Protein AF-T1CE93-F1 (afdb_monomer_lite)

pLDDT: mean 79.58, std 12.32, range [43.25, 97.81]

Organism: NCBI:txid410659

Secondary structure (DSSP, 8-state):
------TTS-TT--PPPP-----SSSBPTTSSSB---------SSTTPPEE-S--EEEEE-EEEETTTTEEEE-S--BS--SS-S--EESEEEEEETTEEEEEES-----B-TT----EEEEEEE--TTEEEEEES-HHHHTTT--EEEEE-SSEEEEEEESS-EEEEEE-TTEE-EEEEE-SSEEE--PEE-GGG-B-S-EEEESHHHHHHHHHHTTTS--SS---SBTTB-EEEE--BS-B-GGG--B-TTS-BSS-SEEEES--S-EEEE----EEE--HHHHHHHHHIIIII-----SEEEPPEEEES-BSEEEE---SB-----GGGTTT----SEEEES-BS-EEES-EEEESSEEEEEE--TTSB---EEES-EEEE-GGGGGS-HHHHHHHTTTSTTTT--EEEEEESBS-EEES-EEESSEEEEE-SS-TTT-SS--S-----EES--SS---EETTEE--S-BTTB---TT--SPEETT--SSS-B-GGGTB-S--BSS-B--TT-EEEEEEEPTT--SEEEEEETTEEEEEETTB-EEEEEEPSEEEEEEEEEE-TT-----EEEEEEEPTT-EEEEEE------------SSPTT--------

Foldseek 3Di:
DDPQDCVPPDPPDDRDDDDQDADQPDADPVRQFHSHDDDDDADPDFQGEAEDQWDWDKDAAWDQDPVVRGTDGDQWDKLDHRPRNGHYAQWFWADDARMITITGWFPDIDIHHNDDFPWAKAKEFEAQAKKKWKDQDPVVVQQLDTTIGHCNDRMDIHTDGQGKMWMWIDFAQFDIDTDIRNDNYYYDDTHGHCVQGAQEAAAAAEDVSLLRCQVVQRFHDCPDNAPLAPVGRAEGELDDPEHDQSQCDARSQRDRPDANYEAHQYEGAYEYAAQFHKYFHGRVRVVVVVCCCVVLVQPDDRMFGGAAEYYLYENYEYENYEAQEGFGFQPQPPPDDDASYEAEQYAHYEYAHYEYEFLAHHYEYAHALPDARAYEYALAEYFADPVLQVDFPVVQVSQLRTGHVRLAGEHYEANAAQYEYKHYEAHGQHDYAYWQDHPVVPPDRDRGHEDYEFQPDPDADQDDPRDGRDAASVVGTDDSRFIGYEDQPDPPDAWACPVCSNVYYTHGRYDADQQFEKEKEAEPAPQQWKKWKDKRNHIDIAGHVGIDMGTRHDFAKIWMWMFTDDPQDDTDIDIDIDGTGGNYYHYDYDDDPDDDDDDDDDDDDPPDDDDDDDD

Sequence (615 aa):
MTFNSTYGQSSSYKAPKPHYFVSGTNLTATGFIPFDAEIMIGGPGGGSTAVINGINATMNLMNYNKTASKYQNVKAAYDIGSETGETAVGVDVHNSGSTAYLSSGPGLVYGLWNNTYNWAKKTITSSAGTFMFLNNNISMINLGIYAWAPLTNSTSTFYLPSSLYLYDALENYHIPTYGAVLSSTTTLSLTPYKAEGIYTPIIVTGNSQLAKLVTGGAVGLKTQSPTGSAKNPYVINASSQGINPLFGALNDYEFPTFPGVLIMNTTTHIVVNDISMPVSYTGSNAVIVNFFDTVYGMQQPLSNNLQLQIYGSSNVSVTNSSNVNVWFSSEFYPYFYDGAFEIWNSTNIQIYNNSFVSFGESVMVYNPSNVDANISIYSNEFVGLSVVNSLTPEQSAFLANSFDFGSQQYGIQLFSSHDKVFRNAFVTQNPVQSYDYNIYCGNIPSTPYGNDSFNTTNTVATTMNGWNLTGPLGTITLSSSELGNLWWNYNGVGTYNDSGTITTGTDMAPLSLSGGANITFVARSGANGVFEVSMGGLVQNGAAGVPVTYNDLHAGIYVYSYLYVNSFSVTSLTVNTVTLNPATSTTVVVTSAFVNLTFTETGLTSGTTWTVYVN

Radius of gyration: 29.13 Å; chains: 1; bounding box: 57×89×84 Å

Structure (mmCIF, N/CA/C/O backbone):
data_AF-T1CE93-F1
#
_entry.id   AF-T1CE93-F1
#
loop_
_atom_site.group_PDB
_atom_site.id
_atom_site.type_symbol
_atom_site.label_atom_id
_atom_site.label_alt_id
_atom_site.label_comp_id
_atom_site.label_asym_id
_atom_site.label_entity_id
_atom_site.label_seq_id
_atom_site.pdbx_PDB_ins_code
_atom_site.Cartn_x
_atom_site.Cartn_y
_atom_site.Cartn_z
_atom_site.occupancy
_atom_site.B_iso_or_equiv
_atom_site.auth_seq_id
_atom_site.auth_comp_id
_atom_site.auth_asym_id
_atom_site.auth_atom_id
_atom_site.pdbx_PDB_model_num
ATOM 1 N N . MET A 1 1 ? -0.110 31.265 21.571 1.00 46.75 1 MET A N 1
ATOM 2 C CA . MET A 1 1 ? 1.096 31.269 22.431 1.00 46.75 1 MET A CA 1
ATOM 3 C C . MET A 1 1 ? 1.815 32.603 22.284 1.00 46.75 1 MET A C 1
ATOM 5 O O . MET A 1 1 ? 1.966 33.058 21.161 1.00 46.75 1 MET A O 1
ATOM 9 N N . THR A 1 2 ? 2.268 33.234 23.367 1.00 43.25 2 THR A N 1
ATOM 10 C CA . THR A 1 2 ? 3.241 34.338 23.264 1.00 43.25 2 THR A CA 1
ATOM 11 C C . THR A 1 2 ? 4.514 33.871 23.948 1.00 43.25 2 THR A C 1
ATOM 13 O O . THR A 1 2 ? 4.620 33.904 25.174 1.00 43.25 2 THR A O 1
ATOM 16 N N . PHE A 1 3 ? 5.452 33.338 23.162 1.00 47.00 3 PHE A N 1
ATOM 17 C CA . PHE A 1 3 ? 6.794 33.045 23.655 1.00 47.00 3 PHE A CA 1
ATOM 18 C C . PHE A 1 3 ? 7.468 34.381 23.960 1.00 47.00 3 PHE A C 1
ATOM 20 O O . PHE A 1 3 ? 7.886 35.105 23.060 1.00 47.00 3 PHE A O 1
ATOM 27 N N . ASN A 1 4 ? 7.560 34.727 25.241 1.00 57.53 4 ASN A N 1
ATOM 28 C CA . ASN A 1 4 ? 8.276 35.920 25.676 1.00 57.53 4 ASN A CA 1
ATOM 29 C C . ASN A 1 4 ? 9.776 35.606 25.716 1.00 57.53 4 ASN A C 1
ATOM 31 O O . ASN A 1 4 ? 10.364 35.464 26.789 1.00 57.53 4 ASN A O 1
ATOM 35 N N . SER A 1 5 ? 10.377 35.432 24.536 1.00 57.03 5 SER A N 1
ATOM 36 C CA . SER A 1 5 ? 11.829 35.336 24.404 1.00 57.03 5 SER A CA 1
ATOM 37 C C . SER A 1 5 ? 12.459 36.636 24.896 1.00 57.03 5 SER A C 1
ATOM 39 O O . SER A 1 5 ? 12.060 37.731 24.501 1.00 57.03 5 SER A O 1
ATOM 41 N N . THR A 1 6 ? 13.448 36.523 25.778 1.00 64.12 6 THR A N 1
ATOM 42 C CA . THR A 1 6 ? 14.214 37.666 26.289 1.00 64.12 6 THR A CA 1
ATOM 43 C C . THR A 1 6 ? 15.411 38.005 25.398 1.00 64.12 6 THR A C 1
ATOM 45 O O . THR A 1 6 ? 16.203 38.878 25.747 1.00 64.12 6 THR A O 1
ATOM 48 N N . TYR A 1 7 ? 15.586 37.311 24.267 1.00 61.56 7 TYR A N 1
ATOM 49 C CA . TYR A 1 7 ? 16.710 37.542 23.365 1.00 61.56 7 TYR A CA 1
ATOM 50 C C . TYR A 1 7 ? 16.617 38.942 22.737 1.00 61.56 7 TYR A C 1
ATOM 52 O O . TYR A 1 7 ? 15.607 39.293 22.132 1.00 61.56 7 TYR A O 1
ATOM 60 N N . GLY A 1 8 ? 17.655 39.763 22.926 1.00 72.06 8 GLY A N 1
ATOM 61 C CA . GLY A 1 8 ? 17.702 41.154 22.454 1.00 72.06 8 GLY A CA 1
ATOM 62 C C . GLY A 1 8 ? 16.948 42.177 23.318 1.00 72.06 8 GLY A C 1
ATOM 63 O O . GLY A 1 8 ? 16.956 43.360 22.989 1.00 72.06 8 GLY A O 1
ATOM 64 N N . GLN A 1 9 ? 16.321 41.761 24.423 1.00 82.69 9 GLN A N 1
ATOM 65 C CA . GLN A 1 9 ? 15.683 42.677 25.375 1.00 82.69 9 GLN A CA 1
ATOM 66 C C . GLN A 1 9 ? 16.701 43.227 26.388 1.00 82.69 9 GLN A C 1
ATOM 68 O O . GLN A 1 9 ? 17.751 42.625 26.624 1.00 82.69 9 GLN A O 1
ATOM 73 N N . SER A 1 10 ? 16.412 44.382 26.998 1.00 83.75 10 SER A N 1
ATOM 74 C CA . SER A 1 10 ? 17.310 44.976 28.000 1.00 83.75 10 SER A CA 1
ATOM 75 C C . SER A 1 10 ? 17.505 44.047 29.204 1.00 83.75 10 SER A C 1
ATOM 77 O O . SER A 1 10 ? 16.626 43.262 29.558 1.00 83.75 10 SER A O 1
ATOM 79 N N . SER A 1 11 ? 18.616 44.204 29.925 1.00 79.38 11 SER A N 1
ATOM 80 C CA . SER A 1 11 ? 18.867 43.474 31.180 1.00 79.38 11 SER A CA 1
ATOM 81 C C . SER A 1 11 ? 17.833 43.754 32.284 1.00 79.38 11 SER A C 1
ATOM 83 O O . SER A 1 11 ? 17.758 43.015 33.264 1.00 79.38 11 SER A O 1
ATOM 85 N N . SER A 1 12 ? 17.025 44.810 32.135 1.00 87.00 12 SER A N 1
ATOM 86 C CA . SER A 1 12 ? 15.915 45.157 33.028 1.00 87.00 12 SER A CA 1
ATOM 87 C C . SER A 1 12 ? 14.567 44.571 32.599 1.00 87.00 12 SER A C 1
ATOM 89 O O . SER A 1 12 ? 13.610 44.628 33.377 1.00 87.00 12 SER A O 1
ATOM 91 N N . TYR A 1 13 ? 14.467 44.003 31.395 1.00 81.69 13 TYR A N 1
ATOM 92 C CA . TYR A 1 13 ? 13.239 43.396 30.910 1.00 81.69 13 TYR A CA 1
ATOM 93 C C . TYR A 1 13 ? 12.927 42.126 31.700 1.00 81.69 13 TYR A C 1
ATOM 95 O O . TYR A 1 13 ? 13.700 41.168 31.740 1.00 81.69 13 TYR A O 1
ATOM 103 N N . LYS A 1 14 ? 11.749 42.110 32.321 1.00 77.12 14 LYS A N 1
ATOM 104 C CA . LYS A 1 14 ? 11.168 40.907 32.908 1.00 77.12 14 LYS A CA 1
ATOM 105 C C . LYS A 1 14 ? 10.030 40.474 32.010 1.00 77.12 14 LYS A C 1
ATOM 107 O O . LYS A 1 14 ? 8.994 41.136 31.982 1.00 77.12 14 LYS A O 1
ATOM 112 N N . ALA A 1 15 ? 10.231 39.365 31.302 1.00 72.44 15 ALA A N 1
ATOM 113 C CA . ALA A 1 15 ? 9.161 38.726 30.557 1.00 72.44 15 ALA A CA 1
ATOM 114 C C . ALA A 1 15 ? 7.942 38.548 31.482 1.00 72.44 15 ALA A C 1
ATOM 116 O O . ALA A 1 15 ? 8.094 38.019 32.593 1.00 72.44 15 ALA A O 1
ATOM 117 N N . PRO A 1 16 ? 6.741 39.001 31.080 1.00 71.44 16 PRO A N 1
ATOM 118 C CA . PRO A 1 16 ? 5.544 38.695 31.838 1.00 71.44 16 PRO A CA 1
ATOM 119 C C . PRO A 1 16 ? 5.392 37.175 31.925 1.00 71.44 16 PRO A C 1
ATOM 121 O O . PRO A 1 16 ? 5.770 36.446 31.001 1.00 71.44 16 PRO A O 1
ATOM 124 N N . LYS A 1 17 ? 4.867 36.698 33.062 1.00 67.69 17 LYS A N 1
ATOM 125 C CA . LYS A 1 17 ? 4.651 35.263 33.276 1.00 67.69 17 LYS A CA 1
ATOM 126 C C . LYS A 1 17 ? 3.829 34.710 32.109 1.00 67.69 17 LYS A C 1
ATOM 128 O O . LYS A 1 17 ? 2.798 35.309 31.797 1.00 67.69 17 LYS A O 1
ATOM 133 N N . PRO A 1 18 ? 4.252 33.594 31.492 1.00 63.34 18 PRO A N 1
ATOM 134 C CA . PRO A 1 18 ? 3.456 32.977 30.448 1.00 63.34 18 PRO A CA 1
ATOM 135 C C . PRO A 1 18 ? 2.095 32.594 31.033 1.00 63.34 18 PRO A C 1
ATOM 137 O O . PRO A 1 18 ? 2.008 32.056 32.140 1.00 63.34 18 PRO A O 1
ATOM 140 N N . HIS A 1 19 ? 1.036 32.912 30.296 1.00 65.50 19 HIS A N 1
ATOM 141 C CA . HIS A 1 19 ? -0.319 32.484 30.601 1.00 65.50 19 HIS A CA 1
ATOM 142 C C . HIS A 1 19 ? -0.779 31.547 29.488 1.00 65.50 19 HIS A C 1
ATOM 144 O O . HIS A 1 19 ? -0.705 31.901 28.311 1.00 65.50 19 HIS A O 1
ATOM 150 N N . TYR A 1 20 ? -1.255 30.366 29.871 1.00 69.94 20 TYR A N 1
ATOM 151 C CA . TYR A 1 20 ? -1.879 29.412 28.962 1.00 69.94 20 TYR A CA 1
ATOM 152 C C . TYR A 1 20 ? -3.385 29.588 29.084 1.00 69.94 20 TYR A C 1
ATOM 154 O O . TYR A 1 20 ? -3.946 29.442 30.171 1.00 69.94 20 TYR A O 1
ATOM 162 N N . PHE A 1 21 ? -4.025 29.972 27.987 1.00 75.19 21 PHE A N 1
ATOM 163 C CA . PHE A 1 21 ? -5.474 30.019 27.915 1.00 75.19 21 PHE A CA 1
ATOM 164 C C . PHE A 1 21 ? -5.948 28.730 27.256 1.00 75.19 21 PHE A C 1
ATOM 166 O O . PHE A 1 21 ? -5.620 28.487 26.103 1.00 75.19 21 PHE A O 1
ATOM 173 N N . VAL A 1 22 ? -6.670 27.917 28.023 1.00 76.06 22 VAL A N 1
ATOM 174 C CA . VAL A 1 22 ? -7.315 26.681 27.577 1.00 76.06 22 VAL A CA 1
ATOM 175 C C . VAL A 1 22 ? -8.798 26.869 27.853 1.00 76.06 22 VAL A C 1
ATOM 177 O O . VAL A 1 22 ? -9.201 27.054 29.004 1.00 76.06 22 VAL A O 1
ATOM 180 N N . SER A 1 23 ? -9.592 26.897 26.794 1.00 76.44 23 SER A N 1
ATOM 181 C CA . SER A 1 23 ? -11.032 27.155 26.837 1.00 76.44 23 SER A CA 1
ATOM 182 C C . SER A 1 23 ? -11.854 26.060 26.165 1.00 76.44 23 SER A C 1
ATOM 184 O O . SER A 1 23 ? -12.997 25.860 26.562 1.00 76.44 23 SER A O 1
ATOM 186 N N . GLY A 1 24 ? -11.299 25.381 25.154 1.00 71.31 24 GLY A N 1
ATOM 187 C CA . GLY A 1 24 ? -12.007 24.432 24.292 1.00 71.31 24 GLY A CA 1
ATOM 188 C C . GLY A 1 24 ? -13.128 25.046 23.441 1.00 71.31 24 GLY A C 1
ATOM 189 O O . GLY A 1 24 ? -13.796 24.324 22.714 1.00 71.31 24 GLY A O 1
ATOM 190 N N . THR A 1 25 ? -13.379 26.357 23.538 1.00 75.12 25 THR A N 1
ATOM 191 C CA . THR A 1 25 ? -14.528 27.023 22.891 1.00 75.12 25 THR A CA 1
ATOM 192 C C . THR A 1 25 ? -14.181 28.342 22.217 1.00 75.12 25 THR A C 1
ATOM 194 O O . THR A 1 25 ? -14.876 28.771 21.302 1.00 75.12 25 THR A O 1
ATOM 197 N N . ASN A 1 26 ? -13.143 29.037 22.681 1.00 82.38 26 ASN A N 1
ATOM 198 C CA . ASN A 1 26 ? -12.657 30.234 22.014 1.00 82.38 26 ASN A CA 1
ATOM 199 C C . ASN A 1 26 ? -11.706 29.810 20.910 1.00 82.38 26 ASN A C 1
ATOM 201 O O . ASN A 1 26 ? -10.742 29.105 21.188 1.00 82.38 26 ASN A O 1
ATOM 205 N N . LEU A 1 27 ? -11.950 30.286 19.698 1.00 79.19 27 LEU A N 1
ATOM 206 C CA . LEU A 1 27 ? -11.058 30.040 18.578 1.00 79.19 27 LEU A CA 1
ATOM 207 C C . LEU A 1 27 ? -9.818 30.943 18.678 1.00 79.19 27 LEU A C 1
ATOM 209 O O . LEU A 1 27 ? -9.885 32.064 19.196 1.00 79.19 27 LEU A O 1
ATOM 213 N N . THR A 1 28 ? -8.683 30.453 18.196 1.00 77.62 28 THR A N 1
ATOM 214 C CA . THR A 1 28 ? -7.451 31.208 17.999 1.00 77.62 28 THR A CA 1
ATOM 215 C C . THR A 1 28 ? -7.672 32.297 16.954 1.00 77.62 28 THR A C 1
ATOM 217 O O . THR A 1 28 ? -8.715 32.381 16.305 1.00 77.62 28 THR A O 1
ATOM 220 N N . ALA A 1 29 ? -6.674 33.163 16.770 1.00 80.62 29 ALA A N 1
ATOM 221 C CA . ALA A 1 29 ? -6.759 34.256 15.804 1.00 80.62 29 ALA A CA 1
ATOM 222 C C . ALA A 1 29 ? -6.948 33.784 14.348 1.00 80.62 29 ALA A C 1
ATOM 224 O O . ALA A 1 29 ? -7.337 34.594 13.513 1.00 80.62 29 ALA A O 1
ATOM 225 N N . THR A 1 30 ? -6.696 32.504 14.043 1.00 75.06 30 THR A N 1
ATOM 226 C CA . THR A 1 30 ? -6.979 31.926 12.721 1.00 75.06 30 THR A CA 1
ATOM 227 C C . THR A 1 30 ? -8.471 31.669 12.511 1.00 75.06 30 THR A C 1
ATOM 229 O O . THR A 1 30 ? -8.915 31.616 11.373 1.00 75.06 30 THR A O 1
ATOM 232 N N . GLY A 1 31 ? -9.262 31.552 13.583 1.00 78.69 31 GLY A N 1
ATOM 233 C CA . GLY A 1 31 ? -10.704 31.318 13.509 1.00 78.69 31 GLY A CA 1
ATOM 234 C C . GLY A 1 31 ? -11.104 29.876 13.188 1.00 78.69 31 GLY A C 1
ATOM 235 O O . GLY A 1 31 ? -12.291 29.622 13.022 1.00 78.69 31 GLY A O 1
ATOM 236 N N . PHE A 1 32 ? -10.155 28.940 13.125 1.00 71.12 32 PHE A N 1
ATOM 237 C CA . PHE A 1 32 ? -10.425 27.525 12.814 1.00 71.12 32 PHE A CA 1
ATOM 238 C C . PHE A 1 32 ? -10.234 26.597 14.010 1.00 71.12 32 PHE A C 1
ATOM 240 O O . PHE A 1 32 ? -10.798 25.514 14.071 1.00 71.12 32 PHE A O 1
ATOM 247 N N . ILE A 1 33 ? -9.450 27.058 14.971 1.00 75.44 33 ILE A N 1
ATOM 248 C CA . ILE A 1 33 ? -8.788 26.222 15.949 1.00 75.44 33 ILE A CA 1
ATOM 249 C C . ILE A 1 33 ? -9.216 26.677 17.353 1.00 75.44 33 ILE A C 1
ATOM 251 O O . ILE A 1 33 ? -9.009 27.850 17.653 1.00 75.44 33 ILE A O 1
ATOM 255 N N . PRO A 1 34 ? -9.806 25.851 18.228 1.00 78.62 34 PRO A N 1
ATOM 256 C CA . PRO A 1 34 ? -10.063 26.213 19.617 1.00 78.62 34 PRO A CA 1
ATOM 257 C C . PRO A 1 34 ? -8.769 26.302 20.438 1.00 78.62 34 PRO A C 1
ATOM 259 O O . PRO A 1 34 ? -7.844 25.533 20.273 1.00 78.62 34 PRO A O 1
ATOM 262 N N . PHE A 1 35 ? -8.714 27.221 21.401 1.00 77.81 35 PHE A N 1
ATOM 263 C CA . PHE A 1 35 ? -7.677 27.205 22.429 1.00 77.81 35 PHE A CA 1
ATOM 264 C C . PHE A 1 35 ? -7.903 26.009 23.359 1.00 77.81 35 PHE A C 1
ATOM 266 O O . PHE A 1 35 ? -8.684 26.132 24.311 1.00 77.81 35 PHE A O 1
ATOM 273 N N . ASP A 1 36 ? -7.245 24.882 23.124 1.00 76.12 36 ASP A N 1
ATOM 274 C CA . ASP A 1 36 ? -7.370 23.665 23.925 1.00 76.12 36 ASP A CA 1
ATOM 275 C C . ASP A 1 36 ? -6.010 23.155 24.456 1.00 76.12 36 ASP A C 1
ATOM 277 O O . ASP A 1 36 ? -5.022 23.893 24.538 1.00 76.12 36 ASP A O 1
ATOM 281 N N . ALA A 1 37 ? -6.021 21.948 25.016 1.00 76.19 37 ALA A N 1
ATOM 282 C CA . ALA A 1 37 ? -4.841 21.214 25.444 1.00 76.19 37 ALA A CA 1
ATOM 283 C C . ALA A 1 37 ? -5.145 19.724 25.301 1.00 76.19 37 ALA A C 1
ATOM 285 O O . ALA A 1 37 ? -6.149 19.248 25.838 1.00 76.19 37 ALA A O 1
ATOM 286 N N . GLU A 1 38 ? -4.262 19.002 24.624 1.00 73.62 38 GLU A N 1
ATOM 287 C CA . GLU A 1 38 ? -4.527 17.638 24.180 1.00 73.62 38 GLU A CA 1
ATOM 288 C C . GLU A 1 38 ? -3.541 16.642 24.807 1.00 73.62 38 GLU A C 1
ATOM 290 O O . GLU A 1 38 ? -2.385 16.958 25.102 1.00 73.62 38 GLU A O 1
ATOM 295 N N . ILE A 1 39 ? -4.021 15.421 25.039 1.00 75.62 39 ILE A N 1
ATOM 296 C CA . ILE A 1 39 ? -3.189 14.238 25.258 1.00 75.62 39 ILE A CA 1
ATOM 297 C C . ILE A 1 39 ? -3.677 13.213 24.253 1.00 75.62 39 ILE A C 1
ATOM 299 O O . ILE A 1 39 ? -4.863 12.891 24.229 1.00 75.62 39 ILE A O 1
ATOM 303 N N . MET A 1 40 ? -2.756 12.682 23.467 1.00 76.12 40 MET A N 1
ATOM 304 C CA . MET A 1 40 ? -3.073 11.792 22.363 1.00 76.12 40 MET A CA 1
ATOM 305 C C . MET A 1 40 ? -2.306 10.476 22.468 1.00 76.12 40 MET A C 1
ATOM 307 O O . MET A 1 40 ? -1.293 10.362 23.165 1.00 76.12 40 MET A O 1
ATOM 311 N N . ILE A 1 41 ? -2.807 9.477 21.751 1.00 76.25 41 ILE A N 1
ATOM 312 C CA . ILE A 1 41 ? -2.095 8.234 21.472 1.00 76.25 41 ILE A CA 1
ATOM 313 C C . ILE A 1 41 ? -1.863 8.228 19.977 1.00 76.25 41 ILE A C 1
ATOM 315 O O . ILE A 1 41 ? -2.822 8.209 19.220 1.00 76.25 41 ILE A O 1
ATOM 319 N N . GLY A 1 42 ? -0.603 8.278 19.574 1.00 73.88 42 GLY A N 1
ATOM 320 C CA . GLY A 1 42 ? -0.221 8.451 18.179 1.00 73.88 42 GLY A CA 1
ATOM 321 C C . GLY A 1 42 ? 0.689 7.357 17.678 1.00 73.88 42 GLY A C 1
ATOM 322 O O . GLY A 1 42 ? 1.175 6.520 18.446 1.00 73.88 42 GLY A O 1
ATOM 323 N N . GLY A 1 43 ? 0.921 7.408 16.372 1.00 66.88 43 GLY A N 1
ATOM 324 C CA . GLY A 1 43 ? 1.987 6.676 15.720 1.00 66.88 43 GLY A CA 1
ATOM 325 C C . GLY A 1 43 ? 3.337 7.367 15.938 1.00 66.88 43 GLY A C 1
ATOM 326 O O . GLY A 1 43 ? 3.459 8.298 16.740 1.00 66.88 43 GLY A O 1
ATOM 327 N N . PRO A 1 44 ? 4.394 6.891 15.267 1.00 59.12 44 PRO A N 1
ATOM 328 C CA . PRO A 1 44 ? 5.680 7.573 15.279 1.00 59.12 44 PRO A CA 1
ATOM 329 C C . PRO A 1 44 ? 5.571 8.971 14.646 1.00 59.12 44 PRO A C 1
ATOM 331 O O . PRO A 1 44 ? 4.907 9.152 13.631 1.00 59.12 44 PRO A O 1
ATOM 334 N N . GLY A 1 45 ? 6.278 9.942 15.233 1.00 57.59 45 GLY A N 1
ATOM 335 C CA . GLY A 1 45 ? 6.298 11.330 14.759 1.00 57.59 45 GLY A CA 1
ATOM 336 C C . GLY A 1 45 ? 5.066 12.138 15.176 1.00 57.59 45 GLY A C 1
ATOM 337 O O . GLY A 1 45 ? 3.995 11.584 15.420 1.00 57.59 45 GLY A O 1
ATOM 338 N N . GLY A 1 46 ? 5.240 13.457 15.290 1.00 56.38 46 GLY A N 1
ATOM 339 C CA . GLY A 1 46 ? 4.095 14.362 15.332 1.00 56.38 46 GLY A CA 1
ATOM 340 C C . GLY A 1 46 ? 3.458 14.419 13.941 1.00 56.38 46 GLY A C 1
ATOM 341 O O . GLY A 1 46 ? 4.186 14.482 12.954 1.00 56.38 46 GLY A O 1
ATOM 342 N N . GLY A 1 47 ? 2.140 14.325 13.872 1.00 58.09 47 GLY A N 1
ATOM 343 C CA . GLY A 1 47 ? 1.313 14.338 12.671 1.00 58.09 47 GLY A CA 1
ATOM 344 C C . GLY A 1 47 ? 0.643 13.012 12.290 1.00 58.09 47 GLY A C 1
ATOM 345 O O . GLY A 1 47 ? -0.138 12.978 11.359 1.00 58.09 47 GLY A O 1
ATOM 346 N N . SER A 1 48 ? 0.947 11.875 12.918 1.00 65.38 48 SER A N 1
ATOM 347 C CA . SER A 1 48 ? 0.532 10.575 12.357 1.00 65.38 48 SER A CA 1
ATOM 348 C C . SER A 1 48 ? -0.869 10.121 12.778 1.00 65.38 48 SER A C 1
ATOM 350 O O . SER A 1 48 ? -1.257 10.235 13.942 1.00 65.38 48 SER A O 1
ATOM 352 N N . THR A 1 49 ? -1.597 9.483 11.851 1.00 72.00 49 THR A N 1
ATOM 353 C CA . THR A 1 49 ? -2.782 8.696 12.214 1.00 72.00 49 THR A CA 1
ATOM 354 C C . THR A 1 49 ? -2.396 7.286 12.658 1.00 72.00 49 THR A C 1
ATOM 356 O O . THR A 1 49 ? -1.813 6.518 11.894 1.00 72.00 49 THR A O 1
ATOM 359 N N . ALA A 1 50 ? -2.751 6.914 13.887 1.00 77.06 50 ALA A N 1
ATOM 360 C CA . ALA A 1 50 ? -2.529 5.587 14.446 1.00 77.06 50 ALA A CA 1
ATOM 361 C C . ALA A 1 50 ? -3.751 4.681 14.259 1.00 77.06 50 ALA A C 1
ATOM 363 O O . ALA A 1 50 ? -4.823 4.949 14.803 1.00 77.06 50 ALA A O 1
ATOM 364 N N . VAL A 1 51 ? -3.575 3.547 13.577 1.00 76.19 51 VAL A N 1
ATOM 365 C CA . VAL A 1 51 ? -4.578 2.472 13.541 1.00 76.19 51 VAL A CA 1
ATOM 366 C C . VAL A 1 51 ? -4.271 1.453 14.637 1.00 76.19 51 VAL A C 1
ATOM 368 O O . VAL A 1 51 ? -3.323 0.671 14.548 1.00 76.19 51 VAL A O 1
ATOM 371 N N . ILE A 1 52 ? -5.071 1.451 15.703 1.00 78.00 52 ILE A N 1
ATOM 372 C CA . ILE A 1 52 ? -4.811 0.646 16.898 1.00 78.00 52 ILE A CA 1
ATOM 373 C C . ILE A 1 52 ? -5.635 -0.641 16.861 1.00 78.00 52 ILE A C 1
ATOM 375 O O . ILE A 1 52 ? -6.819 -0.677 17.181 1.00 78.00 52 ILE A O 1
ATOM 379 N N . ASN A 1 53 ? -4.969 -1.748 16.537 1.00 72.25 53 ASN A N 1
ATOM 380 C CA . ASN A 1 53 ? -5.590 -3.079 16.508 1.00 72.25 53 ASN A CA 1
ATOM 381 C C . ASN A 1 53 ? -5.689 -3.747 17.895 1.00 72.25 53 ASN A C 1
ATOM 383 O O . ASN A 1 53 ? -6.389 -4.748 18.053 1.00 72.25 53 ASN A O 1
ATOM 387 N N . GLY A 1 54 ? -4.978 -3.220 18.897 1.00 77.88 54 GLY A N 1
ATOM 388 C CA . GLY A 1 54 ? -4.862 -3.806 20.234 1.00 77.88 54 GLY A CA 1
ATOM 389 C C . GLY A 1 54 ? -4.385 -2.788 21.267 1.00 77.88 54 GLY A C 1
ATOM 390 O O . GLY A 1 54 ? -3.249 -2.333 21.183 1.00 77.88 54 GLY A O 1
ATOM 391 N N . ILE A 1 55 ? -5.212 -2.463 22.265 1.00 84.19 55 ILE A N 1
ATOM 392 C CA . ILE A 1 55 ? -4.809 -1.628 23.407 1.00 84.19 55 ILE A CA 1
ATOM 393 C C . ILE A 1 55 ? -5.488 -2.078 24.703 1.00 84.19 55 ILE A C 1
ATOM 395 O O . ILE A 1 55 ? -6.628 -2.539 24.709 1.00 84.19 55 ILE A O 1
ATOM 399 N N . ASN A 1 56 ? -4.754 -1.955 25.806 1.00 89.50 56 ASN A N 1
ATOM 400 C CA . ASN A 1 56 ? -5.262 -2.089 27.166 1.00 89.50 56 ASN A CA 1
ATOM 401 C C . ASN A 1 56 ? -4.496 -1.099 28.040 1.00 89.50 56 ASN A C 1
ATOM 403 O O . ASN A 1 56 ? -3.377 -1.377 28.476 1.00 89.50 56 ASN A O 1
ATOM 407 N N . ALA A 1 57 ? -5.067 0.086 28.221 1.00 89.81 57 ALA A N 1
ATOM 408 C CA . ALA A 1 57 ? -4.401 1.177 28.912 1.00 89.81 57 ALA A CA 1
ATOM 409 C C . ALA A 1 57 ? -5.386 2.004 29.738 1.00 89.81 57 ALA A C 1
ATOM 411 O O . ALA A 1 57 ? -6.604 1.922 29.581 1.00 89.81 57 ALA A O 1
ATOM 412 N N . THR A 1 58 ? -4.837 2.837 30.617 1.00 90.06 58 THR A N 1
ATOM 413 C CA . THR A 1 58 ? -5.591 3.866 31.335 1.00 90.06 58 THR A CA 1
ATOM 414 C C . THR A 1 58 ? -4.898 5.208 31.191 1.00 90.06 58 THR A C 1
ATOM 416 O O . THR A 1 58 ? -3.672 5.269 31.287 1.00 90.06 58 THR A O 1
ATOM 419 N N . MET A 1 59 ? -5.668 6.280 31.044 1.00 87.00 59 MET A N 1
ATOM 420 C CA . MET A 1 59 ? -5.169 7.645 30.904 1.00 87.00 59 MET A CA 1
ATOM 421 C C . MET A 1 59 ? -5.827 8.565 31.939 1.00 87.00 59 MET A C 1
ATOM 423 O O . MET A 1 59 ? -7.033 8.506 32.175 1.00 87.00 59 MET A O 1
ATOM 427 N N . ASN A 1 60 ? -5.038 9.431 32.574 1.00 82.88 60 ASN A N 1
ATOM 428 C CA . ASN A 1 60 ? -5.531 10.431 33.522 1.00 82.88 60 ASN A CA 1
ATOM 429 C C . ASN A 1 60 ? -5.119 11.825 33.052 1.00 82.88 60 ASN A C 1
ATOM 431 O O . ASN A 1 60 ? -3.929 12.081 32.886 1.00 82.88 60 ASN A O 1
ATOM 435 N N . LEU A 1 61 ? -6.088 12.730 32.914 1.00 79.81 61 LEU A N 1
ATOM 436 C CA . LEU A 1 61 ? -5.847 14.130 32.583 1.00 79.81 61 LEU A CA 1
ATOM 437 C C . LEU A 1 61 ? -6.113 15.003 33.818 1.00 79.81 61 LEU A C 1
ATOM 439 O O . LEU A 1 61 ? -7.241 15.119 34.307 1.00 79.81 61 LEU A O 1
ATOM 443 N N . MET A 1 62 ? -5.048 15.605 34.350 1.00 80.75 62 MET A N 1
ATOM 444 C CA . MET A 1 62 ? -5.075 16.394 35.583 1.00 80.75 62 MET A CA 1
ATOM 445 C C . MET A 1 62 ? -4.343 17.725 35.407 1.00 80.75 62 MET A C 1
ATOM 447 O O . MET A 1 62 ? -3.302 17.786 34.759 1.00 80.75 62 MET A O 1
ATOM 451 N N . ASN A 1 63 ? -4.833 18.784 36.051 1.00 80.00 63 ASN A N 1
ATOM 452 C CA . ASN A 1 63 ? -4.116 20.047 36.190 1.00 80.00 63 ASN A CA 1
ATOM 453 C C . ASN A 1 63 ? -3.522 20.195 37.599 1.00 80.00 63 ASN A C 1
ATOM 455 O O . ASN A 1 63 ? -4.066 19.715 38.594 1.00 80.00 63 ASN A O 1
ATOM 459 N N . TYR A 1 64 ? -2.377 20.869 37.707 1.00 82.00 64 TYR A N 1
ATOM 460 C CA . TYR A 1 64 ? -1.795 21.173 39.011 1.00 82.00 64 TYR A CA 1
ATOM 461 C C . TYR A 1 64 ? -2.493 22.391 39.629 1.00 82.00 64 TYR A C 1
ATOM 463 O O . TYR A 1 64 ? -2.325 23.524 39.170 1.00 82.00 64 TYR A O 1
ATOM 471 N N . ASN A 1 65 ? -3.267 22.183 40.696 1.00 84.25 65 ASN A N 1
ATOM 472 C CA . ASN A 1 65 ? -3.881 23.275 41.441 1.00 84.25 65 ASN A CA 1
ATOM 473 C C . ASN A 1 65 ? -2.877 23.833 42.450 1.00 84.25 65 ASN A C 1
ATOM 475 O O . ASN A 1 65 ? -2.626 23.236 43.498 1.00 84.25 65 ASN A O 1
ATOM 479 N N . LYS A 1 66 ? -2.339 25.017 42.148 1.00 83.19 66 LYS A N 1
ATOM 480 C CA . LYS A 1 66 ? -1.342 25.684 42.990 1.00 83.19 66 LYS A CA 1
ATOM 481 C C . LYS A 1 66 ? -1.857 26.028 44.390 1.00 83.19 66 LYS A C 1
ATOM 483 O O . LYS A 1 66 ? -1.095 25.930 45.342 1.00 83.19 66 LYS A O 1
ATOM 488 N N . THR A 1 67 ? -3.120 26.430 44.525 1.00 89.56 67 THR A N 1
ATOM 489 C CA . THR A 1 67 ? -3.713 26.798 45.821 1.00 89.56 67 THR A CA 1
ATOM 490 C C . THR A 1 67 ? -3.836 25.587 46.739 1.00 89.56 67 THR A C 1
ATOM 492 O O . THR A 1 67 ? -3.601 25.688 47.937 1.00 89.56 67 THR A O 1
ATOM 495 N N . ALA A 1 68 ? -4.180 24.431 46.173 1.00 89.94 68 ALA A N 1
ATOM 496 C CA . ALA A 1 68 ? -4.305 23.179 46.909 1.00 89.94 68 ALA A CA 1
ATOM 497 C C . ALA A 1 68 ? -3.005 22.353 46.949 1.00 89.94 68 ALA A C 1
ATOM 499 O O . ALA A 1 68 ? -3.005 21.282 47.551 1.00 89.94 68 ALA A O 1
ATOM 500 N N . SER A 1 69 ? -1.941 22.812 46.278 1.00 91.00 69 SER A N 1
ATOM 501 C CA . SER A 1 69 ? -0.659 22.114 46.093 1.00 91.00 69 SER A CA 1
ATOM 502 C C . SER A 1 69 ? -0.802 20.638 45.695 1.00 91.00 69 SER A C 1
ATOM 504 O O . SER A 1 69 ? -0.086 19.775 46.200 1.00 91.00 69 SER A O 1
ATOM 506 N N . LYS A 1 70 ? -1.762 20.327 44.817 1.00 91.44 70 LYS A N 1
ATOM 507 C CA . LYS A 1 70 ? -2.030 18.956 44.357 1.00 91.44 70 LYS A CA 1
ATOM 508 C C . LYS A 1 70 ? -2.570 18.932 42.934 1.00 91.44 70 LYS A C 1
ATOM 510 O O . LYS A 1 70 ? -3.207 19.892 42.495 1.00 91.44 70 LYS A O 1
ATOM 515 N N . TYR A 1 71 ? -2.368 17.812 42.248 1.00 84.50 71 TYR A N 1
ATOM 516 C CA . TYR A 1 71 ? -3.058 17.532 40.992 1.00 84.50 71 TYR A CA 1
ATOM 517 C C . TYR A 1 71 ? -4.556 17.333 41.237 1.00 84.50 71 TYR A C 1
ATOM 519 O O . TYR A 1 71 ? -4.972 16.760 42.247 1.00 84.50 71 TYR A O 1
ATOM 527 N N . GLN A 1 72 ? -5.361 17.876 40.334 1.00 85.69 72 GLN A N 1
ATOM 528 C CA . GLN A 1 72 ? -6.813 17.788 40.338 1.00 85.69 72 GLN A CA 1
ATOM 529 C C . GLN A 1 72 ? -7.285 17.461 38.928 1.00 85.69 72 GLN A C 1
ATOM 531 O O . GLN A 1 72 ? -6.616 17.777 37.950 1.00 85.69 72 GLN A O 1
ATOM 536 N N . ASN A 1 73 ? -8.443 16.828 38.820 1.00 78.31 73 ASN A N 1
ATOM 537 C CA . ASN A 1 73 ? -9.004 16.470 37.524 1.00 78.31 73 ASN A CA 1
ATOM 538 C C . ASN A 1 73 ? -9.376 17.726 36.738 1.00 78.31 73 ASN A C 1
ATOM 540 O O . ASN A 1 73 ? -9.911 18.683 37.308 1.00 78.31 73 ASN A O 1
ATOM 544 N N . VAL A 1 74 ? -9.127 17.713 35.428 1.00 77.94 74 VAL A N 1
ATOM 545 C CA . VAL A 1 74 ? -9.614 18.782 34.548 1.00 77.94 74 VAL A CA 1
ATOM 546 C C . VAL A 1 74 ? -11.139 18.822 34.562 1.00 77.94 74 VAL A C 1
ATOM 548 O O . VAL A 1 74 ? -11.785 17.790 34.695 1.00 77.94 74 VAL A O 1
ATOM 551 N N . LYS A 1 75 ? -11.739 20.012 34.457 1.00 74.81 75 LYS A N 1
ATOM 552 C CA . LYS A 1 75 ? -13.197 20.182 34.604 1.00 74.81 75 LYS A CA 1
ATOM 553 C C . LYS A 1 75 ? -14.017 19.448 33.545 1.00 74.81 75 LYS A C 1
ATOM 555 O O . LYS A 1 75 ? -15.096 18.988 33.881 1.00 74.81 75 LYS A O 1
ATOM 560 N N . ALA A 1 76 ? -13.531 19.409 32.310 1.00 74.50 76 ALA A N 1
ATOM 561 C CA . ALA A 1 76 ? -14.110 18.683 31.190 1.00 74.50 76 ALA A CA 1
ATOM 562 C C . ALA A 1 76 ? -13.030 18.499 30.113 1.00 74.50 76 ALA A C 1
ATOM 564 O O . ALA A 1 76 ? -12.173 19.375 29.980 1.00 74.50 76 ALA A O 1
ATOM 565 N N . ALA A 1 77 ? -13.075 17.399 29.365 1.00 76.12 77 ALA A N 1
ATOM 566 C CA . ALA A 1 77 ? -12.320 17.207 28.124 1.00 76.12 77 ALA A CA 1
ATOM 567 C C . ALA A 1 77 ? -13.055 16.206 27.215 1.00 76.12 77 ALA A C 1
ATOM 569 O O . ALA A 1 77 ? -13.882 15.429 27.705 1.00 76.12 77 ALA A O 1
ATOM 570 N N . TYR A 1 78 ? -12.774 16.259 25.915 1.00 75.44 78 TYR A N 1
ATOM 571 C CA . TYR A 1 78 ? -13.333 15.379 24.883 1.00 75.44 78 TYR A CA 1
ATOM 572 C C . TYR A 1 78 ? -12.284 14.352 24.439 1.00 75.44 78 TYR A C 1
ATOM 574 O O . TYR A 1 78 ? -11.108 14.491 24.768 1.00 75.44 78 TYR A O 1
ATOM 582 N N . ASP A 1 79 ? -12.716 13.312 23.735 1.00 72.50 79 ASP A N 1
ATOM 583 C CA . ASP A 1 79 ? -11.861 12.297 23.100 1.00 72.50 79 ASP A CA 1
ATOM 584 C C . ASP A 1 79 ? -11.424 12.655 21.672 1.00 72.50 79 ASP A C 1
ATOM 586 O O . ASP A 1 79 ? -10.965 11.793 20.927 1.00 72.50 79 ASP A O 1
ATOM 590 N N . ILE A 1 80 ? -11.557 13.926 21.302 1.00 73.31 80 ILE A N 1
ATOM 591 C CA . ILE A 1 80 ? -11.155 14.469 20.011 1.00 73.31 80 ILE A CA 1
ATOM 592 C C . ILE A 1 80 ? -10.292 15.711 20.229 1.00 73.31 80 ILE A C 1
ATOM 594 O O . ILE A 1 80 ? -10.571 16.519 21.123 1.00 73.31 80 ILE A O 1
ATOM 598 N N . GLY A 1 81 ? -9.248 15.825 19.413 1.00 67.56 81 GLY A N 1
ATOM 599 C CA . GLY A 1 81 ? -8.415 17.013 19.272 1.00 67.56 81 GLY A CA 1
ATOM 600 C C . GLY A 1 81 ? -8.815 17.831 18.048 1.00 67.56 81 GLY A C 1
ATOM 601 O O . GLY A 1 81 ? -9.507 17.344 17.153 1.00 67.56 81 GLY A O 1
ATOM 602 N N . SER A 1 82 ? -8.415 19.091 18.028 1.00 65.12 82 SER A N 1
ATOM 603 C CA . SER A 1 82 ? -8.718 20.034 16.956 1.00 65.12 82 SER A CA 1
ATOM 604 C C . SER A 1 82 ? -7.519 20.375 16.068 1.00 65.12 82 SER A C 1
ATOM 606 O O . SER A 1 82 ? -7.713 20.946 14.995 1.00 65.12 82 SER A O 1
ATOM 608 N N . GLU A 1 83 ? -6.298 20.050 16.507 1.00 60.88 83 GLU A N 1
ATOM 609 C CA . GLU A 1 83 ? -5.082 20.704 16.001 1.00 60.88 83 GLU A CA 1
ATOM 610 C C . GLU A 1 83 ? -3.869 19.813 15.779 1.00 60.88 83 GLU A C 1
ATOM 612 O O . GLU A 1 83 ? -2.894 20.252 15.171 1.00 60.88 83 GLU A O 1
ATOM 617 N N . THR A 1 84 ? -3.878 18.595 16.293 1.00 56.84 84 THR A N 1
ATOM 618 C CA . THR A 1 84 ? -2.661 17.792 16.354 1.00 56.84 84 THR A CA 1
ATOM 619 C C . THR A 1 84 ? -2.256 17.220 14.994 1.00 56.84 84 THR A C 1
ATOM 621 O O . THR A 1 84 ? -1.097 16.883 14.778 1.00 56.84 84 THR A O 1
ATOM 624 N N . GLY A 1 85 ? -3.190 17.131 14.039 1.00 58.69 85 GLY A N 1
ATOM 625 C CA . GLY A 1 85 ? -2.987 16.332 12.824 1.00 58.69 85 GLY A CA 1
ATOM 626 C C . GLY A 1 85 ? -2.753 14.852 13.145 1.00 58.69 85 GLY A C 1
ATOM 627 O O . GLY A 1 85 ? -2.425 14.076 12.265 1.00 58.69 85 GLY A O 1
ATOM 628 N N . GLU A 1 86 ? -2.896 14.457 14.413 1.00 72.75 86 GLU A N 1
ATOM 629 C CA . GLU A 1 86 ? -2.534 13.151 14.926 1.00 72.75 86 GLU A CA 1
ATOM 630 C C . GLU A 1 86 ? -3.794 12.431 15.386 1.00 72.75 86 GLU A C 1
ATOM 632 O O . GLU A 1 86 ? -4.246 12.554 16.527 1.00 72.75 86 GLU A O 1
ATOM 637 N N . THR A 1 87 ? -4.386 11.671 14.476 1.00 72.62 87 THR A N 1
ATOM 638 C CA . THR A 1 87 ? -5.636 10.964 14.745 1.00 72.62 87 THR A CA 1
ATOM 639 C C . THR A 1 87 ? -5.376 9.545 15.262 1.00 72.62 87 THR A C 1
ATOM 641 O O . THR A 1 87 ? -4.424 8.878 14.878 1.00 72.62 87 THR A O 1
ATOM 644 N N . ALA A 1 88 ? -6.233 9.022 16.137 1.00 77.81 88 ALA A N 1
ATOM 645 C CA . ALA A 1 88 ? -6.209 7.611 16.521 1.00 77.81 88 ALA A CA 1
ATOM 646 C C . ALA A 1 88 ? -7.533 6.951 16.154 1.00 77.81 88 ALA A C 1
ATOM 648 O O . ALA A 1 88 ? -8.598 7.408 16.564 1.00 77.81 88 ALA A O 1
ATOM 649 N N . VAL A 1 89 ? -7.472 5.841 15.426 1.00 78.62 89 VAL A N 1
ATOM 650 C CA . VAL A 1 89 ? -8.641 5.017 15.104 1.00 78.62 89 VAL A CA 1
ATOM 651 C C . VAL A 1 89 ? -8.484 3.622 15.700 1.00 78.62 89 VAL A C 1
ATOM 653 O O . VAL A 1 89 ? -7.378 3.158 15.980 1.00 78.62 89 VAL A O 1
ATOM 656 N N . GLY A 1 90 ? -9.603 2.933 15.921 1.00 79.81 90 GLY A N 1
ATOM 657 C CA . GLY A 1 90 ? -9.601 1.604 16.540 1.00 79.81 90 GLY A CA 1
ATOM 658 C C . GLY A 1 90 ? -9.489 1.609 18.071 1.00 79.81 90 GLY A C 1
ATOM 659 O O . GLY A 1 90 ? -9.274 0.551 18.668 1.00 79.81 90 GLY A O 1
ATOM 660 N N . VAL A 1 91 ? -9.673 2.761 18.727 1.00 83.62 91 VAL A N 1
ATOM 661 C CA . VAL A 1 91 ? -9.705 2.881 20.194 1.00 83.62 91 VAL A CA 1
ATOM 662 C C . VAL A 1 91 ? -11.111 3.216 20.682 1.00 83.62 91 VAL A C 1
ATOM 664 O O . VAL A 1 91 ? -11.675 4.241 20.322 1.00 83.62 91 VAL A O 1
ATOM 667 N N . ASP A 1 92 ? -11.639 2.374 21.564 1.00 88.00 92 ASP A N 1
ATOM 668 C CA . ASP A 1 92 ? -12.797 2.664 22.404 1.00 88.00 92 ASP A CA 1
ATOM 669 C C . ASP A 1 92 ? -12.321 3.226 23.748 1.00 88.00 92 ASP A C 1
ATOM 671 O O . ASP A 1 92 ? -11.496 2.609 24.437 1.00 88.00 92 ASP A O 1
ATOM 675 N N . VAL A 1 93 ? -12.841 4.396 24.120 1.00 87.69 93 VAL A N 1
ATOM 676 C CA . VAL A 1 93 ? -12.482 5.097 25.352 1.00 87.69 93 VAL A CA 1
ATOM 677 C C . VAL A 1 93 ? -13.722 5.315 26.205 1.00 87.69 93 VAL A C 1
ATOM 679 O O . VAL A 1 93 ? -14.692 5.926 25.770 1.00 87.69 93 VAL A O 1
ATOM 682 N N . HIS A 1 94 ? -13.658 4.887 27.463 1.00 88.81 94 HIS A N 1
ATOM 683 C CA . HIS A 1 94 ? -14.670 5.217 28.466 1.00 88.81 94 HIS A CA 1
ATOM 684 C C . HIS A 1 94 ? -14.026 5.744 29.740 1.00 88.81 94 HIS A C 1
ATOM 686 O O . HIS A 1 94 ? -12.861 5.462 30.006 1.00 88.81 94 HIS A O 1
ATOM 692 N N . ASN A 1 95 ? -14.763 6.484 30.571 1.00 86.62 95 ASN A N 1
ATOM 693 C CA . ASN A 1 95 ? -14.239 6.971 31.847 1.00 86.62 95 ASN A CA 1
ATOM 694 C C . ASN A 1 95 ? -14.985 6.421 33.067 1.00 86.62 95 ASN A C 1
ATOM 696 O O . ASN A 1 95 ? -16.201 6.242 33.070 1.00 86.62 95 ASN A O 1
ATOM 700 N N . SER A 1 96 ? -14.237 6.221 34.151 1.00 84.62 96 SER A N 1
ATOM 701 C CA . SER A 1 96 ? -14.777 6.041 35.499 1.00 84.62 96 SER A CA 1
ATOM 702 C C . SER A 1 96 ? -14.106 7.049 36.424 1.00 84.62 96 SER A C 1
ATOM 704 O O . SER A 1 96 ? -12.885 7.044 36.605 1.00 84.62 96 SER A O 1
ATOM 706 N N . GLY A 1 97 ? -14.899 7.982 36.956 1.00 80.38 97 GLY A N 1
ATOM 707 C CA . GLY A 1 97 ? -14.374 9.169 37.625 1.00 80.38 97 GLY A CA 1
ATOM 708 C C . GLY A 1 97 ? -13.511 9.997 36.669 1.00 80.38 97 GLY A C 1
ATOM 709 O O . GLY A 1 97 ? -14.005 10.562 35.695 1.00 80.38 97 GLY A O 1
ATOM 710 N N . SER A 1 98 ? -12.212 10.064 36.948 1.00 77.00 98 SER A N 1
ATOM 711 C CA . SER A 1 98 ? -11.232 10.836 36.172 1.00 77.00 98 SER A CA 1
ATOM 712 C C . SER A 1 98 ? -10.231 10.007 35.388 1.00 77.00 98 SER A C 1
ATOM 714 O O . SER A 1 98 ? -9.302 10.561 34.800 1.00 77.00 98 SER A O 1
ATOM 716 N N . THR A 1 99 ? -10.399 8.693 35.401 1.00 84.88 99 THR A N 1
ATOM 717 C CA . THR A 1 99 ? -9.554 7.782 34.644 1.00 84.88 99 THR A CA 1
ATOM 718 C C . THR A 1 99 ? -10.307 7.373 33.392 1.00 84.88 99 THR A C 1
ATOM 720 O O . THR A 1 99 ? -11.411 6.836 33.483 1.00 84.88 99 THR A O 1
ATOM 723 N N . ALA A 1 100 ? -9.713 7.649 32.237 1.00 87.56 100 ALA A N 1
ATOM 724 C CA . ALA A 1 100 ? -10.109 7.059 30.973 1.00 87.56 100 ALA A CA 1
ATOM 725 C C . ALA A 1 100 ? -9.494 5.657 30.867 1.00 87.56 100 ALA A C 1
ATOM 727 O O . ALA A 1 100 ? -8.346 5.441 31.256 1.00 87.56 100 ALA A O 1
ATOM 728 N N . TYR A 1 101 ? -10.262 4.713 30.353 1.00 90.38 101 TYR A N 1
ATOM 729 C CA . TYR A 1 101 ? -9.914 3.322 30.117 1.00 90.38 101 TYR A CA 1
ATOM 730 C C . TYR A 1 101 ? -10.008 3.081 28.622 1.00 90.38 101 TYR A C 1
ATOM 732 O O . TYR A 1 101 ? -11.012 3.423 27.999 1.00 90.38 101 TYR A O 1
ATOM 740 N N . LEU A 1 102 ? -8.943 2.519 28.069 1.00 89.50 102 LEU A N 1
ATOM 741 C CA . LEU A 1 102 ? -8.757 2.381 26.642 1.00 89.50 102 LEU A CA 1
ATOM 742 C C . LEU A 1 102 ? -8.714 0.906 26.281 1.00 89.50 102 LEU A C 1
ATOM 744 O O . LEU A 1 102 ? -7.907 0.143 26.822 1.00 89.50 102 LEU A O 1
ATOM 748 N N . SER A 1 103 ? -9.570 0.539 25.340 1.00 88.56 103 SER A N 1
ATOM 749 C CA . SER A 1 103 ? -9.644 -0.782 24.729 1.00 88.56 103 SER A CA 1
ATOM 750 C C . SER A 1 103 ? -9.740 -0.650 23.215 1.00 88.56 103 SER A C 1
ATOM 752 O O . SER A 1 103 ? -10.004 0.427 22.696 1.00 88.56 103 SER A O 1
ATOM 754 N N . SER A 1 104 ? -9.531 -1.738 22.482 1.00 84.62 104 SER A N 1
ATOM 755 C CA . SER A 1 104 ? -9.774 -1.728 21.038 1.00 84.62 104 SER A CA 1
ATOM 756 C C . SER A 1 104 ? -11.266 -1.634 20.730 1.00 84.62 104 SER A C 1
ATOM 758 O O . SER A 1 104 ? -12.063 -2.379 21.303 1.00 84.62 104 SER A O 1
ATOM 760 N N . GLY A 1 105 ? -11.644 -0.758 19.803 1.00 85.31 105 GLY A N 1
ATOM 761 C CA . GLY A 1 105 ? -13.035 -0.572 19.413 1.00 85.31 105 GLY A CA 1
ATOM 762 C C . GLY A 1 105 ? -13.285 0.700 18.603 1.00 85.31 105 GLY A C 1
ATOM 763 O O . GLY A 1 105 ? -12.343 1.289 18.085 1.00 85.31 105 GLY A O 1
ATOM 764 N N . PRO A 1 106 ? -14.553 1.099 18.432 1.00 85.31 106 PRO A N 1
ATOM 765 C CA . PRO A 1 106 ? -14.907 2.234 17.592 1.00 85.31 106 PRO A CA 1
ATOM 766 C C . PRO A 1 106 ? -14.497 3.557 18.254 1.00 85.31 106 PRO A C 1
ATOM 768 O O . PRO A 1 106 ? -14.943 3.857 19.359 1.00 85.31 106 PRO A O 1
ATOM 771 N N . GLY A 1 107 ? -13.706 4.367 17.546 1.00 80.88 107 GLY A N 1
ATOM 772 C CA . GLY A 1 107 ? -13.371 5.742 17.939 1.00 80.88 107 GLY A CA 1
ATOM 773 C C . GLY A 1 107 ? -14.521 6.700 17.644 1.00 80.88 107 GLY A C 1
ATOM 774 O O . GLY A 1 107 ? -14.513 7.404 16.640 1.00 80.88 107 GLY A O 1
ATOM 775 N N . LEU A 1 108 ? -15.566 6.657 18.465 1.00 80.38 108 LEU A N 1
ATOM 776 C CA . LEU A 1 108 ? -16.694 7.586 18.394 1.00 80.38 108 LEU A CA 1
ATOM 777 C C . LEU A 1 108 ? -16.404 8.808 19.265 1.00 80.38 108 LEU A C 1
ATOM 779 O O . LEU A 1 108 ? -15.766 8.666 20.294 1.00 80.38 108 LEU A O 1
ATOM 783 N N . VAL A 1 109 ? -16.929 9.974 18.884 1.00 78.25 109 VAL A N 1
ATOM 784 C CA . VAL A 1 109 ? -16.687 11.228 19.611 1.00 78.25 109 VAL A CA 1
ATOM 785 C C . VAL A 1 109 ? -17.663 11.396 20.782 1.00 78.25 109 VAL A C 1
ATOM 787 O O . VAL A 1 109 ? -18.886 11.454 20.583 1.00 78.25 109 VAL A O 1
ATOM 790 N N . TYR A 1 110 ? -17.137 11.535 21.999 1.00 77.75 110 TYR A N 1
ATOM 791 C CA . TYR A 1 110 ? -17.879 11.874 23.216 1.00 77.75 110 TYR A CA 1
ATOM 792 C C . TYR A 1 110 ? -17.063 12.725 24.208 1.00 77.75 110 TYR A C 1
ATOM 794 O O . TYR A 1 110 ? -15.849 12.895 24.139 1.00 77.75 110 TYR A O 1
ATOM 802 N N . GLY A 1 111 ? -17.749 13.294 25.202 1.00 78.00 111 GLY A N 1
ATOM 803 C CA . GLY A 1 111 ? -17.058 13.844 26.364 1.00 78.00 111 GLY A CA 1
ATOM 804 C C . GLY A 1 111 ? -16.425 12.728 27.211 1.00 78.00 111 GLY A C 1
ATOM 805 O O . GLY A 1 111 ? -17.022 11.675 27.414 1.00 78.00 111 GLY A O 1
ATOM 806 N N . LEU A 1 112 ? -15.248 12.972 27.783 1.00 76.62 112 LEU A N 1
ATOM 807 C CA . LEU A 1 112 ? -14.578 12.030 28.685 1.00 76.62 112 LEU A CA 1
ATOM 808 C C . LEU A 1 112 ? -14.495 12.589 30.107 1.00 76.62 112 LEU A C 1
ATOM 810 O O . LEU A 1 112 ? -15.441 12.486 30.886 1.00 76.62 112 LEU A O 1
ATOM 814 N N . TRP A 1 113 ? -13.359 13.185 30.471 1.00 75.94 113 TRP A N 1
ATOM 815 C CA . TRP A 1 113 ? -13.059 13.592 31.842 1.00 75.94 113 TRP A CA 1
ATOM 816 C C . TRP A 1 113 ? -14.126 14.518 32.400 1.00 75.94 113 TRP A C 1
ATOM 818 O O . TRP A 1 113 ? -14.414 15.542 31.796 1.00 75.94 113 TRP A O 1
ATOM 828 N N . ASN A 1 114 ? -14.692 14.160 33.557 1.00 71.69 114 ASN A N 1
ATOM 829 C CA . ASN A 1 114 ? -15.740 14.918 34.248 1.00 71.69 114 ASN A CA 1
ATOM 830 C C . ASN A 1 114 ? -17.017 15.203 33.423 1.00 71.69 114 ASN A C 1
ATOM 832 O O . ASN A 1 114 ? -17.890 15.931 33.896 1.00 71.69 114 ASN A O 1
ATOM 836 N N . ASN A 1 115 ? -17.178 14.578 32.253 1.00 74.38 115 ASN A N 1
ATOM 837 C CA . ASN A 1 115 ? -18.484 14.395 31.641 1.00 74.38 115 ASN A CA 1
ATOM 838 C C . ASN A 1 115 ? -19.136 13.145 32.243 1.00 74.38 115 ASN A C 1
ATOM 840 O O . ASN A 1 115 ? -18.485 12.118 32.449 1.00 74.38 115 ASN A O 1
ATOM 844 N N . THR A 1 116 ? -20.428 13.238 32.554 1.00 71.69 116 THR A N 1
ATOM 845 C CA . THR A 1 116 ? -21.169 12.130 33.163 1.00 71.69 116 THR A CA 1
ATOM 846 C C . THR A 1 116 ? -21.985 11.424 32.092 1.00 71.69 116 THR A C 1
ATOM 848 O O . THR A 1 116 ? -23.084 11.864 31.754 1.00 71.69 116 THR A O 1
ATOM 851 N N . TYR A 1 117 ? -21.461 10.311 31.585 1.00 81.56 117 TYR A N 1
ATOM 852 C CA . TYR A 1 117 ? -22.211 9.386 30.742 1.00 81.56 117 TYR A CA 1
ATOM 853 C C . TYR A 1 117 ? -22.583 8.132 31.527 1.00 81.56 117 TYR A C 1
ATOM 855 O O . TYR A 1 117 ? -21.811 7.622 32.339 1.00 81.56 117 TYR A O 1
ATOM 863 N N . ASN A 1 118 ? -23.769 7.596 31.244 1.00 86.81 118 ASN A N 1
ATOM 864 C CA . ASN A 1 118 ? -24.114 6.242 31.657 1.00 86.81 118 ASN A CA 1
ATOM 865 C C . ASN A 1 118 ? -23.476 5.268 30.666 1.00 86.81 118 ASN A C 1
ATOM 867 O O . ASN A 1 118 ? -24.087 4.930 29.650 1.00 86.81 118 ASN A O 1
ATOM 871 N N . TRP A 1 119 ? -22.241 4.856 30.938 1.00 88.00 119 TRP A N 1
ATOM 872 C CA . TRP A 1 119 ? -21.533 3.870 30.127 1.00 88.00 119 TRP A CA 1
ATOM 873 C C . TRP A 1 119 ? -22.227 2.511 30.199 1.00 88.00 119 TRP A C 1
ATOM 875 O O . TRP A 1 119 ? -22.497 1.984 31.280 1.00 88.00 119 TRP A O 1
ATOM 885 N N . ALA A 1 120 ? -22.513 1.938 29.037 1.00 88.94 120 ALA A N 1
ATOM 886 C CA . ALA A 1 120 ? -23.101 0.623 28.893 1.00 88.94 120 ALA A CA 1
ATOM 887 C C . ALA A 1 120 ? -22.111 -0.305 28.195 1.00 88.94 120 ALA A C 1
ATOM 889 O O . ALA A 1 120 ? -21.602 -0.016 27.114 1.00 88.94 120 ALA A O 1
ATOM 890 N N . LYS A 1 121 ? -21.898 -1.475 28.797 1.00 90.81 121 LYS A N 1
ATOM 891 C CA . LYS A 1 121 ? -21.179 -2.560 28.139 1.00 90.81 121 LYS A CA 1
ATOM 892 C C . LYS A 1 121 ? -22.029 -3.083 26.977 1.00 90.81 121 LYS A C 1
ATOM 894 O O . LYS A 1 121 ? -23.152 -3.546 27.191 1.00 90.81 121 LYS A O 1
ATOM 899 N N . LYS A 1 122 ? -21.488 -3.014 25.765 1.00 90.00 122 LYS A N 1
ATOM 900 C CA . LYS A 1 122 ? -22.074 -3.536 24.530 1.00 90.00 122 LYS A CA 1
ATOM 901 C C . LYS A 1 122 ? -21.215 -4.693 24.040 1.00 90.00 122 LYS A C 1
ATOM 903 O O . LYS A 1 122 ? -20.074 -4.499 23.636 1.00 90.00 122 LYS A O 1
ATOM 908 N N . THR A 1 123 ? -21.749 -5.906 24.096 1.00 90.50 123 THR A N 1
ATOM 909 C CA . THR A 1 123 ? -21.068 -7.106 23.603 1.00 90.50 123 THR A CA 1
ATOM 910 C C . THR A 1 123 ? -21.636 -7.498 22.247 1.00 90.50 123 THR A C 1
ATOM 912 O O . THR A 1 123 ? -22.826 -7.783 22.126 1.00 90.50 123 THR A O 1
ATOM 915 N N . ILE A 1 124 ? -20.779 -7.528 21.233 1.00 89.12 124 ILE A N 1
ATOM 916 C CA . ILE A 1 124 ? -21.121 -7.908 19.865 1.00 89.12 124 ILE A CA 1
ATOM 917 C C . ILE A 1 124 ? -20.510 -9.275 19.581 1.00 89.12 124 ILE A C 1
ATOM 919 O O . ILE A 1 124 ? -19.337 -9.494 19.865 1.00 89.12 124 ILE A O 1
ATOM 923 N N . THR A 1 125 ? -21.303 -10.206 19.058 1.00 89.88 125 THR A N 1
ATOM 924 C CA . THR A 1 125 ? -20.836 -11.533 18.628 1.00 89.88 125 THR A CA 1
ATOM 925 C C . THR A 1 125 ? -21.037 -11.687 17.127 1.00 89.88 125 THR A C 1
ATOM 927 O O . THR A 1 125 ? -22.141 -11.434 16.657 1.00 89.88 125 THR A O 1
ATOM 930 N N . SER A 1 126 ? -20.001 -12.077 16.386 1.00 88.00 126 SER A N 1
ATOM 931 C CA . SER A 1 126 ? -20.015 -12.238 14.922 1.00 88.00 126 SER A CA 1
ATOM 932 C C . SER A 1 126 ? -19.046 -13.339 14.475 1.00 88.00 126 SER A C 1
ATOM 934 O O . SER A 1 126 ? -18.360 -13.955 15.296 1.00 88.00 126 SER A O 1
ATOM 936 N N . SER A 1 127 ? -18.969 -13.599 13.172 1.00 82.88 127 SER A N 1
ATOM 937 C CA . SER A 1 127 ? -17.870 -14.356 12.567 1.00 82.88 127 SER A CA 1
ATOM 938 C C . SER A 1 127 ? -16.539 -13.619 12.745 1.00 82.88 127 SER A C 1
ATOM 940 O O . SER A 1 127 ? -16.487 -12.396 12.883 1.00 82.88 127 SER A O 1
ATOM 942 N N . ALA A 1 128 ? -15.440 -14.378 12.735 1.00 76.38 128 ALA A N 1
ATOM 943 C CA . ALA A 1 128 ? -14.109 -13.789 12.658 1.00 76.38 128 ALA A CA 1
ATOM 944 C C . ALA A 1 128 ? -13.906 -13.202 11.255 1.00 76.38 128 ALA A C 1
ATOM 946 O O . ALA A 1 128 ? -14.030 -13.935 10.277 1.00 76.38 128 ALA A O 1
ATOM 947 N N . GLY A 1 129 ? -13.564 -11.915 11.173 1.00 79.44 129 GLY A N 1
ATOM 948 C CA . GLY A 1 129 ? -13.379 -11.207 9.898 1.00 79.44 129 GLY A CA 1
ATOM 949 C C . GLY A 1 129 ? -14.505 -10.238 9.541 1.00 79.44 129 GLY A C 1
ATOM 950 O O . GLY A 1 129 ? -14.389 -9.533 8.545 1.00 79.44 129 GLY A O 1
ATOM 951 N N . THR A 1 130 ? -15.558 -10.152 10.358 1.00 87.56 130 THR A N 1
ATOM 952 C CA . THR A 1 130 ? -16.570 -9.103 10.213 1.00 87.56 130 THR A CA 1
ATOM 953 C C . THR A 1 130 ? -15.980 -7.739 10.599 1.00 87.56 130 THR A C 1
ATOM 955 O O . THR A 1 130 ? -15.378 -7.577 11.665 1.00 87.56 130 THR A O 1
ATOM 958 N N . PHE A 1 131 ? -16.196 -6.733 9.758 1.00 89.25 131 PHE A N 1
ATOM 959 C CA . PHE A 1 131 ? -15.998 -5.326 10.097 1.00 89.25 131 PHE A CA 1
ATOM 960 C C . PHE A 1 131 ? -17.314 -4.741 10.572 1.00 89.25 131 PHE A C 1
ATOM 962 O O . PHE A 1 131 ? -18.360 -4.999 9.976 1.00 89.25 131 PHE A O 1
ATOM 969 N N . MET A 1 132 ? -17.266 -3.942 11.634 1.00 89.31 132 MET A N 1
ATOM 970 C CA . MET A 1 132 ? -18.436 -3.211 12.093 1.00 89.31 132 MET A CA 1
ATOM 971 C C . MET A 1 132 ? -18.149 -1.720 12.084 1.00 89.31 132 MET A C 1
ATOM 973 O O . MET A 1 132 ? -17.246 -1.247 12.774 1.00 89.31 132 MET A O 1
ATOM 977 N N . PHE A 1 133 ? -18.966 -0.998 11.331 1.00 89.19 133 PHE A N 1
ATOM 978 C CA . PHE A 1 133 ? -19.040 0.451 11.359 1.00 89.19 133 PHE A CA 1
ATOM 979 C C . PHE A 1 133 ? -20.196 0.854 12.264 1.00 89.19 133 PHE A C 1
ATOM 981 O O . PHE A 1 133 ? -21.248 0.218 12.262 1.00 89.19 133 PHE A O 1
ATOM 988 N N . LEU A 1 134 ? -19.983 1.880 13.077 1.00 88.31 134 LEU A N 1
ATOM 989 C CA . LEU A 1 134 ? -20.918 2.368 14.075 1.00 88.31 134 LEU A CA 1
ATOM 990 C C . LEU A 1 134 ? -21.072 3.875 13.943 1.00 88.31 134 LEU A C 1
ATOM 992 O O . LEU A 1 134 ? -20.101 4.608 13.750 1.00 88.31 134 LEU A O 1
ATOM 996 N N . ASN A 1 135 ? -22.302 4.339 14.126 1.00 86.38 135 ASN A N 1
ATOM 997 C CA . ASN A 1 135 ? -22.600 5.757 14.216 1.00 86.38 135 ASN A CA 1
ATOM 998 C C . ASN A 1 135 ? -23.801 5.992 15.150 1.00 86.38 135 ASN A C 1
ATOM 1000 O O . ASN A 1 135 ? -24.758 5.220 15.165 1.00 86.38 135 ASN A O 1
ATOM 1004 N N . ASN A 1 136 ? -23.760 7.048 15.958 1.00 83.31 136 ASN A N 1
ATOM 1005 C CA . ASN A 1 136 ? -24.853 7.474 16.841 1.00 83.31 136 ASN A CA 1
ATOM 1006 C C . ASN A 1 136 ? -25.670 8.656 16.279 1.00 83.31 136 ASN A C 1
ATOM 1008 O O . ASN A 1 136 ? -26.564 9.166 16.954 1.00 83.31 136 ASN A O 1
ATOM 1012 N N . ASN A 1 137 ? -25.374 9.090 15.054 1.00 79.56 137 ASN A N 1
ATOM 1013 C CA . ASN A 1 137 ? -25.949 10.239 14.378 1.00 79.56 137 ASN A CA 1
ATOM 1014 C C . ASN A 1 137 ? -26.278 9.933 12.901 1.00 79.56 137 ASN A C 1
ATOM 1016 O O . ASN A 1 137 ? -25.412 9.840 12.031 1.00 79.56 137 ASN A O 1
ATOM 1020 N N . ILE A 1 138 ? -27.576 9.876 12.600 1.00 71.38 138 ILE A N 1
ATOM 1021 C CA . ILE A 1 138 ? -28.109 9.597 11.257 1.00 71.38 138 ILE A CA 1
ATOM 1022 C C . ILE A 1 138 ? -27.652 10.629 10.214 1.00 71.38 138 ILE A C 1
ATOM 1024 O O . ILE A 1 138 ? -27.468 10.278 9.051 1.00 71.38 138 ILE A O 1
ATOM 1028 N N . SER A 1 139 ? -27.442 11.896 10.592 1.00 69.06 139 SER A N 1
ATOM 1029 C CA . SER A 1 139 ? -26.997 12.906 9.623 1.00 69.06 139 SER A CA 1
ATOM 1030 C C . SER A 1 139 ? -25.549 12.691 9.178 1.00 69.06 139 SER A C 1
ATOM 1032 O O . SER A 1 139 ? -25.199 13.085 8.072 1.00 69.06 139 SER A O 1
ATOM 1034 N N . MET A 1 140 ? -24.717 12.065 10.017 1.00 68.56 140 MET A N 1
ATOM 1035 C CA . MET A 1 140 ? -23.304 11.790 9.727 1.00 68.56 140 MET A CA 1
ATOM 1036 C C . MET A 1 140 ? -23.107 10.507 8.911 1.00 68.56 140 MET A C 1
ATOM 1038 O O . MET A 1 140 ? -22.188 10.441 8.100 1.00 68.56 140 MET A O 1
ATOM 1042 N N . ILE A 1 141 ? -24.021 9.543 9.041 1.00 68.25 141 ILE A N 1
ATOM 1043 C CA . ILE A 1 141 ? -24.093 8.339 8.195 1.00 68.25 141 ILE A CA 1
ATOM 1044 C C . ILE A 1 141 ? -24.171 8.707 6.711 1.00 68.25 141 ILE A C 1
ATOM 1046 O O . ILE A 1 141 ? -23.405 8.196 5.898 1.00 68.25 141 ILE A O 1
ATOM 1050 N N . ASN A 1 142 ? -25.039 9.662 6.368 1.00 63.69 142 ASN A N 1
ATOM 1051 C CA . ASN A 1 142 ? -25.190 10.141 4.990 1.00 63.69 142 ASN A CA 1
ATOM 1052 C C . ASN A 1 142 ? -23.947 10.877 4.462 1.00 63.69 142 ASN A C 1
ATOM 1054 O O . ASN A 1 142 ? -23.824 11.073 3.256 1.00 63.69 142 ASN A O 1
ATOM 1058 N N . LEU A 1 143 ? -23.040 11.292 5.352 1.00 62.69 143 LEU A N 1
ATOM 1059 C CA . LEU A 1 143 ? -21.767 11.922 5.005 1.00 62.69 143 LEU A CA 1
ATOM 1060 C C . LEU A 1 143 ? -20.610 10.916 4.949 1.00 62.69 143 LEU A C 1
ATOM 1062 O O . LEU A 1 143 ? -19.486 11.328 4.691 1.00 62.69 143 LEU A O 1
ATOM 1066 N N . GLY A 1 144 ? -20.847 9.620 5.177 1.00 64.94 144 GLY A N 1
ATOM 1067 C CA . GLY A 1 144 ? -19.779 8.618 5.165 1.00 64.94 144 GLY A CA 1
ATOM 1068 C C . GLY A 1 144 ? -18.872 8.656 6.399 1.00 64.94 144 GLY A C 1
ATOM 1069 O O . GLY A 1 144 ? -17.820 8.028 6.394 1.00 64.94 144 GLY A O 1
ATOM 1070 N N . ILE A 1 145 ? -19.261 9.371 7.459 1.00 72.56 145 ILE A N 1
ATOM 1071 C CA . ILE A 1 145 ? -18.470 9.470 8.689 1.00 72.56 145 ILE A CA 1
ATOM 1072 C C . ILE A 1 145 ? -18.874 8.311 9.592 1.00 72.56 145 ILE A C 1
ATOM 1074 O O . ILE A 1 145 ? -19.998 8.278 10.087 1.00 72.56 145 ILE A O 1
ATOM 1078 N N . TYR A 1 146 ? -17.971 7.366 9.823 1.00 74.38 146 TYR A N 1
ATOM 1079 C CA . TYR A 1 146 ? -18.217 6.225 10.699 1.00 74.38 146 TYR A CA 1
ATOM 1080 C C . TYR A 1 146 ? -17.017 5.984 11.598 1.00 74.38 146 TYR A C 1
ATOM 1082 O O . TYR A 1 146 ? -15.873 6.040 11.155 1.00 74.38 146 TYR A O 1
ATOM 1090 N N . ALA A 1 147 ? -17.294 5.628 12.849 1.00 84.25 147 ALA A N 1
ATOM 1091 C CA . ALA A 1 147 ? -16.307 4.922 13.642 1.00 84.25 147 ALA A CA 1
ATOM 1092 C C . ALA A 1 147 ? -16.351 3.446 13.253 1.00 84.25 147 ALA A C 1
ATOM 1094 O O . ALA A 1 147 ? -17.411 2.919 12.910 1.00 84.25 147 ALA A O 1
ATOM 1095 N N . TRP A 1 148 ? -15.227 2.751 13.337 1.00 84.06 148 TRP A N 1
ATOM 1096 C CA . TRP A 1 148 ? -15.170 1.340 12.986 1.00 84.06 148 TRP A CA 1
ATOM 1097 C C . TRP A 1 148 ? -14.391 0.547 14.025 1.00 84.06 148 TRP A C 1
ATOM 1099 O O . TRP A 1 148 ? -13.529 1.076 14.722 1.00 84.06 148 TRP A O 1
ATOM 1109 N N . ALA A 1 149 ? -14.712 -0.737 14.128 1.00 77.56 149 ALA A N 1
ATOM 1110 C CA . ALA A 1 149 ? -13.976 -1.689 14.940 1.00 77.56 149 ALA A CA 1
ATOM 1111 C C . ALA A 1 149 ? -13.828 -3.007 14.173 1.00 77.56 149 ALA A C 1
ATOM 1113 O O . ALA A 1 149 ? -14.823 -3.516 13.639 1.00 77.56 149 ALA A O 1
ATOM 1114 N N . PRO A 1 150 ? -12.629 -3.611 14.142 1.00 73.50 150 PRO A N 1
ATOM 1115 C CA . PRO A 1 150 ? -12.489 -4.947 13.598 1.00 73.50 150 PRO A CA 1
ATOM 1116 C C . PRO A 1 150 ? -13.046 -5.957 14.612 1.00 73.50 150 PRO A C 1
ATOM 1118 O O . PRO A 1 150 ? -12.665 -5.962 15.787 1.00 73.50 150 PRO A O 1
ATOM 1121 N N . LEU A 1 151 ? -13.940 -6.851 14.181 1.00 77.19 151 LEU A N 1
ATOM 1122 C CA . LEU A 1 151 ? -14.428 -7.959 15.010 1.00 77.19 151 LEU A CA 1
ATOM 1123 C C . LEU A 1 151 ? -13.515 -9.175 14.799 1.00 77.19 151 LEU A C 1
ATOM 1125 O O . LEU A 1 151 ? -13.886 -10.204 14.236 1.00 77.19 151 LEU A O 1
ATOM 1129 N N . THR A 1 152 ? -12.249 -9.020 15.206 1.00 63.28 152 THR A N 1
ATOM 1130 C CA . THR A 1 152 ? -11.184 -10.025 15.006 1.00 63.28 152 THR A CA 1
ATOM 1131 C C . THR A 1 152 ? -11.440 -11.329 15.764 1.00 63.28 152 THR A C 1
ATOM 1133 O O . THR A 1 152 ? -10.938 -12.389 15.383 1.00 63.28 152 THR A O 1
ATOM 1136 N N . ASN A 1 153 ? -12.255 -11.266 16.817 1.00 66.50 153 ASN A N 1
ATOM 1137 C CA . ASN A 1 153 ? -12.725 -12.408 17.584 1.00 66.50 153 ASN A CA 1
ATOM 1138 C C . ASN A 1 153 ? -14.216 -12.629 17.352 1.00 66.50 153 ASN A C 1
ATOM 1140 O O . ASN A 1 153 ? -14.945 -11.709 17.001 1.00 66.50 153 ASN A O 1
ATOM 1144 N N . SER A 1 154 ? -14.691 -13.836 17.672 1.00 73.88 154 SER A N 1
ATOM 1145 C CA . SER A 1 154 ? -16.126 -14.129 17.634 1.00 73.88 154 SER A CA 1
ATOM 1146 C C . SER A 1 154 ? -16.941 -13.237 18.569 1.00 73.88 154 SER A C 1
ATOM 1148 O O . SER A 1 154 ? -18.154 -13.167 18.440 1.00 73.88 154 SER A O 1
ATOM 1150 N N . THR A 1 155 ? -16.299 -12.589 19.542 1.00 84.25 155 THR A N 1
ATOM 1151 C CA . THR A 1 155 ? -16.951 -11.698 20.494 1.00 84.25 155 THR A CA 1
ATOM 1152 C C . THR A 1 155 ? -16.063 -10.491 20.767 1.00 84.25 155 THR A C 1
ATOM 1154 O O . THR A 1 155 ? -14.938 -10.647 21.243 1.00 84.25 155 THR A O 1
ATOM 1157 N N . SER A 1 156 ? -16.601 -9.298 20.532 1.00 85.69 156 SER A N 1
ATOM 1158 C CA . SER A 1 156 ? -15.999 -8.0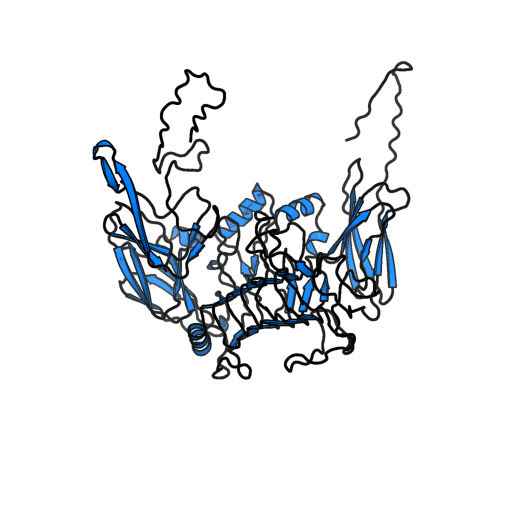11 20.886 1.00 85.69 156 SER A CA 1
ATOM 1159 C C . SER A 1 156 ? -16.857 -7.310 21.932 1.00 85.69 156 SER A C 1
ATOM 1161 O O . SER A 1 156 ? -18.065 -7.531 22.034 1.00 85.69 156 SER A O 1
ATOM 1163 N N . THR A 1 157 ? -16.235 -6.490 22.768 1.00 88.50 157 THR A N 1
ATOM 1164 C CA . THR A 1 157 ? -16.926 -5.745 23.820 1.00 88.50 157 THR A CA 1
ATOM 1165 C C . THR A 1 157 ? -16.463 -4.307 23.793 1.00 88.50 157 THR A C 1
ATOM 1167 O O . THR A 1 157 ? -15.263 -4.064 23.838 1.00 88.50 157 THR A O 1
ATOM 1170 N N . PHE A 1 158 ? -17.431 -3.398 23.798 1.00 89.12 158 PHE A N 1
ATOM 1171 C CA . PHE A 1 158 ? -17.223 -1.958 23.828 1.00 89.12 158 PHE A CA 1
ATOM 1172 C C . PHE A 1 158 ? -17.933 -1.355 25.040 1.00 89.12 158 PHE A C 1
ATOM 1174 O O . PHE A 1 158 ? -18.938 -1.895 25.520 1.00 89.12 158 PHE A O 1
ATOM 1181 N N . TYR A 1 159 ? -17.429 -0.235 25.529 1.00 89.88 159 TYR A N 1
ATOM 1182 C CA . TYR A 1 159 ? -18.034 0.569 26.578 1.00 89.88 159 TYR A CA 1
ATOM 1183 C C . TYR A 1 159 ? -18.496 1.879 25.964 1.00 89.88 159 TYR A C 1
ATOM 1185 O O . TYR A 1 159 ? -17.765 2.854 25.924 1.00 89.88 159 TYR A O 1
ATOM 1193 N N . LEU A 1 160 ? -19.746 1.902 25.510 1.00 88.56 160 LEU A N 1
ATOM 1194 C CA . LEU A 1 160 ? -20.317 3.053 24.816 1.00 88.56 160 LEU A CA 1
ATOM 1195 C C . LEU A 1 160 ? -21.325 3.769 25.723 1.00 88.56 160 LEU A C 1
ATOM 1197 O O . LEU A 1 160 ? -21.965 3.110 26.554 1.00 88.56 160 LEU A O 1
ATOM 1201 N N . PRO A 1 161 ? -21.531 5.089 25.583 1.00 88.25 161 PRO A N 1
ATOM 1202 C CA . PRO A 1 161 ? -22.642 5.766 26.239 1.00 88.25 161 PRO A CA 1
ATOM 1203 C C . PRO A 1 161 ? -23.983 5.059 25.983 1.00 88.25 161 PRO A C 1
ATOM 1205 O O . PRO A 1 161 ? -24.202 4.430 24.949 1.00 88.25 161 PRO A O 1
ATOM 1208 N N . SER A 1 162 ? -24.916 5.146 26.930 1.00 86.19 162 SER A N 1
ATOM 1209 C CA . SER A 1 162 ? -26.258 4.569 26.776 1.00 86.19 162 SER A CA 1
ATOM 1210 C C . SER A 1 162 ? -27.064 5.334 25.720 1.00 86.19 162 SER A C 1
ATOM 1212 O O . SER A 1 162 ? -27.839 6.227 26.049 1.00 86.19 162 SER A O 1
ATOM 1214 N N . SER A 1 163 ? -26.868 4.976 24.454 1.00 85.50 163 SER A N 1
ATOM 1215 C CA . SER A 1 163 ? -27.541 5.549 23.290 1.00 85.50 163 SER A CA 1
ATOM 1216 C C . SER A 1 163 ? -27.946 4.462 22.291 1.00 85.50 163 SER A C 1
ATOM 1218 O O . SER A 1 163 ? -27.597 3.285 22.435 1.00 85.50 163 SER A O 1
ATOM 1220 N N . LEU A 1 164 ? -28.702 4.878 21.278 1.00 86.19 164 LEU A N 1
ATOM 1221 C CA . LEU A 1 164 ? -28.922 4.113 20.063 1.00 86.19 164 LEU A CA 1
ATOM 1222 C C . LEU A 1 164 ? -27.719 4.298 19.130 1.00 86.19 164 LEU A C 1
ATOM 1224 O O . LEU A 1 164 ? -27.358 5.428 18.807 1.00 86.19 164 LEU A O 1
ATOM 1228 N N . TYR A 1 165 ? -27.145 3.187 18.675 1.00 87.94 165 TYR A N 1
ATOM 1229 C CA . TYR A 1 165 ? -26.103 3.173 17.650 1.00 87.94 165 TYR A CA 1
ATOM 1230 C C . TYR A 1 165 ? -26.619 2.424 16.438 1.00 87.94 165 TYR A C 1
ATOM 1232 O O . TYR A 1 165 ? -27.133 1.316 16.577 1.00 87.94 165 TYR A O 1
ATOM 1240 N N . LEU A 1 166 ? -26.486 3.020 15.267 1.00 88.75 166 LEU A N 1
ATOM 1241 C CA . LEU A 1 166 ? -26.692 2.340 14.002 1.00 88.75 166 LEU A CA 1
ATOM 1242 C C . LEU A 1 166 ? -25.392 1.656 13.601 1.00 88.75 166 LEU A C 1
ATOM 1244 O O . LEU A 1 166 ? -24.311 2.155 13.924 1.00 88.75 166 LEU A O 1
ATOM 1248 N N . TYR A 1 167 ? -25.509 0.504 12.952 1.00 88.62 167 TYR A N 1
ATOM 1249 C CA . TYR A 1 167 ? -24.350 -0.253 12.514 1.00 88.62 167 TYR A CA 1
ATOM 1250 C C . TYR A 1 167 ? -24.498 -0.780 11.095 1.00 88.62 167 TYR A C 1
ATOM 1252 O O . TYR A 1 167 ? -25.596 -1.178 10.690 1.00 88.62 167 TYR A O 1
ATOM 1260 N N . ASP A 1 168 ? -23.341 -0.899 10.448 1.00 90.56 168 ASP A N 1
ATOM 1261 C CA . ASP A 1 168 ? -23.132 -1.645 9.215 1.00 90.56 168 ASP A CA 1
ATOM 1262 C C . ASP A 1 168 ? -22.126 -2.754 9.526 1.00 90.56 168 ASP A C 1
ATOM 1264 O O . ASP A 1 168 ? -21.004 -2.495 9.969 1.00 90.56 168 ASP A O 1
ATOM 1268 N N . ALA A 1 169 ? -22.539 -4.002 9.339 1.00 91.75 169 ALA A N 1
ATOM 1269 C CA . ALA A 1 169 ? -21.697 -5.175 9.505 1.00 91.75 169 ALA A CA 1
ATOM 1270 C C . ALA A 1 169 ? -21.372 -5.755 8.129 1.00 91.75 169 ALA A C 1
ATOM 1272 O O . ALA A 1 169 ? -22.276 -6.147 7.384 1.00 91.75 169 ALA A O 1
ATOM 1273 N N . LEU A 1 170 ? -20.083 -5.803 7.805 1.00 92.62 170 LEU A N 1
ATOM 1274 C CA . LEU A 1 170 ? -19.568 -6.173 6.491 1.00 92.62 170 LEU A CA 1
ATOM 1275 C C . LEU A 1 170 ? -18.615 -7.364 6.619 1.00 92.62 170 LEU A C 1
ATOM 1277 O O . LEU A 1 170 ? -17.755 -7.379 7.497 1.00 92.62 170 LEU A O 1
ATOM 1281 N N . GLU A 1 171 ? -18.752 -8.353 5.740 1.00 91.62 171 GLU A N 1
ATOM 1282 C CA . GLU A 1 171 ? -17.865 -9.512 5.674 1.00 91.62 171 GLU A CA 1
ATOM 1283 C C . GLU A 1 171 ? -17.883 -10.091 4.263 1.00 91.62 171 GLU A C 1
ATOM 1285 O O . GLU A 1 171 ? -18.944 -10.399 3.725 1.00 91.62 171 GLU A O 1
ATOM 1290 N N . ASN A 1 172 ? -16.702 -10.302 3.689 1.00 91.56 172 ASN A N 1
ATOM 1291 C CA . ASN A 1 172 ? -16.547 -10.948 2.390 1.00 91.56 172 ASN A CA 1
ATOM 1292 C C . ASN A 1 172 ? -17.392 -12.231 2.255 1.00 91.56 172 ASN A C 1
ATOM 1294 O O . ASN A 1 172 ? -17.514 -13.031 3.189 1.00 91.56 172 ASN A O 1
ATOM 1298 N N . TYR A 1 173 ? -17.961 -12.440 1.064 1.00 90.25 173 TYR A N 1
ATOM 1299 C CA . TYR A 1 173 ? -18.872 -13.542 0.729 1.00 90.25 173 TYR A CA 1
ATOM 1300 C C . TYR A 1 173 ? -20.143 -13.629 1.590 1.00 90.25 173 TYR A C 1
ATOM 1302 O O . TYR A 1 173 ? -20.757 -14.699 1.663 1.00 90.25 173 TYR A O 1
ATOM 1310 N N . HIS A 1 174 ? -20.560 -12.533 2.222 1.00 92.06 174 HIS A N 1
ATOM 1311 C CA . HIS A 1 174 ? -21.828 -12.422 2.934 1.00 92.06 174 HIS A CA 1
ATOM 1312 C C . HIS A 1 174 ? -22.582 -11.164 2.513 1.00 92.06 174 HIS A C 1
ATOM 1314 O O . HIS A 1 174 ? -21.990 -10.195 2.063 1.00 92.06 174 HIS A O 1
ATOM 1320 N N . ILE A 1 175 ? -23.903 -11.168 2.679 1.00 93.12 175 ILE A N 1
ATOM 1321 C CA . ILE A 1 175 ? -24.717 -9.967 2.477 1.00 93.12 175 ILE A CA 1
ATOM 1322 C C . ILE A 1 175 ? -24.446 -8.992 3.640 1.00 93.12 175 ILE A C 1
ATOM 1324 O O . ILE A 1 175 ? -24.573 -9.414 4.801 1.00 93.12 175 ILE A O 1
ATOM 1328 N N . PRO A 1 176 ? -24.134 -7.707 3.369 1.00 92.81 176 PRO A N 1
ATOM 1329 C CA . PRO A 1 176 ? -24.075 -6.667 4.392 1.00 92.81 176 PRO A CA 1
ATOM 1330 C C . PRO A 1 176 ? -25.313 -6.662 5.297 1.00 92.81 176 PRO A C 1
ATOM 1332 O O . PRO A 1 176 ? -26.448 -6.743 4.823 1.00 92.81 176 PRO A O 1
ATOM 1335 N N . THR A 1 177 ? -25.110 -6.558 6.612 1.00 92.06 177 THR A N 1
ATOM 1336 C CA . THR A 1 177 ? -26.208 -6.441 7.583 1.00 92.06 177 THR A CA 1
ATOM 1337 C C . THR A 1 177 ? -26.220 -5.051 8.192 1.00 92.06 177 THR A C 1
ATOM 1339 O O . THR A 1 177 ? -25.204 -4.595 8.708 1.00 92.06 177 THR A O 1
ATOM 1342 N N . TYR A 1 178 ? -27.390 -4.421 8.205 1.00 90.50 178 TYR A N 1
ATOM 1343 C CA . TYR A 1 178 ? -27.602 -3.096 8.781 1.00 90.50 178 TYR A CA 1
ATOM 1344 C C . TYR A 1 178 ? -28.564 -3.187 9.957 1.00 90.50 178 TYR A C 1
ATOM 1346 O O . TYR A 1 178 ? -29.509 -3.984 9.939 1.00 90.50 178 TYR A O 1
ATOM 1354 N N . GLY A 1 179 ? -28.378 -2.351 10.972 1.00 88.62 179 GLY A 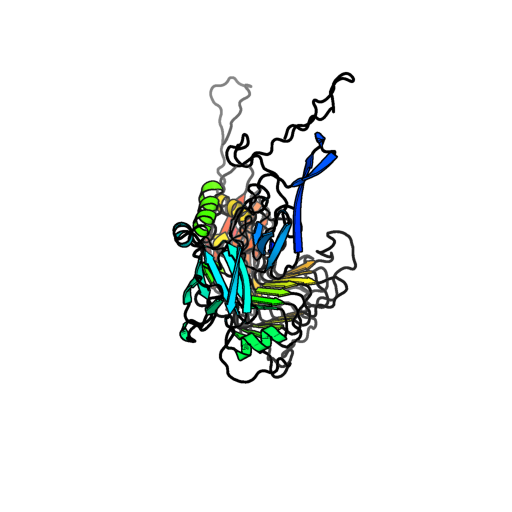N 1
ATOM 1355 C CA . GLY A 1 179 ? -29.327 -2.323 12.073 1.00 88.62 179 GLY A CA 1
ATOM 1356 C C . GLY A 1 179 ? -28.994 -1.334 13.170 1.00 88.62 179 GLY A C 1
ATOM 1357 O O . GLY A 1 179 ? -28.322 -0.330 12.965 1.00 88.62 179 GLY A O 1
ATOM 1358 N N . ALA A 1 180 ? -29.510 -1.639 14.356 1.00 84.81 180 ALA A N 1
ATOM 1359 C CA . ALA A 1 180 ? -29.364 -0.830 15.551 1.00 84.81 180 ALA A CA 1
ATOM 1360 C C . ALA A 1 180 ? -28.843 -1.676 16.721 1.00 84.81 180 ALA A C 1
ATOM 1362 O O . ALA A 1 180 ? -29.431 -2.702 17.069 1.00 84.81 180 ALA A O 1
ATOM 1363 N N . VAL A 1 181 ? -27.769 -1.232 17.374 1.00 76.56 181 VAL A N 1
ATOM 1364 C CA . VAL A 1 181 ? -27.319 -1.770 18.661 1.00 76.56 181 VAL A CA 1
ATOM 1365 C C . VAL A 1 181 ? -28.106 -1.076 19.771 1.00 76.56 181 VAL A C 1
ATOM 1367 O O . VAL A 1 181 ? -27.754 0.004 20.242 1.00 76.56 181 VAL A O 1
ATOM 1370 N N . LEU A 1 182 ? -29.195 -1.715 20.193 1.00 62.62 182 LEU A N 1
ATOM 1371 C CA . LEU A 1 182 ? -30.057 -1.237 21.282 1.00 62.62 182 LEU A CA 1
ATOM 1372 C C . LEU A 1 182 ? -29.746 -1.943 22.611 1.00 62.62 182 LEU A C 1
ATOM 1374 O O . LEU A 1 182 ? -29.692 -1.312 23.666 1.00 62.62 182 LEU A O 1
ATOM 1378 N N . SER A 1 183 ? -29.484 -3.249 22.570 1.00 73.62 183 SER A N 1
ATOM 1379 C CA . SER A 1 183 ? -29.270 -4.109 23.741 1.00 73.62 183 SER A CA 1
ATOM 1380 C C . SER A 1 183 ? -27.831 -4.064 24.272 1.00 73.62 183 SER A C 1
ATOM 1382 O O . SER A 1 183 ? -26.937 -3.485 23.658 1.00 73.62 183 SER A O 1
ATOM 1384 N N . SER A 1 184 ? -27.601 -4.652 25.451 1.00 85.38 184 SER A N 1
ATOM 1385 C CA . SER A 1 184 ? -26.260 -4.907 26.010 1.00 85.38 184 SER A CA 1
ATOM 1386 C C . SER A 1 184 ? -25.513 -6.024 25.275 1.00 85.38 184 SER A C 1
ATOM 1388 O O . SER A 1 184 ? -24.291 -6.124 25.364 1.00 85.38 184 SER A O 1
ATOM 1390 N N . THR A 1 185 ? -26.232 -6.878 24.548 1.00 88.75 185 THR A N 1
ATOM 1391 C CA . THR A 1 185 ? -25.661 -7.959 23.747 1.00 88.75 185 THR A CA 1
ATOM 1392 C C . THR A 1 185 ? -26.368 -8.037 22.404 1.00 88.75 185 THR A C 1
ATOM 1394 O O . THR A 1 185 ? -27.599 -8.086 22.363 1.00 88.75 185 THR A O 1
ATOM 1397 N N . THR A 1 186 ? -25.592 -8.078 21.326 1.00 89.44 186 THR A N 1
ATOM 1398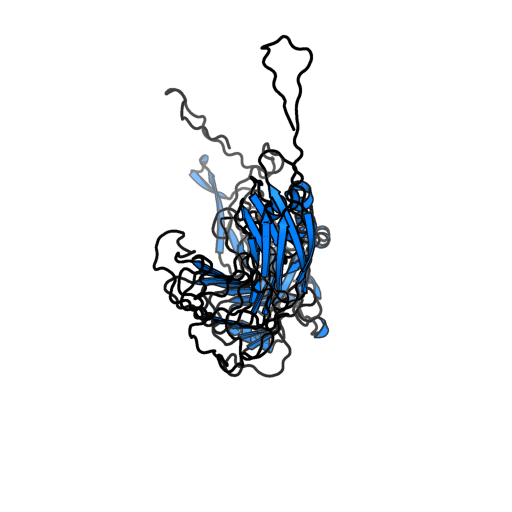 C CA . THR A 1 186 ? -26.075 -8.220 19.950 1.00 89.44 186 THR A CA 1
ATOM 1399 C C . THR A 1 186 ? -25.301 -9.347 19.281 1.00 89.44 186 THR A C 1
ATOM 1401 O O . THR A 1 186 ? -24.075 -9.388 19.343 1.00 89.44 186 THR A O 1
ATOM 1404 N N . THR A 1 187 ? -26.011 -10.277 18.648 1.00 90.31 187 THR A N 1
ATOM 1405 C CA . THR A 1 187 ? -25.397 -11.294 17.785 1.00 90.31 187 THR A CA 1
ATOM 1406 C C . THR A 1 187 ? -25.659 -10.907 16.340 1.00 90.31 187 THR A C 1
ATOM 1408 O O . THR A 1 187 ? -26.813 -10.750 15.946 1.00 90.31 187 THR A O 1
ATOM 1411 N N . LEU A 1 188 ? -24.590 -10.731 15.576 1.00 88.56 188 LEU A N 1
ATOM 1412 C CA . LEU A 1 188 ? -24.614 -10.456 14.151 1.00 88.56 188 LEU A CA 1
ATOM 1413 C C . LEU A 1 188 ? -24.512 -11.792 13.420 1.00 88.56 188 LEU A C 1
ATOM 1415 O O . LEU A 1 188 ? -23.532 -12.517 13.574 1.00 88.56 188 LEU A O 1
ATOM 1419 N N . SER A 1 189 ? -25.539 -12.119 12.641 1.00 87.12 189 SER A N 1
ATOM 1420 C CA . SER A 1 189 ? -25.520 -13.275 11.749 1.00 87.12 189 SER A CA 1
ATOM 1421 C C . SER A 1 189 ? -25.636 -12.773 10.323 1.00 87.12 189 SER A C 1
ATOM 1423 O O . SER A 1 189 ? -26.735 -12.463 9.864 1.00 87.12 189 SER A O 1
ATOM 1425 N N . LEU A 1 190 ? -24.506 -12.689 9.629 1.00 90.25 190 LEU A N 1
ATOM 1426 C CA . LEU A 1 190 ? -24.491 -12.307 8.227 1.00 90.25 190 LEU A CA 1
ATOM 1427 C C . LEU A 1 190 ? -24.880 -13.525 7.381 1.00 90.25 190 LEU A C 1
ATOM 1429 O O . LEU A 1 190 ? -24.543 -14.664 7.711 1.00 90.25 190 LEU A O 1
ATOM 1433 N N . THR A 1 191 ? -25.638 -13.302 6.308 1.00 92.00 191 THR A N 1
ATOM 1434 C CA . THR A 1 191 ? -26.110 -14.391 5.439 1.00 92.00 191 THR A CA 1
ATOM 1435 C C . THR A 1 191 ? -25.050 -14.692 4.379 1.00 92.00 191 THR A C 1
ATOM 1437 O O . THR A 1 191 ? -24.740 -13.788 3.603 1.00 92.00 191 THR A O 1
ATOM 1440 N N . PRO A 1 192 ? -24.506 -15.924 4.292 1.00 90.25 192 PRO A N 1
ATOM 1441 C CA . PRO A 1 192 ? -23.516 -16.265 3.274 1.00 90.25 192 PRO A CA 1
ATOM 1442 C C . PRO A 1 192 ? -24.073 -16.095 1.858 1.00 90.25 192 PRO A C 1
ATOM 1444 O O . PRO A 1 192 ? -25.113 -16.661 1.515 1.00 90.25 192 PRO A O 1
ATOM 1447 N N . TYR A 1 193 ? -23.355 -15.359 1.016 1.00 91.00 193 TYR A N 1
ATOM 1448 C CA . TYR A 1 193 ? -23.707 -15.099 -0.373 1.00 91.00 193 TYR A CA 1
ATOM 1449 C C . TYR A 1 193 ? -22.450 -14.934 -1.230 1.00 91.00 193 TYR A C 1
ATOM 1451 O O . TYR A 1 193 ? -21.815 -13.886 -1.277 1.00 91.00 193 TYR A O 1
ATOM 1459 N N . LYS A 1 194 ? -22.086 -16.004 -1.948 1.00 86.88 194 LYS A N 1
ATOM 1460 C CA . LYS A 1 194 ? -20.837 -16.064 -2.725 1.00 86.88 194 LYS A CA 1
ATOM 1461 C C . LYS A 1 194 ? -20.725 -15.000 -3.816 1.00 86.88 194 LYS A C 1
ATOM 1463 O O . LYS A 1 194 ? -19.609 -14.653 -4.180 1.00 86.88 194 LYS A O 1
ATOM 1468 N N . ALA A 1 195 ? -21.854 -14.543 -4.358 1.00 89.69 195 ALA A N 1
ATOM 1469 C CA . ALA A 1 195 ? -21.859 -13.560 -5.434 1.00 89.69 195 ALA A CA 1
ATOM 1470 C C . ALA A 1 195 ? -21.503 -12.145 -4.954 1.00 89.69 195 ALA A C 1
ATOM 1472 O O . ALA A 1 195 ? -21.154 -11.330 -5.797 1.00 89.69 195 ALA A O 1
ATOM 1473 N N . GLU A 1 196 ? -21.521 -11.879 -3.641 1.00 90.75 196 GLU A N 1
ATOM 1474 C CA . GLU A 1 196 ? -20.988 -10.622 -3.096 1.00 90.75 196 GLU A CA 1
ATOM 1475 C C . GLU A 1 196 ? -19.462 -10.531 -3.268 1.00 90.75 196 GLU A C 1
ATOM 1477 O O . GLU A 1 196 ? -18.904 -9.450 -3.405 1.00 90.75 196 GLU A O 1
ATOM 1482 N N . GLY A 1 197 ? -18.774 -11.679 -3.298 1.00 91.06 197 GLY A N 1
ATOM 1483 C CA . GLY A 1 197 ? -17.327 -11.731 -3.496 1.00 91.06 197 GLY A CA 1
ATOM 1484 C C . GLY A 1 197 ? -16.535 -11.035 -2.384 1.00 91.06 197 GLY A C 1
ATOM 1485 O O . GLY A 1 197 ? -16.907 -11.091 -1.208 1.00 91.06 197 GLY A O 1
ATOM 1486 N N . ILE A 1 198 ? -15.410 -10.425 -2.765 1.00 92.06 198 ILE A N 1
ATOM 1487 C CA . ILE A 1 198 ? -14.565 -9.615 -1.884 1.00 92.06 198 ILE A CA 1
ATOM 1488 C C . ILE A 1 198 ? -14.976 -8.149 -2.013 1.00 92.06 198 ILE A C 1
ATOM 1490 O O . ILE A 1 198 ? -14.882 -7.581 -3.099 1.00 92.06 198 ILE A O 1
ATOM 1494 N N . TYR A 1 199 ? -15.397 -7.537 -0.912 1.00 94.38 199 TYR A N 1
ATOM 1495 C CA . TYR A 1 199 ? -15.809 -6.130 -0.841 1.00 94.38 199 TYR A CA 1
ATOM 1496 C C . TYR A 1 199 ? -15.375 -5.447 0.470 1.00 94.38 199 TYR A C 1
ATOM 1498 O O . TYR A 1 199 ? -15.698 -4.283 0.716 1.00 94.38 199 TYR A O 1
ATOM 1506 N N . THR A 1 200 ? -14.634 -6.157 1.322 1.00 93.50 200 THR A N 1
ATOM 1507 C CA . THR A 1 200 ? -13.968 -5.639 2.518 1.00 93.50 200 THR A CA 1
ATOM 1508 C C . THR A 1 200 ? -12.477 -5.981 2.466 1.00 93.50 200 THR A C 1
ATOM 1510 O O . THR A 1 200 ? -12.116 -7.017 1.891 1.00 93.50 200 THR A O 1
ATOM 1513 N N . PRO A 1 201 ? -11.614 -5.202 3.140 1.00 92.69 201 PRO A N 1
ATOM 1514 C CA . PRO A 1 201 ? -10.237 -5.583 3.405 1.00 92.69 201 PRO A CA 1
ATOM 1515 C C . PRO A 1 201 ? -10.085 -6.994 3.975 1.00 92.69 201 PRO A C 1
ATOM 1517 O O . PRO A 1 201 ? -10.971 -7.514 4.662 1.00 92.69 201 PRO A O 1
ATOM 1520 N N . ILE A 1 202 ? -8.924 -7.599 3.741 1.00 91.06 202 ILE A N 1
ATOM 1521 C CA . ILE A 1 202 ? -8.529 -8.892 4.299 1.00 91.06 202 ILE A CA 1
ATOM 1522 C C . ILE A 1 202 ? -7.382 -8.664 5.279 1.00 91.06 202 ILE A C 1
ATOM 1524 O O . ILE A 1 202 ? -6.244 -8.451 4.875 1.00 91.06 202 ILE A O 1
ATOM 1528 N N . ILE A 1 203 ? -7.674 -8.742 6.579 1.00 90.00 203 ILE A N 1
ATOM 1529 C CA . ILE A 1 203 ? -6.680 -8.545 7.641 1.00 90.00 203 ILE A CA 1
ATOM 1530 C C . ILE A 1 203 ? -6.402 -9.871 8.352 1.00 90.00 203 ILE A C 1
ATOM 1532 O O . ILE A 1 203 ? -7.286 -10.471 8.968 1.00 90.00 203 ILE A O 1
ATOM 1536 N N . VAL A 1 204 ? -5.146 -10.308 8.293 1.00 89.44 204 VAL A N 1
ATOM 1537 C CA . VAL A 1 204 ? -4.632 -11.535 8.902 1.00 89.44 204 VAL A CA 1
ATOM 1538 C C . VAL A 1 204 ? -3.561 -11.178 9.931 1.00 89.44 204 VAL A C 1
ATOM 1540 O O . VAL A 1 204 ? -2.490 -10.708 9.577 1.00 89.44 204 VAL A O 1
ATOM 1543 N N . THR A 1 205 ? -3.808 -11.462 11.208 1.00 89.00 205 THR A N 1
ATOM 1544 C CA . THR A 1 205 ? -2.893 -11.212 12.333 1.00 89.00 205 THR A CA 1
ATOM 1545 C C . THR A 1 205 ? -2.443 -12.532 12.971 1.00 89.00 205 THR A C 1
ATOM 1547 O O . THR A 1 205 ? -2.680 -12.806 14.151 1.00 89.00 205 THR A O 1
ATOM 1550 N N . GLY A 1 206 ? -1.820 -13.390 12.164 1.00 91.06 206 GLY A N 1
ATOM 1551 C CA . GLY A 1 206 ? -1.204 -14.644 12.593 1.00 91.06 206 GLY A CA 1
ATOM 1552 C C . GLY A 1 206 ? -1.901 -15.925 12.125 1.00 91.06 206 GLY A C 1
ATOM 1553 O O . GLY A 1 206 ? -3.048 -15.942 11.673 1.00 91.06 206 GLY A O 1
ATOM 1554 N N . ASN A 1 207 ? -1.184 -17.045 12.270 1.00 91.62 207 ASN A N 1
ATOM 1555 C CA . ASN A 1 207 ? -1.553 -18.348 11.694 1.00 91.62 207 ASN A CA 1
ATOM 1556 C C . ASN A 1 207 ? -2.940 -18.861 12.141 1.00 91.62 207 ASN A C 1
ATOM 1558 O O . ASN A 1 207 ? -3.662 -19.476 11.358 1.00 91.62 207 ASN A O 1
ATOM 1562 N N . SER A 1 208 ? -3.327 -18.617 13.399 1.00 87.88 208 SER A N 1
ATOM 1563 C CA . SER A 1 208 ? -4.616 -19.075 13.946 1.00 87.88 208 SER A CA 1
ATOM 1564 C C . SER A 1 208 ? -5.803 -18.327 13.336 1.00 87.88 208 SER A C 1
ATOM 1566 O O . SER A 1 208 ? -6.813 -18.943 12.991 1.00 87.88 208 SER A O 1
ATOM 1568 N N . GLN A 1 209 ? -5.682 -17.006 13.160 1.00 85.75 209 GLN A N 1
ATOM 1569 C CA . GLN A 1 209 ? -6.731 -16.217 12.517 1.00 85.75 209 GLN A CA 1
ATOM 1570 C C . GLN A 1 209 ? -6.836 -16.572 11.035 1.00 85.75 209 GLN A C 1
ATOM 1572 O O . GLN A 1 209 ? -7.945 -16.775 10.550 1.00 85.75 209 GLN A O 1
ATOM 1577 N N . LEU A 1 210 ? -5.703 -16.740 10.344 1.00 88.31 210 LEU A N 1
ATOM 1578 C CA . LEU A 1 210 ? -5.691 -17.177 8.950 1.00 88.31 210 LEU A CA 1
ATOM 1579 C C . LEU A 1 210 ? -6.461 -18.487 8.755 1.00 88.31 210 LEU A C 1
ATOM 1581 O O . LEU A 1 210 ? -7.343 -18.569 7.902 1.00 88.31 210 LEU A O 1
ATOM 1585 N N . ALA A 1 211 ? -6.179 -19.497 9.583 1.00 86.12 211 ALA A N 1
ATOM 1586 C CA . ALA A 1 211 ? -6.878 -20.775 9.515 1.00 86.12 211 ALA A CA 1
ATOM 1587 C C . ALA A 1 211 ? -8.399 -20.603 9.689 1.00 86.12 211 ALA A C 1
ATOM 1589 O O . ALA A 1 211 ? -9.176 -21.233 8.971 1.00 86.12 211 ALA A O 1
ATOM 1590 N N . LYS A 1 212 ? -8.845 -19.721 10.596 1.00 83.38 212 LYS A N 1
ATOM 1591 C CA . LYS A 1 212 ? -10.272 -19.409 10.793 1.00 83.38 212 LYS A CA 1
ATOM 1592 C C . LYS A 1 212 ? -10.887 -18.687 9.597 1.00 83.38 212 LYS A C 1
ATOM 1594 O O . LYS A 1 212 ? -11.971 -19.072 9.182 1.00 83.38 212 LYS A O 1
ATOM 1599 N N . LEU A 1 213 ? -10.208 -17.696 9.022 1.00 82.06 213 LEU A N 1
ATOM 1600 C CA . LEU A 1 213 ? -10.699 -16.959 7.853 1.00 82.06 213 LEU A CA 1
ATOM 1601 C C . LEU A 1 213 ? -10.867 -17.887 6.643 1.00 82.06 213 LEU A C 1
ATOM 1603 O O . LEU A 1 213 ? -11.904 -17.872 5.979 1.00 82.06 213 LEU A O 1
ATOM 1607 N N . VAL A 1 214 ? -9.890 -18.765 6.403 1.00 80.56 214 VAL A N 1
ATOM 1608 C CA . VAL A 1 214 ? -9.945 -19.733 5.300 1.00 80.56 214 VAL A CA 1
ATOM 1609 C C . VAL A 1 214 ? -11.020 -20.796 5.542 1.00 80.56 214 VAL A C 1
ATOM 1611 O O . VAL A 1 214 ? -11.825 -21.083 4.658 1.00 80.56 214 VAL A O 1
ATOM 1614 N N . THR A 1 215 ? -11.092 -21.371 6.747 1.00 72.75 215 THR A N 1
ATOM 1615 C CA . THR A 1 215 ? -12.112 -22.388 7.077 1.00 72.75 215 THR A CA 1
ATOM 1616 C C . THR A 1 215 ? -13.523 -21.811 7.222 1.00 72.75 215 THR A C 1
ATOM 1618 O O . THR A 1 215 ? -14.499 -22.536 7.009 1.00 72.75 215 THR A O 1
ATOM 1621 N N . GLY A 1 216 ? -13.647 -20.522 7.538 1.00 67.19 216 GLY A N 1
ATOM 1622 C CA . GLY A 1 216 ? -14.895 -19.761 7.551 1.00 67.19 216 GLY A CA 1
ATOM 1623 C C . GLY A 1 216 ? -15.383 -19.377 6.153 1.00 67.19 216 GLY A C 1
ATOM 1624 O O . GLY A 1 216 ? -16.577 -19.185 5.966 1.00 67.19 216 GLY A O 1
ATOM 1625 N N . GLY A 1 217 ? -14.492 -19.370 5.154 1.00 67.50 217 GLY A N 1
ATOM 1626 C CA . GLY A 1 217 ? -14.808 -18.971 3.779 1.00 67.50 217 GLY A CA 1
ATOM 1627 C C . GLY A 1 217 ? -14.735 -17.461 3.531 1.00 67.50 217 GLY A C 1
ATOM 1628 O O . GLY A 1 217 ? -15.162 -17.019 2.474 1.00 67.50 217 GLY A O 1
ATOM 1629 N N . ALA A 1 218 ? -14.169 -16.686 4.462 1.00 65.38 218 ALA A N 1
ATOM 1630 C CA . ALA A 1 218 ? -14.084 -15.223 4.393 1.00 65.38 218 ALA A CA 1
ATOM 1631 C C . ALA A 1 218 ? -13.018 -14.703 3.403 1.00 65.38 218 ALA A C 1
ATOM 1633 O O . ALA A 1 218 ? -12.966 -13.514 3.114 1.00 65.38 218 ALA A O 1
ATOM 1634 N N . VAL A 1 219 ? -12.144 -15.576 2.886 1.00 70.06 219 VAL A N 1
ATOM 1635 C CA . VAL A 1 219 ? -11.019 -15.196 2.000 1.00 70.06 219 VAL A CA 1
ATOM 1636 C C . VAL A 1 219 ? -10.906 -16.062 0.735 1.00 70.06 219 VAL A C 1
ATOM 1638 O O . VAL A 1 219 ? -9.941 -15.951 -0.019 1.00 70.06 219 VAL A O 1
ATOM 1641 N N . GLY A 1 220 ? -11.890 -16.933 0.473 1.00 63.41 220 GLY A N 1
ATOM 1642 C CA . GLY A 1 220 ? -11.914 -17.763 -0.733 1.00 63.41 220 GLY A CA 1
ATOM 1643 C C . GLY A 1 220 ? -12.874 -18.957 -0.683 1.00 63.41 220 GLY A C 1
ATOM 1644 O O . GLY A 1 220 ? -13.364 -19.367 0.371 1.00 63.41 220 GLY A O 1
ATOM 1645 N N . LEU A 1 221 ? -13.127 -19.549 -1.855 1.00 51.16 221 LEU A N 1
ATOM 1646 C CA . LEU A 1 221 ? -13.964 -20.741 -2.007 1.00 51.16 221 LEU A CA 1
ATOM 1647 C C . LEU A 1 221 ? -13.301 -21.966 -1.353 1.00 51.16 221 LEU A C 1
ATOM 1649 O O . LEU A 1 221 ? -12.211 -22.374 -1.751 1.00 51.16 221 LEU A O 1
ATOM 1653 N N . LYS A 1 222 ? -14.002 -22.601 -0.398 1.00 55.53 222 LYS A N 1
ATOM 1654 C CA . LYS A 1 222 ? -13.670 -23.928 0.159 1.00 55.53 222 LYS A CA 1
ATOM 1655 C C . LYS A 1 222 ? -13.539 -24.955 -0.962 1.00 55.53 222 LYS A C 1
ATOM 1657 O O . LYS A 1 222 ? -14.539 -25.534 -1.382 1.00 55.53 222 LYS A O 1
ATOM 1662 N N . THR A 1 223 ? -12.329 -25.196 -1.443 1.00 48.59 223 THR A N 1
ATOM 1663 C CA . THR A 1 223 ? -12.088 -26.275 -2.406 1.00 48.59 223 THR A CA 1
ATOM 1664 C C . THR A 1 223 ? -11.463 -27.493 -1.731 1.00 48.59 223 THR A C 1
ATOM 1666 O O . THR A 1 223 ? -11.795 -28.603 -2.132 1.00 48.59 223 THR A O 1
ATOM 1669 N N . GLN A 1 224 ? -10.680 -27.326 -0.651 1.00 56.62 224 GLN A N 1
ATOM 1670 C CA . GLN A 1 224 ? -10.152 -28.400 0.217 1.00 56.62 224 GLN A CA 1
ATOM 1671 C C . GLN A 1 224 ? -9.929 -27.886 1.657 1.00 56.62 224 GLN A C 1
ATOM 1673 O O . GLN A 1 224 ? -10.193 -26.717 1.923 1.00 56.62 224 GLN A O 1
ATOM 1678 N N . SER A 1 225 ? -9.476 -28.738 2.590 1.00 67.44 225 SER A N 1
ATOM 1679 C CA . SER A 1 225 ? -8.972 -28.322 3.915 1.00 67.44 225 SER A CA 1
ATOM 1680 C C . SER A 1 225 ? -7.470 -28.010 3.810 1.00 67.44 225 SER A C 1
ATOM 1682 O O . SER A 1 225 ? -6.659 -28.925 3.995 1.00 67.44 225 SER A O 1
ATOM 1684 N N . PRO A 1 226 ? -7.063 -26.776 3.456 1.00 75.75 226 PRO A N 1
ATOM 1685 C CA . PRO A 1 226 ? -5.654 -26.418 3.389 1.00 75.75 226 PRO A CA 1
ATOM 1686 C C . PRO A 1 226 ? -5.001 -26.561 4.762 1.00 75.75 226 PRO A C 1
ATOM 1688 O O . PRO A 1 226 ? -5.626 -26.309 5.793 1.00 75.75 226 PRO A O 1
ATOM 1691 N N . THR A 1 227 ? -3.737 -26.979 4.769 1.00 83.88 227 THR A N 1
ATOM 1692 C CA . THR A 1 227 ? -2.956 -27.162 6.002 1.00 83.88 227 THR A CA 1
ATOM 1693 C C . THR A 1 227 ? -1.982 -26.013 6.261 1.00 83.88 227 THR A C 1
ATOM 1695 O O . THR A 1 227 ? -1.349 -25.989 7.314 1.00 83.88 227 THR A O 1
ATOM 1698 N N . GLY A 1 228 ? -1.835 -25.075 5.315 1.00 86.31 228 GLY A N 1
ATOM 1699 C CA . GLY A 1 228 ? -0.853 -23.988 5.391 1.00 86.31 228 GLY A CA 1
ATOM 1700 C C . GLY A 1 228 ? 0.592 -24.459 5.208 1.00 86.31 228 GLY A C 1
ATOM 1701 O O . GLY A 1 228 ? 1.521 -23.796 5.665 1.00 86.31 228 GLY A O 1
ATOM 1702 N N . SER A 1 229 ? 0.792 -25.622 4.582 1.00 89.75 229 SER A N 1
ATOM 1703 C CA . SER A 1 229 ? 2.116 -26.194 4.298 1.00 89.75 229 SER A CA 1
ATOM 1704 C C . SER A 1 229 ? 2.581 -25.839 2.886 1.00 89.75 229 SER A C 1
ATOM 1706 O O . SER A 1 229 ? 1.755 -25.543 2.034 1.00 89.75 229 SER A O 1
ATOM 1708 N N . ALA A 1 230 ? 3.879 -25.950 2.586 1.00 88.38 230 ALA A N 1
ATOM 1709 C CA . ALA A 1 230 ? 4.409 -25.651 1.248 1.00 88.38 230 ALA A CA 1
ATOM 1710 C C . ALA A 1 230 ? 3.702 -26.414 0.110 1.00 88.38 230 ALA A C 1
ATOM 1712 O O . ALA A 1 230 ? 3.530 -25.888 -0.982 1.00 88.38 230 ALA A O 1
ATOM 1713 N N . LYS A 1 231 ? 3.274 -27.659 0.369 1.00 86.62 231 LYS A N 1
ATOM 1714 C CA . LYS A 1 231 ? 2.563 -28.506 -0.608 1.00 86.62 231 LYS A CA 1
ATOM 1715 C C . LYS A 1 231 ? 1.057 -28.241 -0.668 1.00 86.62 231 LYS A C 1
ATOM 1717 O O . LYS A 1 231 ? 0.399 -28.717 -1.585 1.00 86.62 231 LYS A O 1
ATOM 1722 N N . ASN A 1 232 ? 0.510 -27.569 0.340 1.00 86.06 232 ASN A N 1
ATOM 1723 C CA . ASN A 1 232 ? -0.913 -27.281 0.482 1.00 86.06 232 ASN A CA 1
ATOM 1724 C C . ASN A 1 232 ? -1.084 -25.940 1.225 1.00 86.06 232 ASN A C 1
ATOM 1726 O O . ASN A 1 232 ? -1.426 -25.942 2.420 1.00 86.06 232 ASN A O 1
ATOM 1730 N N . PRO A 1 233 ? -0.730 -24.819 0.564 1.00 89.31 233 PRO A N 1
ATOM 1731 C CA . PRO A 1 233 ? -0.761 -23.494 1.170 1.00 89.31 233 PRO A CA 1
ATOM 1732 C C . PRO A 1 233 ? -2.200 -23.036 1.414 1.00 89.31 233 PRO A C 1
ATOM 1734 O O . PRO A 1 233 ? -3.149 -23.537 0.811 1.00 89.31 233 PRO A O 1
ATOM 1737 N N . TYR A 1 234 ? -2.367 -22.049 2.290 1.00 90.31 234 TYR A N 1
ATOM 1738 C CA . TYR A 1 234 ? -3.609 -21.286 2.340 1.00 90.31 234 TYR A CA 1
ATOM 1739 C C . TYR A 1 234 ? -3.711 -20.404 1.097 1.00 90.31 234 TYR A C 1
ATOM 1741 O O . TYR A 1 234 ? -2.724 -19.793 0.707 1.00 90.31 234 TYR A O 1
ATOM 1749 N N . VAL A 1 235 ? -4.890 -20.332 0.481 1.00 88.25 235 VAL A N 1
ATOM 1750 C CA . VAL A 1 235 ? -5.117 -1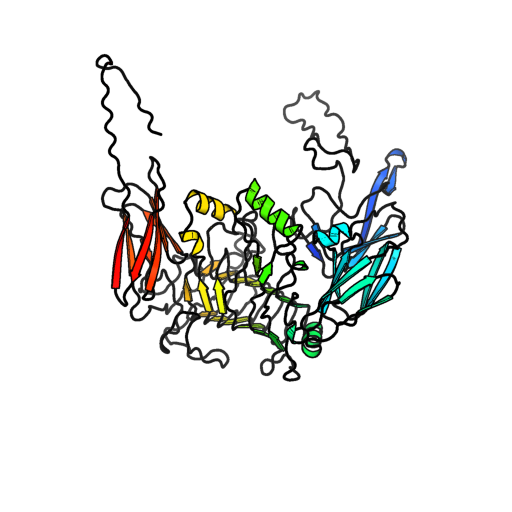9.501 -0.709 1.00 88.25 235 VAL A CA 1
ATOM 1751 C C . VAL A 1 235 ? -6.076 -18.373 -0.357 1.00 88.25 235 VAL A C 1
ATOM 1753 O O . VAL A 1 235 ? -7.178 -18.631 0.130 1.00 88.25 235 VAL A O 1
ATOM 1756 N N . ILE A 1 236 ? -5.651 -17.143 -0.619 1.00 89.62 236 ILE A N 1
ATOM 1757 C CA . ILE A 1 236 ? -6.451 -15.924 -0.532 1.00 89.62 236 ILE A CA 1
ATOM 1758 C C . ILE A 1 236 ? -6.704 -15.473 -1.968 1.00 89.62 236 ILE A C 1
ATOM 1760 O O . ILE A 1 236 ? -5.752 -15.235 -2.702 1.00 89.62 236 ILE A O 1
ATOM 1764 N N . ASN A 1 237 ? -7.967 -15.384 -2.385 1.00 87.31 237 ASN A N 1
ATOM 1765 C CA . ASN A 1 237 ? -8.311 -14.766 -3.669 1.00 87.31 237 ASN A CA 1
ATOM 1766 C C . ASN A 1 237 ? -8.863 -13.379 -3.363 1.00 87.31 237 ASN A C 1
ATOM 1768 O O . ASN A 1 237 ? -9.967 -13.279 -2.826 1.00 87.31 237 ASN A O 1
ATOM 1772 N N . ALA A 1 238 ? -8.065 -12.353 -3.640 1.00 85.38 238 ALA A N 1
ATOM 1773 C CA . ALA A 1 238 ? -8.322 -10.974 -3.242 1.00 85.38 238 ALA A CA 1
ATOM 1774 C C . ALA A 1 238 ? -8.973 -10.129 -4.357 1.00 85.38 238 ALA A C 1
ATOM 1776 O O . ALA A 1 238 ? -9.272 -8.962 -4.127 1.00 85.38 238 ALA A O 1
ATOM 1777 N N . SER A 1 239 ? -9.273 -10.739 -5.511 1.00 83.00 239 SER A N 1
ATOM 1778 C CA . SER A 1 239 ? -9.998 -10.107 -6.618 1.00 83.00 239 SER A CA 1
ATOM 1779 C C . SER A 1 239 ? -11.328 -9.511 -6.153 1.00 83.00 239 SER A C 1
ATOM 1781 O O . SER A 1 239 ? -12.241 -10.239 -5.739 1.00 83.00 239 SER A O 1
ATOM 1783 N N . SER A 1 240 ? -11.440 -8.186 -6.226 1.00 84.56 240 SER A N 1
ATOM 1784 C CA . SER A 1 240 ? -12.645 -7.442 -5.875 1.00 84.56 240 SER A CA 1
ATOM 1785 C C . SER A 1 240 ? -13.214 -6.725 -7.098 1.00 84.56 240 SER A C 1
ATOM 1787 O O . SER A 1 240 ? -12.482 -6.164 -7.907 1.00 84.56 240 SER A O 1
ATOM 1789 N N . GLN A 1 241 ? -14.545 -6.702 -7.220 1.00 84.00 241 GLN A N 1
ATOM 1790 C CA . GLN A 1 241 ? -15.230 -5.833 -8.189 1.00 84.00 241 GLN A CA 1
ATOM 1791 C C . GLN A 1 241 ? -15.432 -4.405 -7.658 1.00 84.00 241 GLN A C 1
ATOM 1793 O O . GLN A 1 241 ? -15.932 -3.544 -8.380 1.00 84.00 241 GLN A O 1
ATOM 1798 N N . GLY A 1 242 ? -15.072 -4.161 -6.400 1.00 90.94 242 GLY A N 1
ATOM 1799 C CA . GLY A 1 242 ? -15.301 -2.914 -5.693 1.00 90.94 242 GLY A CA 1
ATOM 1800 C C . GLY A 1 242 ? -15.332 -3.160 -4.192 1.00 90.94 242 GLY A C 1
ATOM 1801 O O . GLY A 1 242 ? -16.172 -3.902 -3.682 1.00 90.94 242 GLY A O 1
ATOM 1802 N N . ILE A 1 243 ? -14.423 -2.513 -3.479 1.00 94.88 243 ILE A N 1
ATOM 1803 C CA . ILE A 1 243 ? -14.436 -2.443 -2.028 1.00 94.88 243 ILE A CA 1
ATOM 1804 C C . ILE A 1 243 ? -15.516 -1.450 -1.598 1.00 94.88 243 ILE A C 1
ATOM 1806 O O . ILE A 1 243 ? -15.721 -0.409 -2.228 1.00 94.88 243 ILE A O 1
ATOM 1810 N N . ASN A 1 244 ? -16.216 -1.766 -0.508 1.00 93.62 244 ASN A N 1
ATOM 1811 C CA . ASN A 1 244 ? -17.209 -0.873 0.066 1.00 93.62 244 ASN A CA 1
ATOM 1812 C C . ASN A 1 244 ? -16.574 0.508 0.354 1.00 93.62 244 ASN A C 1
ATOM 1814 O O . ASN A 1 244 ? -15.534 0.559 1.016 1.00 93.62 244 ASN A O 1
ATOM 1818 N N . PRO A 1 245 ? -17.189 1.624 -0.085 1.00 91.50 245 PRO A N 1
ATOM 1819 C CA . PRO A 1 245 ? -16.621 2.964 0.077 1.00 91.50 245 PRO A CA 1
ATOM 1820 C C . PRO A 1 245 ? -16.297 3.381 1.517 1.00 91.50 245 PRO A C 1
ATOM 1822 O O . PRO A 1 245 ? -15.501 4.297 1.710 1.00 91.50 245 PRO A O 1
ATOM 1825 N N . LEU A 1 246 ? -16.861 2.714 2.533 1.00 89.81 246 LEU A N 1
ATOM 1826 C CA . LEU A 1 246 ? -16.496 2.929 3.938 1.00 89.81 246 LEU A CA 1
ATOM 1827 C C . LEU A 1 246 ? -15.024 2.612 4.238 1.00 89.81 246 LEU A C 1
ATOM 1829 O O . LEU A 1 246 ? -14.460 3.165 5.180 1.00 89.81 246 LEU A O 1
ATOM 1833 N N . PHE A 1 247 ? -14.387 1.762 3.431 1.00 90.88 247 PHE A N 1
ATOM 1834 C CA . PHE A 1 247 ? -12.953 1.484 3.523 1.00 90.88 247 PHE A CA 1
ATOM 1835 C C . PHE A 1 247 ? -12.093 2.457 2.704 1.00 90.88 247 PHE A C 1
ATOM 1837 O O . PHE A 1 247 ? -10.873 2.375 2.759 1.00 90.88 247 PHE A O 1
ATOM 1844 N N . GLY A 1 248 ? -12.705 3.406 1.987 1.00 89.00 248 GLY A N 1
ATOM 1845 C CA . GLY A 1 248 ? -12.020 4.516 1.317 1.00 89.00 248 GLY A CA 1
ATOM 1846 C C . GLY A 1 248 ? -11.738 5.692 2.253 1.00 89.00 248 GLY A C 1
ATOM 1847 O O . GLY A 1 248 ? -11.677 6.829 1.796 1.00 89.00 248 GLY A O 1
ATOM 1848 N N . ALA A 1 249 ? -11.662 5.442 3.563 1.00 85.88 249 ALA A N 1
ATOM 1849 C CA . ALA A 1 249 ? -11.349 6.462 4.550 1.00 85.88 249 ALA A CA 1
ATOM 1850 C C . ALA A 1 249 ? -9.900 6.922 4.386 1.00 85.88 249 ALA A C 1
ATOM 1852 O O . ALA A 1 249 ? -8.977 6.102 4.404 1.00 85.88 249 ALA A O 1
ATOM 1853 N N . LEU A 1 250 ? -9.728 8.230 4.248 1.00 81.62 250 LEU A N 1
ATOM 1854 C CA . LEU A 1 250 ? -8.434 8.885 4.213 1.00 81.62 250 LEU A CA 1
ATOM 1855 C C . LEU A 1 250 ? -8.100 9.422 5.601 1.00 81.62 250 LEU A C 1
ATOM 1857 O O . LEU A 1 250 ? -8.997 9.843 6.335 1.00 81.62 250 LEU A O 1
ATOM 1861 N N . ASN A 1 251 ? -6.825 9.384 5.968 1.00 75.88 251 ASN A N 1
ATOM 1862 C CA . ASN A 1 251 ? -6.359 10.079 7.160 1.00 75.88 251 ASN A CA 1
ATOM 1863 C C . ASN A 1 251 ? -6.083 11.569 6.866 1.00 75.88 251 ASN A C 1
ATOM 1865 O O . ASN A 1 251 ? -6.288 12.034 5.744 1.00 75.88 251 ASN A O 1
ATOM 1869 N N . ASP A 1 252 ? -5.592 12.311 7.862 1.00 71.56 252 ASP A N 1
ATOM 1870 C CA . ASP A 1 252 ? -5.287 13.756 7.764 1.00 71.56 252 ASP A CA 1
ATOM 1871 C C . ASP A 1 252 ? -4.213 14.099 6.709 1.00 71.56 252 ASP A C 1
ATOM 1873 O O . ASP A 1 252 ? -3.982 15.258 6.371 1.00 71.56 252 ASP A O 1
ATOM 1877 N N . TYR A 1 253 ? -3.583 13.055 6.184 1.00 71.88 253 TYR A N 1
ATOM 1878 C CA . TYR A 1 253 ? -2.490 13.019 5.233 1.00 71.88 253 TYR A CA 1
ATOM 1879 C C . TYR A 1 253 ? -2.870 12.300 3.936 1.00 71.88 253 TYR A C 1
ATOM 1881 O O . TYR A 1 253 ? -2.012 11.942 3.143 1.00 71.88 253 TYR A O 1
ATOM 1889 N N . GLU A 1 254 ? -4.162 12.061 3.715 1.00 77.19 254 GLU A N 1
ATOM 1890 C CA . GLU A 1 254 ? -4.680 11.420 2.505 1.00 77.19 254 GLU A CA 1
ATOM 1891 C C . GLU A 1 254 ? -4.185 9.983 2.271 1.00 77.19 254 GLU A C 1
ATOM 1893 O O . GLU A 1 254 ? -4.424 9.411 1.205 1.00 77.19 254 GLU A O 1
ATOM 1898 N N . PHE A 1 255 ? -3.563 9.344 3.268 1.00 77.56 255 PHE A N 1
ATOM 1899 C CA . PHE A 1 255 ? -3.271 7.919 3.194 1.00 77.56 255 PHE A CA 1
ATOM 1900 C C . PHE A 1 255 ? -4.554 7.112 3.366 1.00 77.56 255 PHE A C 1
ATOM 1902 O O . PHE A 1 255 ? -5.362 7.406 4.262 1.00 77.56 255 PHE A O 1
ATOM 1909 N N . PRO A 1 256 ? -4.721 6.032 2.586 1.00 81.44 256 PRO A N 1
ATOM 1910 C CA . PRO A 1 256 ? -5.730 5.031 2.874 1.00 81.44 256 PRO A CA 1
ATOM 1911 C C . PRO A 1 256 ? -5.576 4.517 4.311 1.00 81.44 256 PRO A C 1
ATOM 1913 O O . PRO A 1 256 ? -4.545 3.975 4.697 1.00 81.44 256 PRO A O 1
ATOM 1916 N N . THR A 1 257 ? -6.629 4.653 5.117 1.00 82.19 257 THR A N 1
ATOM 1917 C CA . THR A 1 257 ? -6.640 4.161 6.508 1.00 82.19 257 THR A CA 1
ATOM 1918 C C . THR A 1 257 ? -6.640 2.631 6.568 1.00 82.19 257 THR A C 1
ATOM 1920 O O . THR A 1 257 ? -6.225 2.033 7.563 1.00 82.19 257 THR A O 1
ATOM 1923 N N . PHE A 1 258 ? -7.132 1.983 5.511 1.00 87.50 258 PHE A N 1
ATOM 1924 C CA . PHE A 1 258 ? -7.229 0.536 5.416 1.00 87.50 258 PHE A CA 1
ATOM 1925 C C . PHE A 1 258 ? -6.292 0.005 4.329 1.00 87.50 258 PHE A C 1
ATOM 1927 O O . PHE A 1 258 ? -6.378 0.463 3.188 1.00 87.50 258 PHE A O 1
ATOM 1934 N N . PRO A 1 259 ? -5.475 -1.020 4.621 1.00 90.62 259 PRO A N 1
ATOM 1935 C CA . PRO A 1 259 ? -4.891 -1.825 3.562 1.00 90.62 259 PRO A CA 1
ATOM 1936 C C . PRO A 1 259 ? -6.001 -2.640 2.893 1.00 90.62 259 PRO A C 1
ATOM 1938 O O . PRO A 1 259 ? -7.012 -2.969 3.515 1.00 90.62 259 PRO A O 1
ATOM 1941 N N . GLY A 1 260 ? -5.808 -3.021 1.637 1.00 92.25 260 GLY A N 1
ATOM 1942 C CA . GLY A 1 260 ? -6.682 -3.970 0.959 1.00 92.25 260 GLY A CA 1
ATOM 1943 C C . GLY A 1 260 ? -6.449 -5.367 1.516 1.00 92.25 260 GLY A C 1
ATOM 1944 O O . GLY A 1 260 ? -7.370 -6.052 1.963 1.00 92.25 260 GLY A O 1
ATOM 1945 N N . VAL A 1 261 ? -5.181 -5.763 1.585 1.00 93.44 261 VAL A N 1
ATOM 1946 C CA . VAL A 1 261 ? -4.760 -7.019 2.201 1.00 93.44 261 VAL A CA 1
ATOM 1947 C C . VAL A 1 261 ? -3.619 -6.730 3.166 1.00 93.44 261 VAL A C 1
ATOM 1949 O O . VAL A 1 261 ? -2.616 -6.143 2.781 1.00 93.44 261 VAL A O 1
ATOM 1952 N N . LEU A 1 262 ? -3.749 -7.184 4.410 1.00 94.12 262 LEU A N 1
ATOM 1953 C CA . LEU A 1 262 ? -2.689 -7.141 5.413 1.00 94.12 262 LEU A CA 1
ATOM 1954 C C . LEU A 1 262 ? -2.413 -8.549 5.925 1.00 94.12 262 LEU A C 1
ATOM 1956 O O . LEU A 1 262 ? -3.279 -9.179 6.535 1.00 94.12 262 LEU A O 1
ATOM 1960 N N . ILE A 1 263 ? -1.189 -9.028 5.717 1.00 95.00 263 ILE A N 1
ATOM 1961 C CA . ILE A 1 263 ? -0.701 -10.292 6.267 1.00 95.00 263 ILE A CA 1
ATOM 1962 C C . ILE A 1 263 ? 0.376 -9.989 7.298 1.00 95.00 263 ILE A C 1
ATOM 1964 O O . ILE A 1 263 ? 1.481 -9.575 6.965 1.00 95.00 263 ILE A O 1
ATOM 1968 N N . MET A 1 264 ? 0.055 -10.232 8.564 1.00 95.12 264 MET A N 1
ATOM 1969 C CA . MET A 1 264 ? 0.912 -9.909 9.691 1.00 95.12 264 MET A CA 1
ATOM 1970 C C . MET A 1 264 ? 1.203 -11.131 10.567 1.00 95.12 264 MET A C 1
ATOM 1972 O O . MET A 1 264 ? 0.292 -11.878 10.935 1.00 95.12 264 MET A O 1
ATOM 1976 N N . ASN A 1 265 ? 2.463 -11.274 10.989 1.00 95.56 265 ASN A N 1
ATOM 1977 C CA . ASN A 1 265 ? 2.922 -12.259 11.975 1.00 95.56 265 ASN A CA 1
ATOM 1978 C C . ASN A 1 265 ? 2.569 -13.713 11.614 1.00 95.56 265 ASN A C 1
ATOM 1980 O O . ASN A 1 265 ? 2.169 -14.508 12.474 1.00 95.56 265 ASN A O 1
ATOM 1984 N N . THR A 1 266 ? 2.687 -14.066 10.333 1.00 95.19 266 THR A N 1
ATOM 1985 C CA . THR A 1 266 ? 2.413 -15.422 9.835 1.00 95.19 266 THR A CA 1
ATOM 1986 C C . THR A 1 266 ? 3.683 -16.151 9.410 1.00 95.19 266 THR A C 1
ATOM 1988 O O . THR A 1 266 ? 4.644 -15.560 8.930 1.00 95.19 266 THR A O 1
ATOM 1991 N N . THR A 1 267 ? 3.691 -17.470 9.575 1.00 96.75 267 THR A N 1
ATOM 1992 C CA . THR A 1 267 ? 4.783 -18.343 9.104 1.00 96.75 267 THR A CA 1
ATOM 1993 C C . THR A 1 267 ? 4.294 -19.499 8.241 1.00 96.75 267 THR A C 1
ATOM 1995 O O . THR A 1 267 ? 5.097 -20.233 7.666 1.00 96.75 267 THR A O 1
ATOM 1998 N N . THR A 1 268 ? 2.976 -19.686 8.152 1.00 94.75 268 THR A N 1
ATOM 1999 C CA . THR A 1 268 ? 2.350 -20.662 7.255 1.00 94.75 268 THR A CA 1
ATOM 2000 C C . THR A 1 268 ? 2.507 -20.249 5.800 1.00 94.75 268 THR A C 1
ATOM 2002 O O . THR A 1 268 ? 2.580 -19.064 5.504 1.00 94.75 268 THR A O 1
ATOM 2005 N N . HIS A 1 269 ? 2.470 -21.214 4.885 1.00 93.75 269 HIS A N 1
ATOM 2006 C CA . HIS A 1 269 ? 2.507 -20.921 3.458 1.00 93.75 269 HIS A CA 1
ATOM 2007 C C . HIS A 1 269 ? 1.177 -20.341 2.981 1.00 93.75 269 HIS A C 1
ATOM 2009 O O . HIS A 1 269 ? 0.120 -20.943 3.204 1.00 93.75 269 HIS A O 1
ATOM 2015 N N . ILE A 1 270 ? 1.250 -19.197 2.304 1.00 94.06 270 ILE A N 1
ATOM 2016 C CA . ILE A 1 270 ? 0.103 -18.448 1.785 1.00 94.06 270 ILE A CA 1
ATOM 2017 C C . ILE A 1 270 ? 0.331 -18.173 0.302 1.00 94.06 270 ILE A C 1
ATOM 2019 O O . ILE A 1 270 ? 1.430 -17.802 -0.097 1.00 94.06 270 ILE A O 1
ATOM 2023 N N . VAL A 1 271 ? -0.708 -18.330 -0.507 1.00 92.75 271 VAL A N 1
ATOM 2024 C CA . VAL A 1 271 ? -0.770 -17.838 -1.882 1.00 92.75 271 VAL A CA 1
ATOM 2025 C C . VAL A 1 271 ? -1.877 -16.797 -1.944 1.00 92.75 271 VAL A C 1
ATOM 2027 O O . VAL A 1 271 ? -3.031 -17.109 -1.658 1.00 92.75 271 VAL A O 1
ATOM 2030 N N . VAL A 1 272 ? -1.528 -15.569 -2.298 1.00 93.06 272 VAL A N 1
ATOM 2031 C CA . VAL A 1 272 ? -2.465 -14.487 -2.582 1.00 93.06 272 VAL A CA 1
ATOM 2032 C C . VAL A 1 272 ? -2.578 -14.370 -4.096 1.00 93.06 272 VAL A C 1
ATOM 2034 O O . VAL A 1 272 ? -1.598 -14.062 -4.772 1.00 93.06 272 VAL A O 1
ATOM 2037 N N . ASN A 1 273 ? -3.762 -14.662 -4.620 1.00 89.75 273 ASN A N 1
ATOM 2038 C CA . ASN A 1 273 ? -4.092 -14.475 -6.025 1.00 89.75 273 ASN A CA 1
ATOM 2039 C C . ASN A 1 273 ? -4.880 -13.184 -6.190 1.00 89.75 273 ASN A C 1
ATOM 2041 O O . ASN A 1 273 ? -5.890 -13.031 -5.500 1.00 89.75 273 ASN A O 1
ATOM 2045 N N . ASP A 1 274 ? -4.464 -12.369 -7.156 1.00 86.81 274 ASP A N 1
ATOM 2046 C CA . ASP A 1 274 ? -5.086 -11.105 -7.554 1.00 86.81 274 ASP A CA 1
ATOM 2047 C C . ASP A 1 274 ? -5.319 -10.123 -6.400 1.00 86.81 274 ASP A C 1
ATOM 2049 O O . ASP A 1 274 ? -6.160 -10.339 -5.534 1.00 86.81 274 ASP A O 1
ATOM 2053 N N . ILE A 1 275 ? -4.578 -9.021 -6.399 1.00 86.19 275 ILE A N 1
ATOM 2054 C CA . ILE A 1 275 ? -4.611 -8.014 -5.331 1.00 86.19 275 ILE A CA 1
ATOM 2055 C C . ILE A 1 275 ? -5.257 -6.700 -5.772 1.00 86.19 275 ILE A C 1
ATOM 2057 O O . ILE A 1 275 ? -5.082 -5.681 -5.111 1.00 86.19 275 ILE A O 1
ATOM 2061 N N . SER A 1 276 ? -6.017 -6.709 -6.872 1.00 86.94 276 SER A N 1
ATOM 2062 C CA . SER A 1 276 ? -6.809 -5.545 -7.266 1.00 86.94 276 SER A CA 1
ATOM 2063 C C . SER A 1 276 ? -7.988 -5.349 -6.306 1.00 86.94 276 SER A C 1
ATOM 2065 O O . SER A 1 276 ? -8.948 -6.126 -6.287 1.00 86.94 276 SER A O 1
ATOM 2067 N N . MET A 1 277 ? -7.899 -4.294 -5.494 1.00 91.94 277 MET A N 1
ATOM 2068 C CA . MET A 1 277 ? -8.903 -3.906 -4.504 1.00 91.94 277 MET A CA 1
ATOM 2069 C C . MET A 1 277 ? -9.348 -2.455 -4.717 1.00 91.94 277 MET A C 1
ATOM 2071 O O . MET A 1 277 ? -8.999 -1.581 -3.918 1.00 91.94 277 MET A O 1
ATOM 2075 N N . PRO A 1 278 ? -10.109 -2.176 -5.791 1.00 92.94 278 PRO A N 1
ATOM 2076 C CA . PRO A 1 278 ? -10.521 -0.821 -6.117 1.00 92.94 278 PRO A CA 1
ATOM 2077 C C . PRO A 1 278 ? -11.510 -0.291 -5.079 1.00 92.94 278 PRO A C 1
ATOM 2079 O O . PRO A 1 278 ? -12.464 -0.972 -4.709 1.00 92.94 278 PRO A O 1
ATOM 2082 N N . VAL A 1 279 ? -11.319 0.948 -4.645 1.00 93.31 279 VAL A N 1
ATOM 2083 C CA . VAL A 1 279 ? -12.189 1.678 -3.725 1.00 93.31 279 VAL A CA 1
ATOM 2084 C C . VAL A 1 279 ? -12.558 3.026 -4.332 1.00 93.31 279 VAL A C 1
ATOM 2086 O O . VAL A 1 279 ? -11.764 3.653 -5.032 1.00 93.31 279 VAL A O 1
ATOM 2089 N N . SER A 1 280 ? -13.779 3.488 -4.084 1.00 92.31 280 SER A N 1
ATOM 2090 C CA . SER A 1 280 ? -14.217 4.829 -4.476 1.00 92.31 280 SER A CA 1
ATOM 2091 C C . SER A 1 280 ? -14.315 5.729 -3.255 1.00 92.31 280 SER A C 1
ATOM 2093 O O . SER A 1 280 ? -14.890 5.339 -2.236 1.00 92.31 280 SER A O 1
ATOM 2095 N N . TYR A 1 281 ? -13.810 6.952 -3.375 1.00 89.81 281 TYR A N 1
ATOM 2096 C CA . TYR A 1 281 ? -13.982 7.972 -2.354 1.00 89.81 281 TYR A CA 1
ATOM 2097 C C . TYR A 1 281 ? -15.397 8.546 -2.451 1.00 89.81 281 TYR A C 1
ATOM 2099 O O . TYR A 1 281 ? -15.852 8.972 -3.512 1.00 89.81 281 TYR A O 1
ATOM 2107 N N . THR A 1 282 ? -16.126 8.528 -1.336 1.00 88.62 282 THR A N 1
ATOM 2108 C CA . THR A 1 282 ? -17.506 9.033 -1.240 1.00 88.62 282 THR A CA 1
ATOM 2109 C C . THR A 1 282 ? -17.686 9.848 0.039 1.00 88.62 282 THR A C 1
ATOM 2111 O O . THR A 1 282 ? -16.818 9.835 0.915 1.00 88.62 282 THR A O 1
ATOM 2114 N N . GLY A 1 283 ? -18.798 10.584 0.150 1.00 87.12 283 GLY A N 1
ATOM 2115 C CA . GLY A 1 283 ? -19.112 11.362 1.352 1.00 87.12 283 GLY A CA 1
ATOM 2116 C C . GLY A 1 283 ? -18.027 12.392 1.680 1.00 87.12 283 GLY A C 1
ATOM 2117 O O . GLY A 1 283 ? -17.583 13.127 0.798 1.00 87.12 283 GLY A O 1
ATOM 2118 N N . SER A 1 284 ? -17.591 12.433 2.939 1.00 83.50 284 SER A N 1
ATOM 2119 C CA . SER A 1 284 ? -16.536 13.331 3.415 1.00 83.50 284 SER A CA 1
ATOM 2120 C C . SER A 1 284 ? -15.208 13.133 2.687 1.00 83.50 284 SER A C 1
ATOM 2122 O O . SER A 1 284 ? -14.563 14.124 2.371 1.00 83.50 284 SER A O 1
ATOM 2124 N N . ASN A 1 285 ? -14.826 11.898 2.342 1.00 86.19 285 ASN A N 1
ATOM 2125 C CA . ASN A 1 285 ? -13.566 11.638 1.633 1.00 86.19 285 ASN A CA 1
ATOM 2126 C C . ASN A 1 285 ? -13.580 12.236 0.219 1.00 86.19 285 ASN A C 1
ATOM 2128 O O . ASN A 1 285 ? -12.597 12.824 -0.209 1.00 86.19 285 ASN A O 1
ATOM 2132 N N . ALA A 1 286 ? -14.718 12.178 -0.485 1.00 88.56 286 ALA A N 1
ATOM 2133 C CA . ALA A 1 286 ? -14.854 12.847 -1.783 1.00 88.56 286 ALA A CA 1
ATOM 2134 C C . ALA A 1 286 ? -14.800 14.379 -1.660 1.00 88.56 286 ALA A C 1
ATOM 2136 O O . ALA A 1 286 ? -14.308 15.056 -2.560 1.00 88.56 286 ALA A O 1
ATOM 2137 N N . VAL A 1 287 ? -15.308 14.936 -0.554 1.00 86.12 287 VAL A N 1
ATOM 2138 C CA . VAL A 1 287 ? -15.202 16.375 -0.270 1.00 86.12 287 VAL A CA 1
ATOM 2139 C C . VAL A 1 287 ? -13.758 16.771 0.021 1.00 86.12 287 VAL A C 1
ATOM 2141 O O . VAL A 1 287 ? -13.346 17.820 -0.458 1.00 86.12 287 VAL A O 1
ATOM 2144 N N . ILE A 1 288 ? -13.004 15.948 0.759 1.00 82.62 288 ILE A N 1
ATOM 2145 C CA . ILE A 1 288 ? -11.570 16.154 1.016 1.00 82.62 288 ILE A CA 1
ATOM 2146 C C . ILE A 1 288 ? -10.811 16.162 -0.311 1.00 82.62 288 ILE A C 1
ATOM 2148 O O . ILE A 1 288 ? -10.214 17.178 -0.643 1.00 82.62 288 ILE A O 1
ATOM 2152 N N . VAL A 1 289 ? -10.956 15.111 -1.122 1.00 84.19 289 VAL A N 1
ATOM 2153 C CA . VAL A 1 289 ? -10.338 15.027 -2.456 1.00 84.19 289 VAL A CA 1
ATOM 2154 C C . VAL A 1 289 ? -10.663 16.264 -3.303 1.00 84.19 289 VAL A C 1
ATOM 2156 O O . VAL A 1 289 ? -9.775 16.951 -3.797 1.00 84.19 289 VAL A O 1
ATOM 2159 N N . ASN A 1 290 ? -11.941 16.644 -3.387 1.00 85.44 290 ASN A N 1
ATOM 2160 C CA . ASN A 1 290 ? -12.347 17.825 -4.151 1.00 85.44 290 ASN A CA 1
ATOM 2161 C C . ASN A 1 290 ? -11.831 19.147 -3.539 1.00 85.44 290 ASN A C 1
ATOM 2163 O O . ASN A 1 290 ? -11.603 20.124 -4.252 1.00 85.44 290 ASN A O 1
ATOM 2167 N N . PHE A 1 291 ? -11.664 19.224 -2.218 1.00 83.81 291 PHE A N 1
ATOM 2168 C CA . PHE A 1 291 ? -11.066 20.385 -1.562 1.00 83.81 291 PHE A CA 1
ATOM 2169 C C . PHE A 1 291 ? -9.603 20.528 -1.977 1.00 83.81 291 PHE A C 1
ATOM 2171 O O . PHE A 1 291 ? -9.209 21.614 -2.399 1.00 83.81 291 PHE A O 1
ATOM 2178 N N . PHE A 1 292 ? -8.830 19.442 -1.950 1.00 78.06 292 PHE A N 1
ATOM 2179 C CA . PHE A 1 292 ? -7.445 19.468 -2.406 1.00 78.06 292 PHE A CA 1
ATOM 2180 C C . PHE A 1 292 ? -7.331 19.760 -3.905 1.00 78.06 292 PHE A C 1
ATOM 2182 O O . PHE A 1 292 ? -6.520 20.595 -4.310 1.00 78.06 292 PHE A O 1
ATOM 2189 N N . ASP A 1 293 ? -8.236 19.224 -4.721 1.00 77.19 293 ASP A N 1
ATOM 2190 C CA . ASP A 1 293 ? -8.317 19.544 -6.148 1.00 77.19 293 ASP A CA 1
ATOM 2191 C C . ASP A 1 293 ? -8.631 21.017 -6.422 1.00 77.19 293 ASP A C 1
ATOM 2193 O O . ASP A 1 293 ? -8.086 21.611 -7.348 1.00 77.19 293 ASP A O 1
ATOM 2197 N N . THR A 1 294 ? -9.517 21.633 -5.643 1.00 80.38 294 THR A N 1
ATOM 2198 C CA . THR A 1 294 ? -9.965 23.014 -5.896 1.00 80.38 294 THR A CA 1
ATOM 2199 C C . THR A 1 294 ? -9.070 24.074 -5.262 1.00 80.38 294 THR A C 1
ATOM 2201 O O . THR A 1 294 ? -8.915 25.153 -5.836 1.00 80.38 294 THR A O 1
ATOM 2204 N N . VAL A 1 295 ? -8.503 23.797 -4.086 1.00 76.81 295 VAL A N 1
ATOM 2205 C CA . VAL A 1 295 ? -7.671 24.742 -3.326 1.00 76.81 295 VAL A CA 1
ATOM 2206 C C . VAL A 1 295 ? -6.202 24.595 -3.679 1.00 76.81 295 VAL A C 1
ATOM 2208 O O . VAL A 1 295 ? -5.528 25.604 -3.891 1.00 76.81 295 VAL A O 1
ATOM 2211 N N . TYR A 1 296 ? -5.722 23.355 -3.758 1.00 70.38 296 TYR A N 1
ATOM 2212 C CA . TYR A 1 296 ? -4.326 23.056 -4.052 1.00 70.38 296 TYR A CA 1
ATOM 2213 C C . TYR A 1 296 ? -4.114 22.631 -5.492 1.00 70.38 296 TYR A C 1
ATOM 2215 O O . TYR A 1 296 ? -2.981 22.690 -5.931 1.00 70.38 296 TYR A O 1
ATOM 2223 N N . GLY A 1 297 ? -5.169 22.285 -6.237 1.00 68.25 297 GLY A N 1
ATOM 2224 C CA . GLY A 1 297 ? -5.094 21.903 -7.643 1.00 68.25 297 GLY A CA 1
ATOM 2225 C C . GLY A 1 297 ? -4.920 20.405 -7.894 1.00 68.25 297 GLY A C 1
ATOM 2226 O O . GLY A 1 297 ? -4.846 20.066 -9.067 1.00 68.25 297 GLY A O 1
ATOM 2227 N N . MET A 1 298 ? -4.821 19.552 -6.851 1.00 68.44 298 MET A N 1
ATOM 2228 C CA . MET A 1 298 ? -4.142 18.227 -6.830 1.00 68.44 298 MET A CA 1
ATOM 2229 C C . MET A 1 298 ? -4.556 17.182 -7.893 1.00 68.44 298 MET A C 1
ATOM 2231 O O . MET A 1 298 ? -3.808 16.239 -8.135 1.00 68.44 298 MET A O 1
ATOM 2235 N N . GLN A 1 299 ? -5.674 17.376 -8.600 1.00 73.12 299 GLN A N 1
ATOM 2236 C CA . GLN A 1 299 ? -6.227 16.453 -9.609 1.00 73.12 299 GLN A CA 1
ATOM 2237 C C . GLN A 1 299 ? -6.207 14.985 -9.157 1.00 73.12 299 GLN A C 1
ATOM 2239 O O . GLN A 1 299 ? -5.873 14.077 -9.924 1.00 73.12 299 GLN A O 1
ATOM 2244 N N . GLN A 1 300 ? -6.551 14.754 -7.898 1.00 76.00 300 GLN A N 1
ATOM 2245 C CA . GLN A 1 300 ? -6.532 13.446 -7.279 1.00 76.00 300 GLN A CA 1
ATOM 2246 C C . GLN A 1 300 ? -7.656 12.574 -7.858 1.00 76.00 300 GLN A C 1
ATOM 2248 O O . GLN A 1 300 ? -8.742 13.054 -8.208 1.00 76.00 300 GLN A O 1
ATOM 2253 N N . PRO A 1 301 ? -7.445 11.256 -7.972 1.00 80.44 301 PRO A N 1
ATOM 2254 C CA . PRO A 1 301 ? -8.482 10.382 -8.481 1.00 80.44 301 PRO A CA 1
ATOM 2255 C C . PRO A 1 301 ? -9.572 10.156 -7.418 1.00 80.44 301 PRO A C 1
ATOM 2257 O O . PRO A 1 301 ? -9.291 9.831 -6.270 1.00 80.44 301 PRO A O 1
ATOM 2260 N N . LEU A 1 302 ? -10.851 10.214 -7.815 1.00 86.12 302 LEU A N 1
ATOM 2261 C CA . LEU A 1 302 ? -11.994 9.859 -6.946 1.00 86.12 302 LEU A CA 1
ATOM 2262 C C . LEU A 1 302 ? -12.115 8.348 -6.661 1.00 86.12 302 LEU A C 1
ATOM 2264 O O . LEU A 1 302 ? -13.045 7.894 -5.991 1.00 86.12 302 LEU A O 1
ATOM 2268 N N . SER A 1 303 ? -11.189 7.555 -7.186 1.00 88.44 303 SER A N 1
ATOM 2269 C CA . SER A 1 303 ? -11.058 6.132 -6.916 1.00 88.44 303 SER A CA 1
ATOM 2270 C C . SER A 1 303 ? -9.591 5.770 -6.797 1.00 88.44 303 SER A C 1
ATOM 2272 O O . SER A 1 303 ? -8.771 6.274 -7.558 1.00 88.44 303 SER A O 1
ATOM 2274 N N . ASN A 1 304 ? -9.285 4.835 -5.916 1.00 88.81 304 ASN A N 1
ATOM 2275 C CA . ASN A 1 304 ? -7.947 4.303 -5.731 1.00 88.81 304 ASN A CA 1
ATOM 2276 C C . ASN A 1 304 ? -8.026 2.776 -5.666 1.00 88.81 304 ASN A C 1
ATOM 2278 O O . ASN A 1 304 ?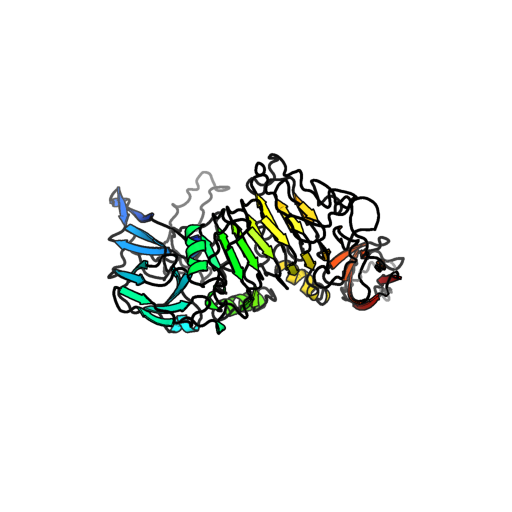 -9.108 2.197 -5.715 1.00 88.81 304 ASN A O 1
ATOM 2282 N N . ASN A 1 305 ? -6.898 2.109 -5.541 1.00 90.69 305 ASN A N 1
ATOM 2283 C CA . ASN A 1 305 ? -6.837 0.728 -5.090 1.00 90.69 305 ASN A CA 1
ATOM 2284 C C . ASN A 1 305 ? -6.240 0.725 -3.684 1.00 90.69 305 ASN A C 1
ATOM 2286 O O . ASN A 1 305 ? -5.419 1.574 -3.344 1.00 90.69 305 ASN A O 1
ATOM 2290 N N . LEU A 1 306 ? -6.686 -0.204 -2.846 1.00 92.12 306 LEU A N 1
ATOM 2291 C CA . LEU A 1 306 ? -6.113 -0.368 -1.519 1.00 92.12 306 LEU A CA 1
ATOM 2292 C C . LEU A 1 306 ? -4.819 -1.189 -1.586 1.00 92.12 306 LEU A C 1
ATOM 2294 O O . LEU A 1 306 ? -4.704 -2.138 -2.359 1.00 92.12 306 LEU A O 1
ATOM 2298 N N . GLN A 1 307 ? -3.871 -0.842 -0.723 1.00 91.56 307 GLN A N 1
ATOM 2299 C CA . GLN A 1 307 ? -2.525 -1.410 -0.686 1.00 91.56 307 GLN A CA 1
ATOM 2300 C C . GLN A 1 307 ? -2.478 -2.869 -0.208 1.00 91.56 307 GLN A C 1
ATOM 2302 O O . GLN A 1 307 ? -3.269 -3.285 0.645 1.00 91.56 307 GLN A O 1
ATOM 2307 N N . LEU A 1 308 ? -1.505 -3.642 -0.697 1.00 93.88 308 LEU A N 1
ATOM 2308 C CA . LEU A 1 308 ? -1.108 -4.908 -0.073 1.00 93.88 308 LEU A CA 1
ATOM 2309 C C . LEU A 1 308 ? 0.069 -4.673 0.880 1.00 93.88 308 LEU A C 1
ATOM 2311 O O . LEU A 1 308 ? 1.095 -4.138 0.478 1.00 93.88 308 LEU A O 1
ATOM 2315 N N . GLN A 1 309 ? -0.042 -5.163 2.111 1.00 95.06 309 GLN A N 1
ATOM 2316 C CA . GLN A 1 309 ? 1.013 -5.094 3.118 1.00 95.06 309 GLN A CA 1
ATOM 2317 C C . GLN A 1 309 ? 1.330 -6.485 3.682 1.00 95.06 309 GLN A C 1
ATOM 2319 O O . GLN A 1 309 ? 0.436 -7.246 4.075 1.00 95.06 309 GLN A O 1
ATOM 2324 N N . ILE A 1 310 ? 2.618 -6.816 3.778 1.00 97.06 310 ILE A N 1
ATOM 2325 C CA . ILE A 1 310 ? 3.117 -8.009 4.468 1.00 97.06 310 ILE A CA 1
ATOM 2326 C C . ILE A 1 310 ? 4.094 -7.576 5.558 1.00 97.06 310 ILE A C 1
ATOM 2328 O O . ILE A 1 310 ? 5.154 -7.032 5.264 1.00 97.06 310 ILE A O 1
ATOM 2332 N N . TYR A 1 311 ? 3.763 -7.868 6.815 1.00 95.56 311 TYR A N 1
ATOM 2333 C CA . TYR A 1 311 ? 4.557 -7.470 7.975 1.00 95.56 311 TYR A CA 1
ATOM 2334 C C . TYR A 1 311 ? 4.934 -8.657 8.864 1.00 95.56 311 TYR A C 1
ATOM 2336 O O . TYR A 1 311 ? 4.087 -9.491 9.204 1.00 95.56 311 TYR A O 1
ATOM 2344 N N . GLY A 1 312 ? 6.200 -8.744 9.283 1.00 96.56 312 GLY A N 1
ATOM 2345 C CA . GLY A 1 312 ? 6.635 -9.746 10.264 1.00 96.56 312 GLY A CA 1
ATOM 2346 C C . GLY A 1 312 ? 6.333 -11.189 9.842 1.00 96.56 312 GLY A C 1
ATOM 2347 O O . GLY A 1 312 ? 6.058 -12.034 10.697 1.00 96.56 312 GLY A O 1
ATOM 2348 N N . SER A 1 313 ? 6.257 -11.458 8.536 1.00 97.81 313 SER A N 1
ATOM 2349 C CA . SER A 1 313 ? 5.695 -12.696 7.993 1.00 97.81 313 SER A CA 1
ATOM 2350 C C . SER A 1 313 ? 6.681 -13.447 7.107 1.00 97.81 313 SER A C 1
ATOM 2352 O O . SER A 1 313 ? 7.723 -12.939 6.700 1.00 97.81 313 SER A O 1
ATOM 2354 N N . SER A 1 314 ? 6.363 -14.705 6.811 1.00 97.56 314 SER A N 1
ATOM 2355 C CA . SER A 1 314 ? 7.158 -15.517 5.896 1.00 97.56 314 SER A CA 1
ATOM 2356 C C . SER A 1 314 ? 6.319 -16.488 5.084 1.00 97.56 314 SER A C 1
ATOM 2358 O O . SER A 1 314 ? 5.200 -16.819 5.473 1.00 97.56 314 SER A O 1
ATOM 2360 N N . ASN A 1 315 ? 6.888 -16.973 3.977 1.00 96.50 315 ASN A N 1
ATOM 2361 C CA . ASN A 1 315 ? 6.288 -17.989 3.107 1.00 96.50 315 ASN A CA 1
ATOM 2362 C C . ASN A 1 315 ? 5.016 -17.529 2.372 1.00 96.50 315 ASN A C 1
ATOM 2364 O O . ASN A 1 315 ? 4.108 -18.329 2.125 1.00 96.50 315 ASN A O 1
ATOM 2368 N N . VAL A 1 316 ? 4.951 -16.252 1.993 1.00 96.75 316 VAL A N 1
ATOM 2369 C CA . VAL A 1 316 ? 3.842 -15.696 1.205 1.00 96.75 316 VAL A CA 1
ATOM 2370 C C . VAL A 1 316 ? 4.231 -15.645 -0.268 1.00 96.75 316 VAL A C 1
ATOM 2372 O O . VAL A 1 316 ? 5.330 -15.240 -0.624 1.00 96.75 316 VAL A O 1
ATOM 2375 N N . SER A 1 317 ? 3.332 -16.071 -1.141 1.00 95.38 317 SER A N 1
ATOM 2376 C CA . SER A 1 317 ? 3.446 -15.926 -2.590 1.00 95.38 317 SER A CA 1
ATOM 2377 C C . SER A 1 317 ? 2.320 -15.035 -3.093 1.00 95.38 317 SER A C 1
ATOM 2379 O O . SER A 1 317 ? 1.176 -15.266 -2.724 1.00 95.38 317 SER A O 1
ATOM 2381 N N . VAL A 1 318 ? 2.621 -14.050 -3.931 1.00 95.25 318 VAL A N 1
ATOM 2382 C CA . VAL A 1 318 ? 1.655 -13.103 -4.500 1.00 95.25 318 VAL A CA 1
ATOM 2383 C C . VAL A 1 318 ? 1.712 -13.198 -6.013 1.00 95.25 318 VAL A C 1
ATOM 2385 O O . VAL A 1 318 ? 2.784 -13.053 -6.608 1.00 95.25 318 VAL A O 1
ATOM 2388 N N . THR A 1 319 ? 0.575 -13.494 -6.639 1.00 91.81 319 THR A N 1
ATOM 2389 C CA . THR A 1 319 ? 0.551 -13.836 -8.059 1.00 91.81 319 THR A CA 1
ATOM 2390 C C . THR A 1 319 ? -0.757 -13.516 -8.768 1.00 91.81 319 THR A C 1
ATOM 2392 O O . THR A 1 319 ? -1.802 -13.353 -8.141 1.00 91.81 319 THR A O 1
ATOM 2395 N N . ASN A 1 320 ? -0.701 -13.484 -10.101 1.00 88.44 320 ASN A N 1
ATOM 2396 C CA . ASN A 1 320 ? -1.844 -13.352 -11.001 1.00 88.44 320 ASN A CA 1
ATOM 2397 C C . ASN A 1 320 ? -2.651 -12.066 -10.789 1.00 88.44 320 ASN A C 1
ATOM 2399 O O . ASN A 1 320 ? -3.856 -12.054 -11.026 1.00 88.44 320 ASN A O 1
ATOM 2403 N N . SER A 1 321 ? -2.000 -10.997 -10.334 1.00 88.75 321 SER A N 1
ATOM 2404 C CA . SER A 1 321 ? -2.641 -9.695 -10.158 1.00 88.75 321 SER A CA 1
ATOM 2405 C C . SER A 1 321 ? -2.466 -8.844 -11.403 1.00 88.75 321 SER A C 1
ATOM 2407 O O . SER A 1 321 ? -1.368 -8.751 -11.949 1.00 88.75 321 SER A O 1
ATOM 2409 N N . SER A 1 322 ? -3.535 -8.195 -11.846 1.00 85.44 322 SER A N 1
ATOM 2410 C CA . SER A 1 322 ? -3.493 -7.262 -12.974 1.00 85.44 322 SER A CA 1
ATOM 2411 C C . SER A 1 322 ? -3.751 -5.841 -12.501 1.00 85.44 322 SER A C 1
ATOM 2413 O O . SER A 1 322 ? -4.657 -5.635 -11.697 1.00 85.44 322 SER A O 1
ATOM 2415 N N . ASN A 1 323 ? -3.024 -4.871 -13.056 1.00 80.81 323 ASN A N 1
ATOM 2416 C CA . ASN A 1 323 ? -3.192 -3.448 -12.760 1.00 80.81 323 ASN A CA 1
ATOM 2417 C C . ASN A 1 323 ? -3.092 -3.129 -11.263 1.00 80.81 323 ASN A C 1
ATOM 2419 O O . ASN A 1 323 ? -3.896 -2.359 -10.744 1.00 80.81 323 ASN A O 1
ATOM 2423 N N . VAL A 1 324 ? -2.116 -3.705 -10.563 1.00 87.31 324 VAL A N 1
ATOM 2424 C CA . VAL A 1 324 ? -1.837 -3.318 -9.178 1.00 87.31 324 VAL A CA 1
ATOM 2425 C C . VAL A 1 324 ? -1.319 -1.888 -9.190 1.00 87.31 324 VAL A C 1
ATOM 2427 O O . VAL A 1 324 ? -0.234 -1.616 -9.694 1.00 87.31 324 VAL A O 1
ATOM 2430 N N . ASN A 1 325 ? -2.119 -0.970 -8.678 1.00 86.00 325 ASN A N 1
ATOM 2431 C CA . ASN A 1 325 ? -1.764 0.427 -8.505 1.00 86.00 325 ASN A CA 1
ATOM 2432 C C . ASN A 1 325 ? -2.208 0.865 -7.121 1.00 86.00 325 ASN A C 1
ATOM 2434 O O . ASN A 1 325 ? -3.135 0.274 -6.593 1.00 86.00 325 ASN A O 1
ATOM 2438 N N . VAL A 1 326 ? -1.562 1.866 -6.542 1.00 85.12 326 VAL A N 1
ATOM 2439 C CA . VAL A 1 326 ? -2.078 2.616 -5.396 1.00 85.12 326 VAL A CA 1
ATOM 2440 C C . VAL A 1 326 ? -1.564 4.030 -5.558 1.00 85.12 326 VAL A C 1
ATOM 2442 O O . VAL A 1 326 ? -0.380 4.231 -5.809 1.00 85.12 326 VAL A O 1
ATOM 2445 N N . TRP A 1 327 ? -2.462 4.993 -5.452 1.00 83.06 327 TRP A N 1
ATOM 2446 C CA . TRP A 1 327 ? -2.124 6.401 -5.400 1.00 83.06 327 TRP A CA 1
ATOM 2447 C C . TRP A 1 327 ? -1.824 6.828 -3.959 1.00 83.06 327 TRP A C 1
ATOM 2449 O O . TRP A 1 327 ? -2.605 6.506 -3.059 1.00 83.06 327 TRP A O 1
ATOM 2459 N N . PHE A 1 328 ? -0.738 7.578 -3.780 1.00 78.25 328 PHE A N 1
ATOM 2460 C CA . PHE A 1 328 ? -0.341 8.224 -2.529 1.00 78.25 328 PHE A CA 1
ATOM 2461 C C . PHE A 1 328 ? -0.121 9.720 -2.777 1.00 78.25 328 PHE A C 1
ATOM 2463 O O . PHE A 1 328 ? 0.335 10.100 -3.858 1.00 78.25 328 PHE A O 1
ATOM 2470 N N . SER A 1 329 ? -0.438 10.552 -1.785 1.00 73.69 329 SER A N 1
ATOM 2471 C CA . SER A 1 329 ? -0.283 12.010 -1.855 1.00 73.69 329 SER A CA 1
ATOM 2472 C C . SER A 1 329 ? 1.182 12.443 -1.731 1.00 73.69 329 SER A C 1
ATOM 2474 O O . SER A 1 329 ? 1.968 11.813 -1.029 1.00 73.69 329 SER A O 1
ATOM 2476 N N . SER A 1 330 ? 1.559 13.551 -2.377 1.00 67.62 330 SER A N 1
ATOM 2477 C CA . SER A 1 330 ? 2.936 14.079 -2.352 1.00 67.62 330 SER A CA 1
ATOM 2478 C C . SER A 1 330 ? 3.325 14.828 -1.084 1.00 67.62 330 SER A C 1
ATOM 2480 O O . SER A 1 330 ? 4.490 15.202 -0.952 1.00 67.62 330 SER A O 1
ATOM 2482 N N . GLU A 1 331 ? 2.372 15.137 -0.199 1.00 63.22 331 GLU A N 1
ATOM 2483 C CA . GLU A 1 331 ? 2.612 15.909 1.036 1.00 63.22 331 GLU A CA 1
ATOM 2484 C C . GLU A 1 331 ? 3.733 15.301 1.913 1.00 63.22 331 GLU A C 1
ATOM 2486 O O . GLU A 1 331 ? 4.278 15.966 2.794 1.00 63.22 331 GLU A O 1
ATOM 2491 N N . PHE A 1 332 ? 4.136 14.057 1.636 1.00 57.59 332 PHE A N 1
ATOM 2492 C CA . PHE A 1 332 ? 5.097 13.284 2.418 1.00 57.59 332 PHE A CA 1
ATOM 2493 C C . PHE A 1 332 ? 6.497 13.215 1.846 1.00 57.59 332 PHE A C 1
ATOM 2495 O O . PHE A 1 332 ? 7.402 12.821 2.580 1.00 57.59 332 PHE A O 1
ATOM 2502 N N . TYR A 1 333 ? 6.735 13.641 0.606 1.00 58.22 333 TYR A N 1
ATOM 2503 C CA . TYR A 1 333 ? 8.092 13.655 0.076 1.00 58.22 333 TYR A CA 1
ATOM 2504 C C . TYR A 1 333 ? 8.931 14.751 0.768 1.00 58.22 333 TYR A C 1
ATOM 2506 O O . TYR A 1 333 ? 8.491 15.904 0.836 1.00 58.22 333 TYR A O 1
ATOM 2514 N N . PRO A 1 334 ? 10.166 14.468 1.246 1.00 57.94 334 PRO A N 1
ATOM 2515 C CA . PRO A 1 334 ? 10.961 13.236 1.098 1.00 57.94 334 PRO A CA 1
ATOM 2516 C C . PRO A 1 334 ? 11.024 12.343 2.359 1.00 57.94 334 PRO A C 1
ATOM 2518 O O . PRO A 1 334 ? 12.057 11.730 2.630 1.00 57.94 334 PRO A O 1
ATOM 2521 N N . TYR A 1 335 ? 9.996 12.343 3.203 1.00 60.72 335 TYR A N 1
ATOM 2522 C CA . TYR A 1 335 ? 10.045 11.797 4.562 1.00 60.72 335 TYR A CA 1
ATOM 2523 C C . TYR A 1 335 ? 9.492 10.378 4.720 1.00 60.72 335 TYR A C 1
ATOM 2525 O O . TYR A 1 335 ? 9.888 9.709 5.677 1.00 60.72 335 TYR A O 1
ATOM 2533 N N . PHE A 1 336 ? 8.626 9.918 3.817 1.00 67.69 336 PHE A N 1
ATOM 2534 C CA . PHE A 1 336 ? 8.039 8.579 3.864 1.00 67.69 336 PHE A CA 1
ATOM 2535 C C . PHE A 1 336 ? 8.271 7.846 2.544 1.00 67.69 336 PHE A C 1
ATOM 2537 O O . PHE A 1 336 ? 8.425 8.472 1.501 1.00 67.69 336 PHE A O 1
ATOM 2544 N N . TYR A 1 337 ? 8.412 6.528 2.641 1.00 75.44 337 TYR A N 1
ATOM 2545 C CA . TYR A 1 337 ? 8.514 5.628 1.503 1.00 75.44 337 TYR A CA 1
ATOM 2546 C C . TYR A 1 337 ? 7.300 4.712 1.599 1.00 75.44 337 TYR A C 1
ATOM 2548 O O . TYR A 1 337 ? 7.168 4.033 2.619 1.00 75.44 337 TYR A O 1
ATOM 2556 N N . ASP A 1 338 ? 6.438 4.720 0.586 1.00 81.19 338 ASP A N 1
ATOM 2557 C CA . ASP A 1 338 ? 5.226 3.906 0.520 1.00 81.19 338 ASP A CA 1
ATOM 2558 C C . ASP A 1 338 ? 5.057 3.331 -0.894 1.00 81.19 338 ASP A C 1
ATOM 2560 O O . ASP A 1 338 ? 5.336 3.990 -1.895 1.00 81.19 338 ASP A O 1
ATOM 2564 N N . GLY A 1 339 ? 4.575 2.089 -0.999 1.00 88.38 339 GLY A N 1
ATOM 2565 C CA . GLY A 1 339 ? 4.444 1.401 -2.291 1.00 88.38 339 GLY A CA 1
ATOM 2566 C C . GLY A 1 339 ? 3.133 0.648 -2.449 1.00 88.38 339 GLY A C 1
ATOM 2567 O O . GLY A 1 339 ? 2.547 0.197 -1.476 1.00 88.38 339 GLY A O 1
ATOM 2568 N N . ALA A 1 340 ? 2.649 0.437 -3.676 1.00 91.19 340 ALA A N 1
ATOM 2569 C CA . ALA A 1 340 ? 1.393 -0.294 -3.901 1.00 91.19 340 ALA A CA 1
ATOM 2570 C C . ALA A 1 340 ? 1.378 -1.696 -3.249 1.00 91.19 340 ALA A C 1
ATOM 2572 O O . ALA A 1 340 ? 0.328 -2.199 -2.828 1.00 91.19 340 ALA A O 1
ATOM 2573 N N . PHE A 1 341 ? 2.559 -2.303 -3.129 1.00 94.81 341 PHE A N 1
ATOM 2574 C CA . PHE A 1 341 ? 2.806 -3.498 -2.345 1.00 94.81 341 PHE A CA 1
ATOM 2575 C C . PHE A 1 341 ? 4.030 -3.315 -1.434 1.00 94.81 341 PHE A C 1
ATOM 2577 O O . PHE A 1 341 ? 5.158 -3.204 -1.907 1.00 94.81 341 PHE A O 1
ATOM 2584 N N . GLU A 1 342 ? 3.807 -3.373 -0.123 1.00 94.38 342 GLU A N 1
ATOM 2585 C CA . GLU A 1 342 ? 4.848 -3.291 0.897 1.00 94.38 342 GLU A CA 1
ATOM 2586 C C . GLU A 1 342 ? 5.178 -4.629 1.547 1.00 94.38 342 GLU A C 1
ATOM 2588 O O . GLU A 1 342 ? 4.303 -5.407 1.952 1.00 94.38 342 GLU A O 1
ATOM 2593 N N . ILE A 1 343 ? 6.476 -4.862 1.720 1.00 96.31 343 ILE A N 1
ATOM 2594 C CA . ILE A 1 343 ? 7.026 -6.011 2.427 1.00 96.31 343 ILE A CA 1
ATOM 2595 C C . ILE A 1 343 ? 7.982 -5.506 3.500 1.00 96.31 343 ILE A C 1
ATOM 2597 O O . ILE A 1 343 ? 9.095 -5.070 3.220 1.00 96.31 343 ILE A O 1
ATOM 2601 N N . TRP A 1 344 ? 7.557 -5.645 4.748 1.00 93.12 344 TRP A N 1
ATOM 2602 C CA . TRP A 1 344 ? 8.261 -5.144 5.914 1.00 93.12 344 TRP A CA 1
ATOM 2603 C C . TRP A 1 344 ? 8.627 -6.286 6.864 1.00 93.12 344 TRP A C 1
ATOM 2605 O O . TRP A 1 344 ? 7.761 -7.071 7.265 1.00 93.12 344 TRP A O 1
ATOM 2615 N N . ASN A 1 345 ? 9.893 -6.380 7.289 1.00 94.81 345 ASN A N 1
ATOM 2616 C CA . ASN A 1 345 ? 10.332 -7.305 8.347 1.00 94.81 345 ASN A CA 1
ATOM 2617 C C . ASN A 1 345 ? 9.932 -8.758 8.035 1.00 94.81 345 ASN A C 1
ATOM 2619 O O . ASN A 1 345 ? 9.516 -9.517 8.912 1.00 94.81 345 ASN A O 1
ATOM 2623 N N . SER A 1 346 ? 9.980 -9.121 6.757 1.00 97.56 346 SER A N 1
ATOM 2624 C CA . SER A 1 346 ? 9.400 -10.345 6.220 1.00 97.56 346 SER A CA 1
ATOM 2625 C C . SER A 1 346 ? 10.404 -11.076 5.339 1.00 97.56 346 SER A C 1
ATOM 2627 O O . SER A 1 346 ? 11.267 -10.458 4.717 1.00 97.56 346 SER A O 1
ATOM 2629 N N . THR A 1 347 ? 10.297 -12.406 5.301 1.00 97.75 347 THR A N 1
ATOM 2630 C CA . THR A 1 347 ? 11.274 -13.276 4.624 1.00 97.75 347 THR A CA 1
ATOM 2631 C C . THR A 1 347 ? 10.610 -14.330 3.748 1.00 97.75 347 THR A C 1
ATOM 2633 O O . THR A 1 347 ? 9.474 -14.731 3.992 1.00 97.75 347 THR A O 1
ATOM 2636 N N . ASN A 1 348 ? 11.329 -14.863 2.759 1.00 96.12 348 ASN A N 1
ATOM 2637 C CA . ASN A 1 348 ? 10.849 -15.958 1.905 1.00 96.12 348 ASN A CA 1
ATOM 2638 C C . ASN A 1 348 ? 9.519 -15.622 1.202 1.00 96.12 348 ASN A C 1
ATOM 2640 O O . ASN A 1 348 ? 8.572 -16.416 1.226 1.00 96.12 348 ASN A O 1
ATOM 2644 N N . ILE A 1 349 ? 9.442 -14.428 0.613 1.00 97.56 349 ILE A N 1
ATOM 2645 C CA . ILE A 1 349 ? 8.275 -13.959 -0.138 1.00 97.56 349 ILE A CA 1
ATOM 2646 C C . ILE A 1 349 ? 8.528 -14.153 -1.634 1.00 97.56 349 ILE A C 1
ATOM 2648 O O . ILE A 1 349 ? 9.646 -13.971 -2.113 1.00 97.56 349 ILE A O 1
ATOM 2652 N N . GLN A 1 350 ? 7.498 -14.542 -2.379 1.00 95.75 350 GLN A N 1
ATOM 2653 C CA . GLN A 1 350 ? 7.555 -14.660 -3.836 1.00 95.75 350 GLN A CA 1
ATOM 2654 C C . GLN A 1 350 ? 6.539 -13.715 -4.467 1.00 95.75 350 GLN A C 1
ATOM 2656 O O . GLN A 1 350 ? 5.370 -13.749 -4.101 1.00 95.75 350 GLN A O 1
ATOM 2661 N N . ILE A 1 351 ? 6.964 -12.912 -5.435 1.00 95.44 351 ILE A N 1
ATOM 2662 C CA . ILE A 1 351 ? 6.111 -11.987 -6.184 1.00 95.44 351 ILE A CA 1
ATOM 2663 C C . ILE A 1 351 ? 6.262 -12.349 -7.652 1.00 95.44 351 ILE A C 1
ATOM 2665 O O . ILE A 1 351 ? 7.343 -12.163 -8.217 1.00 95.44 351 ILE A O 1
ATOM 2669 N N . TYR A 1 352 ? 5.224 -12.912 -8.267 1.00 91.38 352 TYR A N 1
ATOM 2670 C CA . TYR A 1 352 ? 5.344 -13.350 -9.652 1.00 91.38 352 TYR A CA 1
ATOM 2671 C C . TYR A 1 352 ? 4.069 -13.334 -10.469 1.00 91.38 352 TYR A C 1
ATOM 2673 O O . TYR A 1 352 ? 2.990 -13.613 -9.960 1.00 91.38 352 TYR A O 1
ATOM 2681 N N . ASN A 1 353 ? 4.210 -13.111 -11.776 1.00 88.00 353 ASN A N 1
ATOM 2682 C CA . ASN A 1 353 ? 3.088 -13.039 -12.710 1.00 88.00 353 ASN A CA 1
ATOM 2683 C C . ASN A 1 353 ? 2.062 -11.965 -12.315 1.00 88.00 353 ASN A C 1
ATOM 2685 O O . ASN A 1 353 ? 0.857 -12.214 -12.335 1.00 88.00 353 ASN A O 1
ATOM 2689 N N . ASN A 1 354 ? 2.547 -10.793 -11.905 1.00 91.19 354 ASN A N 1
ATOM 2690 C CA . ASN A 1 354 ? 1.720 -9.622 -11.630 1.00 91.19 354 ASN A CA 1
ATOM 2691 C C . ASN A 1 354 ? 2.036 -8.497 -12.624 1.00 91.19 354 ASN A C 1
ATOM 2693 O O . ASN A 1 354 ? 3.145 -8.428 -13.151 1.00 91.19 354 ASN A O 1
ATOM 2697 N N . SER A 1 355 ? 1.077 -7.605 -12.849 1.00 89.88 355 SER A N 1
ATOM 2698 C CA . SER A 1 355 ? 1.263 -6.359 -13.596 1.00 89.88 355 SER A CA 1
ATOM 2699 C C . SER A 1 355 ? 0.985 -5.178 -12.669 1.00 89.88 355 SER A C 1
ATOM 2701 O O . SER A 1 355 ? -0.113 -5.072 -12.114 1.00 89.88 355 SER A O 1
ATOM 2703 N N . PHE A 1 356 ? 1.991 -4.332 -12.472 1.00 91.19 356 PHE A N 1
ATOM 2704 C CA . PHE A 1 356 ? 1.962 -3.150 -11.621 1.00 91.19 356 PHE A CA 1
ATOM 2705 C C . PHE A 1 356 ? 1.953 -1.882 -12.469 1.00 91.19 356 PHE A C 1
ATOM 2707 O O . PHE A 1 356 ? 2.738 -1.756 -13.408 1.00 91.19 356 PHE A O 1
ATOM 2714 N N . VAL A 1 357 ? 1.110 -0.924 -12.094 1.00 86.81 357 VAL A N 1
ATOM 2715 C CA . VAL A 1 357 ? 1.109 0.433 -12.643 1.00 86.81 357 VAL A CA 1
ATOM 2716 C C . VAL A 1 357 ? 1.580 1.376 -11.541 1.00 86.81 357 VAL A C 1
ATOM 2718 O O . VAL A 1 357 ? 0.890 1.553 -10.537 1.00 86.81 357 VAL A O 1
ATOM 2721 N N . SER A 1 358 ? 2.760 1.961 -11.720 1.00 85.88 358 SER A N 1
ATOM 2722 C CA . SER A 1 358 ? 3.410 2.787 -10.704 1.00 85.88 358 SER A CA 1
ATOM 2723 C C . SER A 1 358 ? 2.842 4.209 -10.682 1.00 85.88 358 SER A C 1
ATOM 2725 O O . SER A 1 358 ? 2.963 4.944 -11.664 1.00 85.88 358 SER A O 1
ATOM 2727 N N . PHE A 1 359 ? 2.255 4.592 -9.545 1.00 79.75 359 PHE A N 1
ATOM 2728 C CA . PHE A 1 359 ? 1.825 5.958 -9.194 1.00 79.75 359 PHE A CA 1
ATOM 2729 C C . PHE A 1 359 ? 2.810 6.654 -8.235 1.00 79.75 359 PHE A C 1
ATOM 2731 O O . PHE A 1 359 ? 2.453 7.630 -7.588 1.00 79.75 359 PHE A O 1
ATOM 2738 N N . GLY A 1 360 ? 4.028 6.127 -8.132 1.00 81.81 360 GLY A N 1
ATOM 2739 C CA . GLY A 1 360 ? 5.035 6.508 -7.146 1.00 81.81 360 GLY A CA 1
ATOM 2740 C C . GLY A 1 360 ? 5.970 5.321 -6.985 1.00 81.81 360 GLY A C 1
ATOM 2741 O O . GLY A 1 360 ? 6.977 5.223 -7.679 1.00 81.81 360 GLY A O 1
ATOM 2742 N N . GLU A 1 361 ? 5.557 4.323 -6.208 1.00 87.88 361 GLU A N 1
ATOM 2743 C CA . GLU A 1 361 ? 6.277 3.058 -6.071 1.00 87.88 361 GLU A CA 1
ATOM 2744 C C . GLU A 1 361 ? 5.352 1.841 -6.215 1.00 87.88 361 GLU A C 1
ATOM 2746 O O . GLU A 1 361 ? 4.247 1.796 -5.671 1.00 87.88 361 GLU A O 1
ATOM 2751 N N . SER A 1 362 ? 5.791 0.827 -6.973 1.00 93.38 362 SER A N 1
ATOM 2752 C CA . SER A 1 362 ? 4.995 -0.397 -7.147 1.00 93.38 362 SER A CA 1
ATOM 2753 C C . SER A 1 362 ? 5.242 -1.423 -6.045 1.00 93.38 362 SER A C 1
ATOM 2755 O O . SER A 1 362 ? 4.286 -1.928 -5.459 1.00 93.38 362 SER A O 1
ATOM 2757 N N . VAL A 1 363 ? 6.505 -1.760 -5.778 1.00 95.50 363 VAL A N 1
ATOM 2758 C CA . VAL A 1 363 ? 6.885 -2.740 -4.753 1.00 95.50 363 VAL A CA 1
ATOM 2759 C C . VAL A 1 363 ? 7.997 -2.170 -3.890 1.00 95.50 363 VAL A C 1
ATOM 2761 O O . VAL A 1 363 ? 9.090 -1.936 -4.397 1.00 95.50 363 VAL A O 1
ATOM 2764 N N . MET A 1 364 ? 7.736 -2.072 -2.590 1.00 94.12 364 MET A N 1
ATOM 2765 C CA . MET A 1 364 ? 8.724 -1.674 -1.598 1.00 94.12 364 MET A CA 1
ATOM 2766 C C . MET A 1 364 ? 9.071 -2.851 -0.692 1.00 94.12 364 MET A C 1
ATOM 2768 O O . MET A 1 364 ? 8.189 -3.501 -0.119 1.00 94.12 364 MET A O 1
ATOM 2772 N N . VAL A 1 365 ? 10.364 -3.113 -0.514 1.00 94.94 365 VAL A N 1
ATOM 2773 C CA . VAL A 1 365 ? 10.863 -4.114 0.434 1.00 94.94 365 VAL A CA 1
ATOM 2774 C C . VAL A 1 365 ? 11.779 -3.448 1.441 1.00 94.94 365 VAL A C 1
ATOM 2776 O O . VAL A 1 365 ? 12.749 -2.805 1.056 1.00 94.94 365 VAL A O 1
ATOM 2779 N N . TYR A 1 366 ? 11.524 -3.649 2.733 1.00 92.12 366 TYR A N 1
ATOM 2780 C CA . TYR A 1 366 ? 12.408 -3.156 3.778 1.00 92.12 366 TYR A CA 1
ATOM 2781 C C . TYR A 1 366 ? 12.530 -4.107 4.974 1.00 92.12 366 TYR A C 1
ATOM 2783 O O . TYR A 1 366 ? 11.570 -4.509 5.637 1.00 92.12 366 TYR A O 1
ATOM 2791 N N . ASN A 1 367 ? 13.771 -4.477 5.276 1.00 92.19 367 ASN A N 1
ATOM 2792 C CA . ASN A 1 367 ? 14.151 -5.394 6.346 1.00 92.19 367 ASN A CA 1
ATOM 2793 C C . ASN A 1 367 ? 15.316 -4.815 7.156 1.00 92.19 367 ASN A C 1
ATOM 2795 O O . ASN A 1 367 ? 16.035 -3.945 6.672 1.00 92.19 367 ASN A O 1
ATOM 2799 N N . PRO A 1 368 ? 15.549 -5.251 8.404 1.00 88.81 368 PRO A N 1
ATOM 2800 C CA . PRO A 1 368 ? 16.756 -4.875 9.125 1.00 88.81 368 PRO A CA 1
ATOM 2801 C C . PRO A 1 368 ? 17.975 -5.409 8.363 1.00 88.81 368 PRO A C 1
ATOM 2803 O O . PRO A 1 368 ? 17.934 -6.524 7.848 1.00 88.81 368 PRO A O 1
ATOM 2806 N N . SER A 1 369 ? 19.076 -4.657 8.294 1.00 86.19 369 SER A N 1
ATOM 2807 C CA . SER A 1 369 ? 20.218 -5.032 7.437 1.00 86.19 369 SER A CA 1
ATOM 2808 C C . SER A 1 369 ? 20.946 -6.322 7.829 1.00 86.19 369 SER A C 1
ATOM 2810 O O . SER A 1 369 ? 21.749 -6.843 7.061 1.00 86.19 369 SER A O 1
ATOM 2812 N N . ASN A 1 370 ? 20.645 -6.880 9.003 1.00 86.31 370 ASN A N 1
ATOM 2813 C CA . ASN A 1 370 ? 21.122 -8.185 9.456 1.00 86.31 370 ASN A CA 1
ATOM 2814 C C . ASN A 1 370 ? 20.166 -9.351 9.130 1.00 86.31 370 ASN A C 1
ATOM 2816 O O . ASN A 1 370 ? 20.367 -10.449 9.654 1.00 86.31 370 ASN A O 1
ATOM 2820 N N . VAL A 1 371 ? 19.114 -9.119 8.343 1.00 90.19 371 VAL A N 1
ATOM 2821 C CA . VAL A 1 371 ? 18.133 -10.130 7.937 1.00 90.19 371 VAL A CA 1
ATOM 2822 C C . VAL A 1 371 ? 18.305 -10.456 6.458 1.00 90.19 371 VAL A C 1
ATOM 2824 O O . VAL A 1 371 ? 18.262 -9.572 5.605 1.00 90.19 371 VAL A O 1
ATOM 2827 N N . ASP A 1 372 ? 18.422 -11.749 6.161 1.00 92.56 372 ASP A N 1
ATOM 2828 C CA . ASP A 1 372 ? 18.353 -12.265 4.796 1.00 92.56 372 ASP A CA 1
ATOM 2829 C C . ASP A 1 372 ? 16.882 -12.365 4.394 1.00 92.56 372 ASP A C 1
ATOM 2831 O O . ASP A 1 372 ? 16.155 -13.262 4.837 1.00 92.56 372 ASP A O 1
ATOM 2835 N N . ALA A 1 373 ? 16.429 -11.414 3.584 1.00 94.12 373 ALA A N 1
ATOM 2836 C CA . ALA A 1 373 ? 15.030 -11.302 3.207 1.00 94.12 373 ALA A CA 1
ATOM 2837 C C . ALA A 1 373 ? 14.617 -12.447 2.267 1.00 94.12 373 ALA A C 1
ATOM 2839 O O . ALA A 1 373 ? 13.556 -13.054 2.450 1.00 94.12 373 ALA A O 1
ATOM 2840 N N . ASN A 1 374 ? 15.491 -12.823 1.324 1.00 93.88 374 ASN A N 1
ATOM 2841 C CA . ASN A 1 374 ? 15.243 -13.888 0.345 1.00 93.88 374 ASN A CA 1
ATOM 2842 C C . ASN A 1 374 ? 13.893 -13.692 -0.372 1.00 93.88 374 ASN A C 1
ATOM 2844 O O . ASN A 1 374 ? 13.088 -14.624 -0.496 1.00 93.88 374 ASN A O 1
ATOM 2848 N N . ILE A 1 375 ? 13.628 -12.462 -0.812 1.00 95.94 375 ILE A N 1
ATOM 2849 C CA . ILE A 1 375 ? 12.467 -12.111 -1.623 1.00 95.94 375 ILE A CA 1
ATOM 2850 C C . ILE A 1 375 ? 12.779 -12.461 -3.075 1.00 95.94 375 ILE A C 1
ATOM 2852 O O . ILE A 1 375 ? 13.839 -12.140 -3.601 1.00 95.94 375 ILE A O 1
ATOM 2856 N N . SER A 1 376 ? 11.870 -13.176 -3.734 1.00 94.50 376 SER A N 1
ATOM 2857 C CA . SER A 1 376 ? 11.998 -13.524 -5.152 1.00 94.50 376 SER A CA 1
ATOM 2858 C C . SER A 1 376 ? 10.940 -12.788 -5.961 1.00 94.50 376 SER A C 1
ATOM 2860 O O . SER A 1 376 ? 9.756 -13.093 -5.838 1.00 94.50 376 SER A O 1
ATOM 2862 N N . ILE A 1 377 ? 11.367 -11.853 -6.805 1.00 94.56 377 ILE A N 1
ATOM 2863 C CA . ILE A 1 377 ? 10.510 -11.027 -7.657 1.00 94.56 377 ILE A CA 1
ATOM 2864 C C . ILE A 1 377 ? 10.778 -11.410 -9.106 1.00 94.56 377 ILE A C 1
ATOM 2866 O O . ILE A 1 377 ? 11.861 -11.151 -9.636 1.00 94.56 377 ILE A O 1
ATOM 2870 N N . TYR A 1 378 ? 9.813 -12.063 -9.750 1.00 90.94 378 TYR A N 1
ATOM 2871 C CA . TYR A 1 378 ? 10.025 -12.575 -11.096 1.00 90.94 378 TYR A CA 1
ATOM 2872 C C . TYR A 1 378 ? 8.783 -12.678 -11.947 1.00 90.94 378 TYR A C 1
ATOM 2874 O O . TYR A 1 378 ? 7.698 -12.949 -11.466 1.00 90.94 378 TYR A O 1
ATOM 2882 N N . SER A 1 379 ? 8.946 -12.585 -13.260 1.00 86.94 379 SER A N 1
ATOM 2883 C CA . SER A 1 379 ? 7.820 -12.681 -14.194 1.00 86.94 379 SER A CA 1
ATOM 2884 C C . SER A 1 379 ? 6.737 -11.627 -13.970 1.00 86.94 379 SER A C 1
ATOM 2886 O O . SER A 1 379 ? 5.578 -11.894 -14.263 1.00 86.94 379 SER A O 1
ATOM 2888 N N . ASN A 1 380 ? 7.092 -10.461 -13.431 1.00 90.75 380 ASN A N 1
ATOM 2889 C CA . ASN A 1 380 ? 6.175 -9.335 -13.289 1.00 90.75 380 ASN A CA 1
ATOM 2890 C C . ASN A 1 380 ? 6.405 -8.303 -14.396 1.00 90.75 380 ASN A C 1
ATOM 2892 O O . ASN A 1 380 ? 7.481 -8.232 -14.993 1.00 90.75 380 ASN A O 1
ATOM 2896 N N . GLU A 1 381 ? 5.389 -7.493 -14.639 1.00 89.44 381 GLU A N 1
ATOM 2897 C CA . GLU A 1 381 ? 5.422 -6.310 -15.490 1.00 89.44 381 GLU A CA 1
ATOM 2898 C C . GLU A 1 381 ? 5.260 -5.078 -14.587 1.00 89.44 381 GLU A C 1
ATOM 2900 O O . GLU A 1 381 ? 4.365 -5.043 -13.748 1.00 89.44 381 GLU A O 1
ATOM 2905 N N . PHE A 1 382 ? 6.134 -4.087 -14.737 1.00 91.31 382 PHE A N 1
ATOM 2906 C CA . PHE A 1 382 ? 6.086 -2.808 -14.034 1.00 91.31 382 PHE A CA 1
ATOM 2907 C C . PHE A 1 382 ? 6.005 -1.704 -15.078 1.00 91.31 382 PHE A C 1
ATOM 2909 O O . PHE A 1 382 ? 6.930 -1.549 -15.876 1.00 91.31 382 PHE A O 1
ATOM 2916 N N . VAL A 1 383 ? 4.921 -0.935 -15.089 1.00 84.75 383 VAL A N 1
ATOM 2917 C CA . VAL A 1 383 ? 4.715 0.149 -16.056 1.00 84.75 383 VAL A CA 1
ATOM 2918 C C . VAL A 1 383 ? 4.484 1.478 -15.354 1.00 84.75 383 VAL A C 1
ATOM 2920 O O . VAL A 1 383 ? 3.825 1.553 -14.319 1.00 84.75 383 VAL A O 1
ATOM 2923 N N . GLY A 1 384 ? 5.039 2.540 -15.923 1.00 79.44 384 GLY A N 1
ATOM 2924 C CA . GLY A 1 384 ? 4.779 3.910 -15.510 1.00 79.44 384 GLY A CA 1
ATOM 2925 C C . GLY A 1 384 ? 3.422 4.433 -15.985 1.00 79.44 384 GLY A C 1
ATOM 2926 O O . GLY A 1 384 ? 2.810 3.894 -16.913 1.00 79.44 384 GLY A O 1
ATOM 2927 N N . LEU A 1 385 ? 2.938 5.521 -15.384 1.00 72.31 385 LEU A N 1
ATOM 2928 C CA . LEU A 1 385 ? 1.693 6.160 -15.814 1.00 72.31 385 LEU A CA 1
ATOM 2929 C C . LEU A 1 385 ? 1.862 6.917 -17.118 1.00 72.31 385 LEU A C 1
ATOM 2931 O O . LEU A 1 385 ? 2.495 7.969 -17.171 1.00 72.31 385 LEU A O 1
ATOM 2935 N N . SER A 1 386 ? 1.161 6.457 -18.151 1.00 59.09 386 SER A N 1
ATOM 2936 C CA . SER A 1 386 ? 1.103 7.150 -19.441 1.00 59.09 386 SER A CA 1
ATOM 2937 C C . SER A 1 386 ? 0.375 8.503 -19.409 1.00 59.09 386 SER A C 1
ATOM 2939 O O . SER A 1 386 ? 0.581 9.312 -20.312 1.00 59.09 386 SER A O 1
ATOM 2941 N N . VAL A 1 387 ? -0.455 8.776 -18.391 1.00 49.66 387 VAL A N 1
ATOM 2942 C CA . VAL A 1 387 ? -1.219 10.034 -18.278 1.00 49.66 387 VAL A CA 1
ATOM 2943 C C . VAL A 1 387 ? -0.312 11.247 -18.105 1.00 49.66 387 VAL A C 1
ATOM 2945 O O . VAL A 1 387 ? -0.624 12.284 -18.691 1.00 49.66 387 VAL A O 1
ATOM 2948 N N . VAL A 1 388 ? 0.835 11.110 -17.423 1.00 48.38 388 VAL A N 1
ATOM 2949 C CA . VAL A 1 388 ? 1.822 12.199 -17.272 1.00 48.38 388 VAL A CA 1
ATOM 2950 C C . VAL A 1 388 ? 2.206 12.783 -18.640 1.00 48.38 388 VAL A C 1
ATOM 2952 O O . VAL A 1 388 ? 2.373 13.989 -18.790 1.00 48.38 388 VAL A O 1
ATOM 2955 N N . ASN A 1 389 ? 2.212 11.951 -19.684 1.00 45.12 389 ASN A N 1
ATOM 2956 C CA . ASN A 1 389 ? 2.606 12.326 -21.042 1.00 45.12 389 ASN A CA 1
ATOM 2957 C C . ASN A 1 389 ? 1.602 13.250 -21.756 1.00 45.12 389 ASN A C 1
ATOM 2959 O O . ASN A 1 389 ? 1.934 13.818 -22.799 1.00 45.12 389 ASN A O 1
ATOM 2963 N N . SER A 1 390 ? 0.368 13.350 -21.254 1.00 46.47 390 SER A N 1
ATOM 2964 C CA . SER A 1 390 ? -0.702 14.177 -21.834 1.00 46.47 390 SER A CA 1
ATOM 2965 C C . SER A 1 390 ? -0.853 15.545 -21.165 1.00 46.47 390 SER A C 1
ATOM 2967 O O . SER A 1 390 ? -1.676 16.351 -21.599 1.00 46.47 390 SER A O 1
ATOM 2969 N N . LEU A 1 391 ? -0.058 15.806 -20.129 1.00 51.72 391 LEU A N 1
ATOM 2970 C CA . LEU A 1 391 ? -0.190 16.973 -19.270 1.00 51.72 391 LEU A CA 1
ATOM 2971 C C . LEU A 1 391 ? 0.734 18.097 -19.715 1.00 51.72 391 LEU A C 1
ATOM 2973 O O . LEU A 1 391 ? 1.883 17.862 -20.091 1.00 51.72 391 LEU A O 1
ATOM 2977 N N . THR A 1 392 ? 0.243 19.335 -19.656 1.00 55.72 392 THR A N 1
ATOM 2978 C CA . THR A 1 392 ? 1.088 20.517 -19.862 1.00 55.72 392 THR A CA 1
ATOM 2979 C C . THR A 1 392 ? 2.187 20.585 -18.796 1.00 55.72 392 THR A C 1
ATOM 2981 O O . THR A 1 392 ? 2.059 19.977 -17.738 1.00 55.72 392 THR A O 1
ATOM 2984 N N . PRO A 1 393 ? 3.271 21.343 -19.011 1.00 56.25 393 PRO A N 1
ATOM 2985 C CA . PRO A 1 393 ? 4.318 21.518 -18.007 1.00 56.25 393 PRO A CA 1
ATOM 2986 C C . PRO A 1 393 ? 3.794 22.112 -16.703 1.00 56.25 393 PRO A C 1
ATOM 2988 O O . PRO A 1 393 ? 4.277 21.727 -15.644 1.00 56.25 393 PRO A O 1
ATOM 2991 N N . GLU A 1 394 ? 2.777 22.986 -16.757 1.00 59.19 394 GLU A N 1
ATOM 2992 C CA . GLU A 1 394 ? 2.100 23.426 -15.536 1.00 59.19 394 GLU A CA 1
ATOM 2993 C C . GLU A 1 394 ? 1.414 22.247 -14.846 1.00 59.19 394 GLU A C 1
ATOM 2995 O O . GLU A 1 394 ? 1.621 22.064 -13.659 1.00 59.19 394 GLU A O 1
ATOM 3000 N N . GLN A 1 395 ? 0.667 21.412 -15.577 1.00 55.34 395 GLN A N 1
ATOM 3001 C CA . GLN A 1 395 ? -0.019 20.231 -15.035 1.00 55.34 395 GLN A CA 1
ATOM 3002 C C . GLN A 1 395 ? 0.943 19.127 -14.550 1.00 55.34 395 GLN A C 1
ATOM 3004 O O . GLN A 1 395 ? 0.631 18.416 -13.603 1.00 55.34 395 GLN A O 1
ATOM 3009 N N . SER A 1 396 ? 2.115 18.984 -15.170 1.00 57.81 396 SER A N 1
ATOM 3010 C CA . SER A 1 396 ? 3.159 18.033 -14.770 1.00 57.81 396 SER A CA 1
ATOM 3011 C C . SER A 1 396 ? 3.897 18.508 -13.518 1.00 57.81 396 SER A C 1
ATOM 3013 O O . SER A 1 396 ? 4.018 17.754 -12.557 1.00 57.81 396 SER A O 1
ATOM 3015 N N . ALA A 1 397 ? 4.310 19.782 -13.470 1.00 60.50 397 ALA A N 1
ATOM 3016 C CA . ALA A 1 397 ? 4.855 20.394 -12.254 1.00 60.50 397 ALA A CA 1
ATOM 3017 C C . ALA A 1 397 ? 3.835 20.371 -11.110 1.00 60.50 397 ALA A C 1
ATOM 3019 O O . ALA A 1 397 ? 4.199 20.275 -9.944 1.00 60.50 397 ALA A O 1
ATOM 3020 N N . PHE A 1 398 ? 2.558 20.449 -11.467 1.00 59.28 398 PHE A N 1
ATOM 3021 C CA . PHE A 1 398 ? 1.440 20.360 -10.560 1.00 59.28 398 PHE A CA 1
ATOM 3022 C C . PHE A 1 398 ? 1.273 18.936 -9.989 1.00 59.28 398 PHE A C 1
ATOM 3024 O O . PHE A 1 398 ? 1.310 18.773 -8.774 1.00 59.28 398 PHE A O 1
ATOM 3031 N N . LEU A 1 399 ? 1.211 17.902 -10.840 1.00 58.75 399 LEU A N 1
ATOM 3032 C CA . LEU A 1 399 ? 1.146 16.497 -10.411 1.00 58.75 399 LEU A CA 1
ATOM 3033 C C . LEU A 1 399 ? 2.412 16.004 -9.703 1.00 58.75 399 LEU A C 1
ATOM 3035 O O . LEU A 1 399 ? 2.343 15.105 -8.869 1.00 58.75 399 LEU A O 1
ATOM 3039 N N . ALA A 1 400 ? 3.572 16.592 -9.995 1.00 59.06 400 ALA A N 1
ATOM 3040 C CA . ALA A 1 400 ? 4.783 16.359 -9.215 1.00 59.06 400 ALA A CA 1
ATOM 3041 C C . ALA A 1 400 ? 4.638 16.829 -7.753 1.00 59.06 400 ALA A C 1
ATOM 3043 O O . ALA A 1 400 ? 5.413 16.399 -6.909 1.00 59.06 400 ALA A O 1
ATOM 3044 N N . ASN A 1 401 ? 3.633 17.656 -7.447 1.00 56.59 401 ASN A N 1
ATOM 3045 C CA . ASN A 1 401 ? 3.184 17.974 -6.091 1.00 56.59 401 ASN A CA 1
ATOM 3046 C C . ASN A 1 401 ? 1.856 17.269 -5.768 1.00 56.59 401 ASN A C 1
ATOM 3048 O O . ASN A 1 401 ? 1.016 17.828 -5.067 1.00 56.59 401 ASN A O 1
ATOM 3052 N N . SER A 1 402 ? 1.590 16.093 -6.339 1.00 55.94 402 SER A N 1
ATOM 3053 C CA . SER A 1 402 ? 0.387 15.305 -6.024 1.00 55.94 402 SER A CA 1
ATOM 3054 C C . SER A 1 402 ? 0.652 13.808 -5.852 1.00 55.94 402 SER A C 1
ATOM 3056 O O . SER A 1 402 ? -0.227 13.110 -5.365 1.00 55.94 402 SER A O 1
ATOM 3058 N N . PHE A 1 403 ? 1.838 13.308 -6.211 1.00 61.09 403 PHE A N 1
ATOM 3059 C CA . PHE A 1 403 ? 2.261 11.927 -5.957 1.00 61.09 403 PHE A CA 1
ATOM 3060 C C . PHE A 1 403 ? 3.408 11.853 -4.946 1.00 61.09 403 PHE A C 1
ATOM 3062 O O . PHE A 1 403 ? 4.288 12.719 -4.940 1.00 61.09 403 PHE A O 1
ATOM 3069 N N . ASP A 1 404 ? 3.429 10.805 -4.128 1.00 57.78 404 ASP A N 1
ATOM 3070 C CA . ASP A 1 404 ? 4.602 10.474 -3.317 1.00 57.78 404 ASP A CA 1
ATOM 3071 C C . ASP A 1 404 ? 5.832 10.237 -4.225 1.00 57.78 404 ASP A C 1
ATOM 3073 O O . ASP A 1 404 ? 5.717 9.636 -5.294 1.00 57.78 404 ASP A O 1
ATOM 3077 N N . PHE A 1 405 ? 6.992 10.793 -3.856 1.00 54.34 405 PHE A N 1
ATOM 3078 C CA . PHE A 1 405 ? 8.183 11.000 -4.720 1.00 54.34 405 PHE A CA 1
ATOM 3079 C C . PHE A 1 405 ? 8.015 11.946 -5.923 1.00 54.34 405 PHE A C 1
ATOM 3081 O O . PHE A 1 405 ? 8.862 12.003 -6.825 1.00 54.34 405 PHE A O 1
ATOM 3088 N N . GLY A 1 406 ? 6.950 12.742 -5.936 1.00 60.88 406 GLY A N 1
ATOM 3089 C CA . GLY A 1 406 ? 6.599 13.599 -7.058 1.00 60.88 406 GLY A CA 1
ATOM 3090 C C . GLY A 1 406 ? 6.349 12.794 -8.331 1.00 60.88 406 GLY A C 1
ATOM 3091 O O . GLY A 1 406 ? 5.761 11.725 -8.299 1.00 60.88 406 GLY A O 1
ATOM 3092 N N . SER A 1 407 ? 6.796 13.267 -9.494 1.00 61.72 407 SER A N 1
ATOM 3093 C CA . SER A 1 407 ? 6.576 12.535 -10.754 1.00 61.72 407 SER A CA 1
ATOM 3094 C C . SER A 1 407 ? 7.417 11.256 -10.906 1.00 61.72 407 SER A C 1
ATOM 3096 O O . SER A 1 407 ? 7.349 10.615 -11.959 1.00 61.72 407 SER A O 1
ATOM 3098 N N . GLN A 1 408 ? 8.218 10.884 -9.898 1.00 76.06 408 GLN A N 1
ATOM 3099 C CA . GLN A 1 408 ? 9.098 9.726 -9.980 1.00 76.06 408 GLN A CA 1
ATOM 3100 C C . GLN A 1 408 ? 8.328 8.421 -9.833 1.00 76.06 408 GLN A C 1
ATOM 3102 O O . GLN A 1 408 ? 7.545 8.236 -8.913 1.00 76.06 408 GLN A O 1
ATOM 3107 N N . GLN A 1 409 ? 8.584 7.497 -10.756 1.00 83.00 409 GLN A N 1
ATOM 3108 C CA . GLN A 1 409 ? 7.902 6.208 -10.812 1.00 83.00 409 GLN A CA 1
ATOM 3109 C C . GLN A 1 409 ? 8.911 5.081 -10.643 1.00 83.00 409 GLN A C 1
ATOM 3111 O O . GLN A 1 409 ? 9.715 4.816 -11.540 1.00 83.00 409 GLN A O 1
ATOM 3116 N N . TYR A 1 410 ? 8.839 4.406 -9.506 1.00 89.25 410 TYR A N 1
ATOM 3117 C CA . TYR A 1 410 ? 9.654 3.264 -9.135 1.00 89.25 410 TYR A CA 1
ATOM 3118 C C . TYR A 1 410 ? 8.940 1.954 -9.471 1.00 89.25 410 TYR A C 1
ATOM 3120 O O . TYR A 1 410 ? 7.742 1.785 -9.209 1.00 89.25 410 TYR A O 1
ATOM 3128 N N . GLY A 1 411 ? 9.682 1.019 -10.066 1.00 93.06 411 GLY A N 1
ATOM 3129 C CA . GLY A 1 411 ? 9.248 -0.371 -10.183 1.00 93.06 411 GLY A CA 1
ATOM 3130 C C . GLY A 1 411 ? 9.436 -1.088 -8.850 1.00 93.06 411 GLY A C 1
ATOM 3131 O O . GLY A 1 411 ? 8.471 -1.570 -8.265 1.00 93.06 411 GLY A O 1
ATOM 3132 N N . ILE A 1 412 ? 10.669 -1.123 -8.343 1.00 94.75 412 ILE A N 1
ATOM 3133 C CA . ILE A 1 412 ? 10.986 -1.738 -7.048 1.00 94.75 412 ILE A CA 1
ATOM 3134 C C . ILE A 1 412 ? 11.955 -0.847 -6.270 1.00 94.75 412 ILE A C 1
ATOM 3136 O O . ILE A 1 412 ? 12.962 -0.427 -6.844 1.00 94.75 412 ILE A O 1
ATOM 3140 N N . GLN A 1 413 ? 11.728 -0.642 -4.973 1.00 93.12 413 GLN A N 1
ATOM 3141 C CA . GLN A 1 413 ? 12.797 -0.250 -4.054 1.00 93.12 413 GLN A CA 1
ATOM 3142 C C . GLN A 1 413 ? 13.118 -1.373 -3.064 1.00 93.12 413 GLN A C 1
ATOM 3144 O O . GLN A 1 413 ? 12.237 -2.034 -2.508 1.00 93.12 413 GLN A O 1
ATOM 3149 N N . LEU A 1 414 ? 14.414 -1.609 -2.870 1.00 93.19 414 LEU A N 1
ATOM 3150 C CA . LEU A 1 414 ? 14.958 -2.655 -2.013 1.00 93.19 414 LEU A CA 1
ATOM 3151 C C . LEU A 1 414 ? 15.827 -2.035 -0.915 1.00 93.19 414 LEU A C 1
ATOM 3153 O O . LEU A 1 414 ? 16.908 -1.498 -1.170 1.00 93.19 414 LEU A O 1
ATOM 3157 N N . PHE A 1 415 ? 15.349 -2.170 0.316 1.00 92.12 415 PHE A N 1
ATOM 3158 C CA . PHE A 1 415 ? 16.052 -1.924 1.572 1.00 92.12 415 PHE A CA 1
ATOM 3159 C C . PHE A 1 415 ? 16.212 -3.261 2.316 1.00 92.12 415 PHE A C 1
ATOM 3161 O O . PHE A 1 415 ? 15.745 -3.452 3.446 1.00 92.12 415 PHE A O 1
ATOM 3168 N N . SER A 1 416 ? 16.801 -4.244 1.643 1.00 92.44 416 SER A N 1
ATOM 3169 C CA . SER A 1 416 ? 16.907 -5.628 2.107 1.00 92.44 416 SER A CA 1
ATOM 3170 C C . SER A 1 416 ? 18.090 -6.344 1.459 1.00 92.44 416 SER A C 1
ATOM 3172 O O . SER A 1 416 ? 18.737 -5.801 0.577 1.00 92.44 416 SER A O 1
ATOM 3174 N N . SER A 1 417 ? 18.415 -7.538 1.960 1.00 91.19 417 SER A N 1
ATOM 3175 C CA . SER A 1 417 ? 19.562 -8.332 1.508 1.00 91.19 417 SER A CA 1
ATOM 3176 C C . SER A 1 417 ? 19.128 -9.703 0.988 1.00 91.19 417 SER A C 1
ATOM 3178 O O . SER A 1 417 ? 18.200 -10.318 1.529 1.00 91.19 417 SER A O 1
ATOM 3180 N N . HIS A 1 418 ? 19.914 -10.250 0.056 1.00 92.06 418 HIS A N 1
ATOM 3181 C CA . HIS A 1 418 ? 19.759 -11.582 -0.544 1.00 92.06 418 HIS A CA 1
ATOM 3182 C C . HIS A 1 418 ? 18.503 -11.766 -1.403 1.00 92.06 418 HIS A C 1
ATOM 3184 O O . HIS A 1 418 ? 17.994 -12.887 -1.543 1.00 92.06 418 HIS A O 1
ATOM 3190 N N . ASP A 1 419 ? 18.021 -10.689 -2.011 1.00 93.25 419 ASP A N 1
ATOM 3191 C CA . ASP A 1 419 ? 16.865 -10.739 -2.893 1.00 93.25 419 ASP A CA 1
ATOM 3192 C C . ASP A 1 419 ? 17.224 -11.217 -4.306 1.00 93.25 419 ASP A C 1
ATOM 3194 O O . ASP A 1 419 ? 18.377 -11.216 -4.754 1.00 93.25 419 ASP A O 1
ATOM 3198 N N . LYS A 1 420 ? 16.215 -11.715 -5.021 1.00 92.62 420 LYS A N 1
ATOM 3199 C CA . LYS A 1 420 ? 16.334 -12.269 -6.374 1.00 92.62 420 LYS A CA 1
ATOM 3200 C C . LYS A 1 420 ? 15.347 -11.571 -7.292 1.00 92.62 420 LYS A C 1
ATOM 3202 O O . LYS A 1 420 ? 14.149 -11.825 -7.198 1.00 92.62 420 LYS A O 1
ATOM 3207 N N . VAL A 1 421 ? 15.855 -10.761 -8.216 1.00 92.81 421 VAL A N 1
ATOM 3208 C CA . VAL A 1 421 ? 15.050 -10.037 -9.210 1.00 92.81 421 VAL A CA 1
ATOM 3209 C C . VAL A 1 421 ? 15.420 -10.520 -10.610 1.00 92.81 421 VAL A C 1
ATOM 3211 O O . VAL A 1 421 ? 16.511 -10.256 -11.117 1.00 92.81 421 VAL A O 1
ATOM 3214 N N . PHE A 1 422 ? 14.531 -11.272 -11.249 1.00 88.69 422 PHE A N 1
ATOM 3215 C CA . PHE A 1 422 ? 14.827 -11.901 -12.538 1.00 88.69 422 PHE A CA 1
ATOM 3216 C C . PHE A 1 422 ? 13.580 -12.045 -13.401 1.00 88.69 422 PHE A C 1
ATOM 3218 O O . PHE A 1 422 ? 12.478 -12.221 -12.892 1.00 88.69 422 PHE A O 1
ATOM 3225 N N . ARG A 1 423 ? 13.745 -12.030 -14.725 1.00 86.62 423 ARG A N 1
ATOM 3226 C CA . ARG A 1 423 ? 12.636 -12.205 -15.673 1.00 86.62 423 ARG A CA 1
ATOM 3227 C C . ARG A 1 423 ? 11.464 -11.231 -15.458 1.00 86.62 423 ARG A C 1
ATOM 3229 O O . ARG A 1 423 ? 10.317 -11.636 -15.577 1.00 86.62 423 ARG A O 1
ATOM 3236 N N . ASN A 1 424 ? 11.705 -9.979 -15.089 1.00 90.19 424 ASN A N 1
ATOM 3237 C CA . ASN A 1 424 ? 10.659 -8.950 -15.028 1.00 90.19 424 ASN A CA 1
ATOM 3238 C C . ASN A 1 424 ? 10.756 -8.009 -16.233 1.00 90.19 424 ASN A C 1
ATOM 3240 O O . ASN A 1 424 ? 11.806 -7.932 -16.865 1.00 90.19 424 ASN A O 1
ATOM 3244 N N . ALA A 1 425 ? 9.682 -7.287 -16.538 1.00 87.69 425 ALA A N 1
ATOM 3245 C CA . ALA A 1 425 ? 9.693 -6.195 -17.503 1.00 87.69 425 ALA A CA 1
ATOM 3246 C C . ALA A 1 425 ? 9.515 -4.863 -16.782 1.00 87.69 425 ALA A C 1
ATOM 3248 O O . ALA A 1 425 ? 8.492 -4.649 -16.136 1.00 87.69 425 ALA A O 1
ATOM 3249 N N . PHE A 1 426 ? 10.502 -3.978 -16.900 1.00 89.94 426 PHE A N 1
ATOM 3250 C CA . PHE A 1 426 ? 10.482 -2.657 -16.290 1.00 89.94 426 PHE A CA 1
ATOM 3251 C C . PHE A 1 426 ? 10.343 -1.575 -17.352 1.00 89.94 426 PHE A C 1
ATOM 3253 O O . PHE A 1 426 ? 11.243 -1.346 -18.162 1.00 89.94 426 PHE A O 1
ATOM 3260 N N . VAL A 1 427 ? 9.212 -0.886 -17.295 1.00 85.25 427 VAL A N 1
ATOM 3261 C CA . VAL A 1 427 ? 8.843 0.279 -18.103 1.00 85.25 427 VAL A CA 1
ATOM 3262 C C . VAL A 1 427 ? 8.398 1.407 -17.159 1.00 85.25 427 VAL A C 1
ATOM 3264 O O . VAL A 1 427 ? 7.409 2.094 -17.396 1.00 85.25 427 VAL A O 1
ATOM 3267 N N . THR A 1 428 ? 9.123 1.580 -16.052 1.00 85.44 428 THR A N 1
ATOM 3268 C CA . THR A 1 428 ? 8.980 2.670 -15.070 1.00 85.44 428 THR A CA 1
ATOM 3269 C C . THR A 1 428 ? 10.187 3.601 -15.142 1.00 85.44 428 THR A C 1
ATOM 3271 O O . THR A 1 428 ? 11.267 3.164 -15.533 1.00 85.44 428 THR A O 1
ATOM 3274 N N . GLN A 1 429 ? 10.041 4.873 -14.757 1.00 83.50 429 GLN A N 1
ATOM 3275 C CA . GLN A 1 429 ? 11.138 5.848 -14.842 1.00 83.50 429 GLN A CA 1
ATOM 3276 C C . GLN A 1 429 ? 12.400 5.382 -14.099 1.00 83.50 429 GLN A C 1
ATOM 3278 O O . GLN A 1 429 ? 13.492 5.470 -14.653 1.00 83.50 429 GLN A O 1
ATOM 3283 N N . ASN A 1 430 ? 12.225 4.842 -12.893 1.00 88.06 430 ASN A N 1
ATOM 3284 C CA . ASN A 1 430 ? 13.258 4.190 -12.100 1.00 88.06 430 ASN A CA 1
ATOM 3285 C C . ASN A 1 430 ? 12.902 2.694 -11.998 1.00 88.06 430 ASN A C 1
ATOM 3287 O O . ASN A 1 430 ? 12.006 2.323 -11.233 1.00 88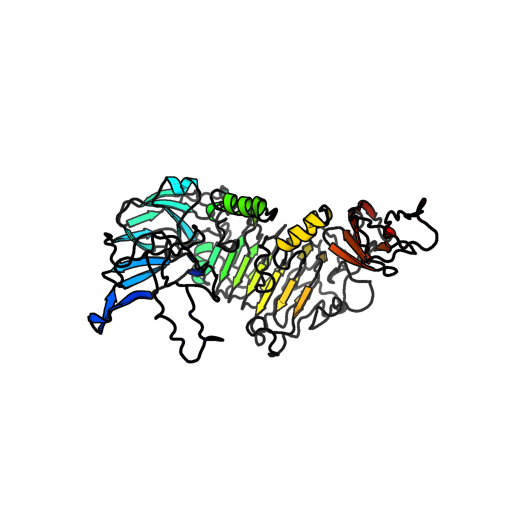.06 430 ASN A O 1
ATOM 3291 N N . PRO A 1 431 ? 13.518 1.810 -12.802 1.00 91.44 431 PRO A N 1
ATOM 3292 C CA . PRO A 1 431 ? 13.198 0.384 -12.808 1.00 91.44 431 PRO A CA 1
ATOM 3293 C C . PRO A 1 431 ? 13.335 -0.280 -11.441 1.00 91.44 431 PRO A C 1
ATOM 3295 O O . PRO A 1 431 ? 12.370 -0.843 -10.921 1.00 91.44 431 PRO A O 1
ATOM 3298 N N . VAL A 1 432 ? 14.527 -0.188 -10.854 1.00 92.88 432 VAL A N 1
ATOM 3299 C CA . VAL A 1 432 ? 14.836 -0.732 -9.535 1.00 92.88 432 VAL A CA 1
ATOM 3300 C C . VAL A 1 432 ? 15.835 0.175 -8.840 1.00 92.88 432 VAL A C 1
ATOM 3302 O O . VAL A 1 432 ? 16.822 0.581 -9.445 1.00 92.88 432 VAL A O 1
ATOM 3305 N N . GLN A 1 433 ? 15.620 0.413 -7.552 1.00 91.19 433 GLN A N 1
ATOM 3306 C CA . GLN A 1 433 ? 16.604 1.023 -6.675 1.00 91.19 433 GLN A CA 1
ATOM 3307 C C . GLN A 1 433 ? 16.924 0.073 -5.520 1.00 91.19 433 GLN A C 1
ATOM 3309 O O . GLN A 1 433 ? 16.034 -0.344 -4.789 1.00 91.19 433 GLN A O 1
ATOM 3314 N N . SER A 1 434 ? 18.195 -0.294 -5.363 1.00 90.12 434 SER A N 1
ATOM 3315 C CA . SER A 1 434 ? 18.685 -1.079 -4.222 1.00 90.12 434 SER A CA 1
ATOM 3316 C C . SER A 1 434 ? 19.631 -0.191 -3.435 1.00 90.12 434 SER A C 1
ATOM 3318 O O . SER A 1 434 ? 20.670 0.231 -3.952 1.00 90.12 434 SER A O 1
ATOM 3320 N N . TYR A 1 435 ? 19.237 0.151 -2.214 1.00 86.12 435 TYR A N 1
ATOM 3321 C CA . TYR A 1 435 ? 19.967 1.087 -1.367 1.00 86.12 435 TYR A CA 1
ATOM 3322 C C . TYR A 1 435 ? 21.002 0.365 -0.506 1.00 86.12 435 TYR A C 1
ATOM 3324 O O . TYR A 1 435 ? 20.804 -0.775 -0.105 1.00 86.12 435 TYR A O 1
ATOM 3332 N N . ASP A 1 436 ? 22.097 1.041 -0.162 1.00 81.44 436 ASP A N 1
ATOM 3333 C CA . ASP A 1 436 ? 23.135 0.533 0.746 1.00 81.44 436 ASP A CA 1
ATOM 3334 C C . ASP A 1 436 ? 23.032 1.083 2.176 1.00 81.44 436 ASP A C 1
ATOM 3336 O O . ASP A 1 436 ? 23.897 0.810 3.011 1.00 81.44 436 ASP A O 1
ATOM 3340 N N . TYR A 1 437 ? 21.976 1.830 2.495 1.00 82.00 437 TYR A N 1
ATOM 3341 C CA . TYR A 1 437 ? 21.733 2.371 3.830 1.00 82.00 437 TYR A CA 1
ATOM 3342 C C . TYR A 1 437 ? 20.458 1.800 4.438 1.00 82.00 437 TYR A C 1
ATOM 3344 O O . TYR A 1 437 ? 19.512 1.469 3.734 1.00 82.00 437 TYR A O 1
ATOM 3352 N N . ASN A 1 438 ? 20.418 1.724 5.767 1.00 80.94 438 ASN A N 1
ATOM 3353 C CA . ASN A 1 438 ? 19.285 1.186 6.509 1.00 80.94 438 ASN A CA 1
ATOM 3354 C C . ASN A 1 438 ? 18.218 2.261 6.755 1.00 80.94 438 ASN A C 1
ATOM 3356 O O . ASN A 1 438 ? 18.450 3.219 7.497 1.00 80.94 438 ASN A O 1
ATOM 3360 N N . ILE A 1 439 ? 17.022 2.044 6.206 1.00 79.94 439 ILE A N 1
ATOM 3361 C CA . ILE A 1 439 ? 15.886 2.965 6.323 1.00 79.94 439 ILE A CA 1
ATOM 3362 C C . ILE A 1 439 ? 15.452 3.229 7.781 1.00 79.94 439 ILE A C 1
ATOM 3364 O O . ILE A 1 439 ? 15.031 4.336 8.099 1.00 79.94 439 ILE A O 1
ATOM 3368 N N . TYR A 1 440 ? 15.642 2.282 8.712 1.00 79.50 440 TYR A N 1
ATOM 3369 C CA . TYR A 1 440 ? 15.282 2.456 10.132 1.00 79.50 440 TYR A CA 1
ATOM 3370 C C . TYR A 1 440 ? 16.210 3.399 10.903 1.00 79.50 440 TYR A C 1
ATOM 3372 O O . TYR A 1 440 ? 15.823 3.935 11.941 1.00 79.50 440 TYR A O 1
ATOM 3380 N N . CYS A 1 441 ? 17.453 3.558 10.445 1.00 73.75 441 CYS A N 1
ATOM 3381 C CA . CYS A 1 441 ? 18.483 4.341 11.133 1.00 73.75 441 CYS A CA 1
ATOM 3382 C C . CYS A 1 441 ? 18.879 5.609 10.354 1.00 73.75 441 CYS A C 1
ATOM 3384 O O . CYS A 1 441 ? 19.742 6.360 10.816 1.00 73.75 441 CYS A O 1
ATOM 3386 N N . GLY A 1 442 ? 18.263 5.845 9.189 1.00 67.56 442 GLY A N 1
ATOM 3387 C CA . GLY A 1 442 ? 18.616 6.913 8.254 1.00 67.56 442 GLY A CA 1
ATOM 3388 C C . GLY A 1 442 ? 19.994 6.720 7.606 1.00 67.56 442 GLY A C 1
ATOM 3389 O O . GLY A 1 442 ? 20.551 5.625 7.599 1.00 67.56 442 GLY A O 1
ATOM 3390 N N . ASN A 1 443 ? 20.583 7.816 7.109 1.00 59.44 443 ASN A N 1
ATOM 3391 C CA . ASN A 1 443 ? 21.876 7.852 6.395 1.00 59.44 443 ASN A CA 1
ATOM 3392 C C . ASN A 1 443 ? 23.116 7.525 7.262 1.00 59.44 443 ASN A C 1
ATOM 3394 O O . ASN A 1 443 ? 24.234 7.932 6.940 1.00 59.44 443 ASN A O 1
ATOM 3398 N N . ILE A 1 444 ? 22.956 6.837 8.393 1.00 59.69 444 ILE A N 1
ATOM 3399 C CA . ILE A 1 444 ? 24.093 6.336 9.163 1.00 59.69 444 ILE A CA 1
ATOM 3400 C C . ILE A 1 444 ? 24.583 5.069 8.452 1.00 59.69 444 ILE A C 1
ATOM 3402 O O . ILE A 1 444 ? 23.763 4.186 8.203 1.00 59.69 444 ILE A O 1
ATOM 3406 N N . PRO A 1 445 ? 25.889 4.931 8.150 1.00 53.25 445 PRO A N 1
ATOM 3407 C CA . PRO A 1 445 ? 26.441 3.723 7.546 1.00 53.25 445 PRO A CA 1
ATOM 3408 C C . PRO A 1 445 ? 26.394 2.567 8.557 1.00 53.25 445 PRO A C 1
ATOM 3410 O O . PRO A 1 445 ? 27.380 2.223 9.207 1.00 53.25 445 PRO A O 1
ATOM 3413 N N . SER A 1 446 ? 25.210 1.992 8.751 1.00 58.44 446 SER A N 1
ATOM 3414 C CA . SER A 1 446 ? 25.050 0.639 9.265 1.00 58.44 446 SER A CA 1
ATOM 3415 C C . SER A 1 446 ? 25.517 -0.352 8.204 1.00 58.44 446 SER A C 1
ATOM 3417 O O . SER A 1 446 ? 25.684 0.025 7.048 1.00 58.44 446 SER A O 1
ATOM 3419 N N . THR A 1 447 ? 25.706 -1.617 8.588 1.00 67.69 447 THR A N 1
ATOM 3420 C CA . THR A 1 447 ? 25.972 -2.725 7.661 1.00 67.69 447 THR A CA 1
ATOM 3421 C C . THR A 1 447 ? 25.113 -2.567 6.404 1.00 67.69 447 THR A C 1
ATOM 3423 O O . THR A 1 447 ? 23.887 -2.589 6.556 1.00 67.69 447 THR A O 1
ATOM 3426 N N . PRO A 1 448 ? 25.721 -2.326 5.228 1.00 69.88 448 PRO A N 1
ATOM 3427 C CA . PRO A 1 448 ? 24.963 -2.084 4.016 1.00 69.88 448 PRO A CA 1
ATOM 3428 C C . PRO A 1 448 ? 24.156 -3.327 3.672 1.00 69.88 448 PRO A C 1
ATOM 3430 O O . PRO A 1 448 ? 24.594 -4.454 3.937 1.00 69.88 448 PRO A O 1
ATOM 3433 N N . TYR A 1 449 ? 22.978 -3.109 3.099 1.00 81.94 449 TYR A N 1
ATOM 3434 C CA . TYR A 1 449 ? 22.260 -4.177 2.424 1.00 81.94 449 TYR A CA 1
ATOM 3435 C C . TYR A 1 449 ? 23.148 -4.773 1.336 1.00 81.94 449 TYR A C 1
ATOM 3437 O O . TYR A 1 449 ? 24.005 -4.086 0.775 1.00 81.94 449 TYR A O 1
ATOM 3445 N N . GLY A 1 450 ? 23.015 -6.070 1.083 1.00 81.62 450 GLY A N 1
ATOM 3446 C CA . GLY A 1 450 ? 23.916 -6.718 0.150 1.00 81.62 450 GLY A CA 1
ATOM 3447 C C . GLY A 1 450 ? 23.506 -8.103 -0.288 1.00 81.62 450 GLY A C 1
ATOM 3448 O O . GLY A 1 450 ? 22.605 -8.730 0.262 1.00 81.62 450 GLY A O 1
ATOM 3449 N N . ASN A 1 451 ? 24.248 -8.587 -1.283 1.00 84.25 451 ASN A N 1
ATOM 3450 C CA . ASN A 1 451 ? 24.048 -9.883 -1.928 1.00 84.25 451 ASN A CA 1
ATOM 3451 C C . ASN A 1 451 ? 22.693 -10.028 -2.633 1.00 84.25 451 ASN A C 1
ATOM 3453 O O . ASN A 1 451 ? 22.265 -11.155 -2.899 1.00 84.25 451 ASN A O 1
ATOM 3457 N N . ASP A 1 452 ? 22.055 -8.910 -2.977 1.00 88.81 452 ASP A N 1
ATOM 3458 C CA . ASP A 1 452 ? 20.963 -8.917 -3.936 1.00 88.81 452 ASP A CA 1
ATOM 3459 C C . ASP A 1 452 ? 21.471 -9.349 -5.302 1.00 88.81 452 ASP A C 1
ATOM 3461 O O . ASP A 1 452 ? 22.646 -9.210 -5.667 1.00 88.81 452 ASP A O 1
ATOM 3465 N N . SER A 1 453 ? 20.569 -9.965 -6.047 1.00 88.31 453 SER A N 1
ATOM 3466 C CA . SER A 1 453 ? 20.957 -10.773 -7.174 1.00 88.31 453 SER A CA 1
ATOM 3467 C C . SER A 1 453 ? 19.969 -10.576 -8.319 1.00 88.31 453 SER A C 1
ATOM 3469 O O . SER A 1 453 ? 18.782 -10.900 -8.239 1.00 88.31 453 SER A O 1
ATOM 3471 N N . PHE A 1 454 ? 20.483 -10.000 -9.401 1.00 88.12 454 PHE A N 1
ATOM 3472 C CA . PHE A 1 454 ? 19.737 -9.668 -10.606 1.00 88.12 454 PHE A CA 1
ATOM 3473 C C . PHE A 1 454 ? 20.243 -10.595 -11.710 1.00 88.12 454 PHE A C 1
ATOM 3475 O O . PHE A 1 454 ? 21.420 -10.528 -12.041 1.00 88.12 454 PHE A O 1
ATOM 3482 N N . ASN A 1 455 ? 19.416 -11.529 -12.197 1.00 78.94 455 ASN A N 1
ATOM 3483 C CA . ASN A 1 455 ? 19.816 -12.620 -13.116 1.00 78.94 455 ASN A CA 1
ATOM 3484 C C . ASN A 1 455 ? 21.263 -13.120 -12.904 1.00 78.94 455 ASN A C 1
ATOM 3486 O O . ASN A 1 455 ? 22.182 -12.763 -13.635 1.00 78.94 455 ASN A O 1
ATOM 3490 N N . THR A 1 456 ? 21.492 -13.957 -11.893 1.00 58.97 456 THR A N 1
ATOM 3491 C CA . THR A 1 456 ? 22.850 -14.290 -11.414 1.00 58.97 456 THR A CA 1
ATOM 3492 C C . THR A 1 456 ? 23.701 -15.160 -12.328 1.00 58.97 456 THR A C 1
ATOM 3494 O O . THR A 1 456 ? 24.885 -15.362 -12.052 1.00 58.97 456 THR A O 1
ATOM 3497 N N . THR A 1 457 ? 23.135 -15.706 -13.399 1.00 56.91 457 THR A N 1
ATOM 3498 C CA . THR A 1 457 ? 23.862 -16.584 -14.309 1.00 56.91 457 THR A CA 1
ATOM 3499 C C . THR A 1 457 ? 23.576 -16.239 -15.759 1.00 56.91 457 THR A C 1
ATOM 3501 O O . THR A 1 457 ? 22.429 -16.060 -16.151 1.00 56.91 457 THR A O 1
ATOM 3504 N N . ASN A 1 458 ? 24.619 -16.297 -16.590 1.00 52.62 458 ASN A N 1
ATOM 3505 C CA . ASN A 1 458 ? 24.516 -16.251 -18.055 1.00 52.62 458 ASN A CA 1
ATOM 3506 C C . ASN A 1 458 ? 23.709 -17.443 -18.614 1.00 52.62 458 ASN A C 1
ATOM 3508 O O . ASN A 1 458 ? 23.396 -17.498 -19.801 1.00 52.62 458 ASN A O 1
ATOM 3512 N N . THR A 1 459 ? 23.437 -18.443 -17.770 1.00 48.34 459 THR A N 1
ATOM 3513 C CA . THR A 1 459 ? 22.548 -19.565 -18.048 1.00 48.34 459 THR A CA 1
ATOM 3514 C C . THR A 1 459 ? 21.166 -19.295 -17.496 1.00 48.34 459 THR A C 1
ATOM 3516 O O . THR A 1 459 ? 20.976 -18.920 -16.346 1.00 48.34 459 THR A O 1
ATOM 3519 N N . VAL A 1 460 ? 20.195 -19.539 -18.344 1.00 53.47 460 VAL A N 1
ATOM 3520 C CA . VAL A 1 460 ? 18.827 -19.118 -18.160 1.00 53.47 460 VAL A CA 1
ATOM 3521 C C . VAL A 1 460 ? 18.086 -20.121 -17.251 1.00 53.47 460 VAL A C 1
ATOM 3523 O O . VAL A 1 460 ? 18.007 -21.305 -17.584 1.00 53.47 460 VAL A O 1
ATOM 3526 N N . ALA A 1 461 ? 17.562 -19.696 -16.095 1.00 53.25 461 ALA A N 1
ATOM 3527 C CA . ALA A 1 461 ? 16.779 -20.578 -15.222 1.00 53.25 461 ALA A CA 1
ATOM 3528 C C . ALA A 1 461 ? 15.389 -20.814 -15.835 1.00 53.25 461 ALA A C 1
ATOM 3530 O O . ALA A 1 461 ? 14.595 -19.889 -15.930 1.00 53.25 461 ALA A O 1
ATOM 3531 N N . THR A 1 462 ? 15.078 -22.045 -16.253 1.00 55.69 462 THR A N 1
ATOM 3532 C CA . THR A 1 462 ? 13.776 -22.399 -16.861 1.00 55.69 462 THR A CA 1
ATOM 3533 C C . THR A 1 462 ? 12.702 -22.760 -15.837 1.00 55.69 462 THR A C 1
ATOM 3535 O O . THR A 1 462 ? 11.517 -22.811 -16.170 1.00 55.69 462 THR A O 1
ATOM 3538 N N . THR A 1 463 ? 13.101 -22.984 -14.582 1.00 52.69 463 THR A N 1
ATOM 3539 C CA . THR A 1 463 ? 12.197 -23.267 -13.465 1.00 52.69 463 THR A CA 1
ATOM 3540 C C . THR A 1 463 ? 12.680 -22.613 -12.175 1.00 52.69 463 THR A C 1
ATOM 3542 O O . THR A 1 463 ? 13.880 -22.653 -11.900 1.00 52.69 463 THR A O 1
ATOM 3545 N N . MET A 1 464 ? 11.767 -22.120 -11.334 1.00 50.81 464 MET A N 1
ATOM 3546 C CA . MET A 1 464 ? 12.067 -21.745 -9.945 1.00 50.81 464 MET A CA 1
ATOM 3547 C C . MET A 1 464 ? 11.007 -22.302 -8.994 1.00 50.81 464 MET A C 1
ATOM 3549 O O . MET A 1 464 ? 9.814 -22.184 -9.249 1.00 50.81 464 MET A O 1
ATOM 3553 N N . ASN A 1 465 ? 11.441 -22.943 -7.902 1.00 48.88 465 ASN A N 1
ATOM 3554 C CA . ASN A 1 465 ? 10.558 -23.530 -6.882 1.00 48.88 465 ASN A CA 1
ATOM 3555 C C . ASN A 1 465 ? 9.453 -24.451 -7.449 1.00 48.88 465 ASN A C 1
ATOM 3557 O O . ASN A 1 465 ? 8.370 -24.551 -6.880 1.00 48.88 465 ASN A O 1
ATOM 3561 N N . GLY A 1 466 ? 9.733 -25.138 -8.564 1.00 49.22 466 GLY A N 1
ATOM 3562 C CA . GLY A 1 466 ? 8.795 -26.043 -9.241 1.00 49.22 466 GLY A CA 1
ATOM 3563 C C . GLY A 1 466 ? 7.886 -25.390 -10.291 1.00 49.22 466 GLY A C 1
ATOM 3564 O O . GLY A 1 466 ? 7.146 -26.110 -10.957 1.00 49.22 466 GLY A O 1
ATOM 3565 N N . TRP A 1 467 ? 7.960 -24.070 -10.481 1.00 45.66 467 TRP A N 1
ATOM 3566 C CA . TRP A 1 467 ? 7.211 -23.340 -11.507 1.00 45.66 467 TRP A CA 1
ATOM 3567 C C . TRP A 1 467 ? 8.014 -23.211 -12.797 1.00 45.66 467 TRP A C 1
ATOM 3569 O O . TRP A 1 467 ? 9.193 -22.861 -12.752 1.00 45.66 467 TRP A O 1
ATOM 3579 N N . ASN A 1 468 ? 7.373 -23.459 -13.943 1.00 60.31 468 ASN A N 1
ATOM 3580 C CA . ASN A 1 468 ? 7.956 -23.191 -15.257 1.00 60.31 468 ASN A CA 1
ATOM 3581 C C . ASN A 1 468 ? 7.972 -21.686 -15.520 1.00 60.31 468 ASN A C 1
ATOM 3583 O O . ASN A 1 468 ? 6.934 -21.031 -15.477 1.00 60.31 468 ASN A O 1
ATOM 3587 N N . LEU A 1 469 ? 9.140 -21.156 -15.867 1.00 59.22 469 LEU A N 1
ATOM 3588 C CA . LEU A 1 469 ? 9.347 -19.744 -16.181 1.00 59.22 469 LEU A CA 1
ATOM 3589 C C . LEU A 1 469 ? 9.085 -19.465 -17.673 1.00 59.22 469 LEU A C 1
ATOM 3591 O O . LEU A 1 469 ? 9.836 -18.753 -18.321 1.00 59.22 469 LEU A O 1
ATOM 3595 N N . THR A 1 470 ? 8.040 -20.055 -18.255 1.00 59.38 470 THR A N 1
ATOM 3596 C CA . THR A 1 470 ? 7.713 -19.937 -19.690 1.00 59.38 470 THR A CA 1
ATOM 3597 C C . THR A 1 470 ? 6.386 -19.211 -19.888 1.00 59.38 470 THR A C 1
ATOM 3599 O O . THR A 1 470 ? 5.413 -19.564 -19.228 1.00 59.38 470 THR A O 1
ATOM 3602 N N . GLY A 1 471 ? 6.312 -18.258 -20.823 1.00 59.78 471 GLY A N 1
ATOM 3603 C CA . GLY A 1 471 ? 5.083 -17.513 -21.143 1.00 59.78 471 GLY A CA 1
ATOM 3604 C C . GLY A 1 471 ? 5.303 -15.997 -21.249 1.00 59.78 471 GLY A C 1
ATOM 3605 O O . GLY A 1 471 ? 6.429 -15.543 -21.052 1.00 59.78 471 GLY A O 1
ATOM 3606 N N . PRO A 1 472 ? 4.261 -15.213 -21.561 1.00 60.69 472 PRO A N 1
ATOM 3607 C CA . PRO A 1 472 ? 4.355 -13.752 -21.611 1.00 60.69 472 PRO A CA 1
ATOM 3608 C C . PRO A 1 472 ? 4.613 -13.130 -20.222 1.00 60.69 472 PRO A C 1
ATOM 3610 O O . PRO A 1 472 ? 4.340 -13.754 -19.197 1.00 60.69 472 PRO A O 1
ATOM 3613 N N . LEU A 1 473 ? 5.145 -11.905 -20.205 1.00 65.81 473 LEU A N 1
ATOM 3614 C CA . LEU A 1 473 ? 5.235 -11.000 -19.057 1.00 65.81 473 LEU A CA 1
ATOM 3615 C C . LEU A 1 473 ? 4.126 -9.951 -19.175 1.00 65.81 473 LEU A C 1
ATOM 3617 O O . LEU A 1 473 ? 4.301 -8.940 -19.847 1.00 65.81 473 LEU A O 1
ATOM 3621 N N . GLY A 1 474 ? 2.960 -10.211 -18.581 1.00 66.06 474 GLY A N 1
ATOM 3622 C CA . GLY A 1 474 ? 1.807 -9.323 -18.745 1.00 66.06 474 GLY A CA 1
ATOM 3623 C C . GLY A 1 474 ? 1.414 -9.176 -20.220 1.00 66.06 474 GLY A C 1
ATOM 3624 O O . GLY A 1 474 ? 1.071 -10.168 -20.870 1.00 66.06 474 GLY A O 1
ATOM 3625 N N . THR A 1 475 ? 1.480 -7.955 -20.760 1.00 64.31 475 THR A N 1
ATOM 3626 C CA . THR A 1 475 ? 1.200 -7.684 -22.186 1.00 64.31 475 THR A CA 1
ATOM 3627 C C . THR A 1 475 ? 2.375 -7.989 -23.125 1.00 64.31 475 THR A C 1
ATOM 3629 O O . THR A 1 475 ? 2.196 -8.092 -24.342 1.00 64.31 475 THR A O 1
ATOM 3632 N N . ILE A 1 476 ? 3.572 -8.191 -22.572 1.00 64.06 476 ILE A N 1
ATOM 3633 C CA . ILE A 1 476 ? 4.813 -8.408 -23.313 1.00 64.06 476 ILE A CA 1
ATOM 3634 C C . ILE A 1 476 ? 4.999 -9.900 -23.595 1.00 64.06 476 ILE A C 1
ATOM 3636 O O . ILE A 1 476 ? 5.132 -10.723 -22.693 1.00 64.06 476 ILE A O 1
ATOM 3640 N N . THR A 1 477 ? 5.039 -10.286 -24.870 1.00 65.25 477 THR A N 1
ATOM 3641 C CA . THR A 1 477 ? 5.324 -11.678 -25.245 1.00 65.25 477 THR A CA 1
ATOM 3642 C C . THR A 1 477 ? 6.826 -11.883 -25.389 1.00 65.25 477 THR A C 1
ATOM 3644 O O . THR A 1 477 ? 7.423 -11.384 -26.339 1.00 65.25 477 THR A O 1
ATOM 3647 N N . LEU A 1 478 ? 7.415 -12.652 -24.471 1.00 63.38 478 LEU A N 1
ATOM 3648 C CA . LEU A 1 478 ? 8.793 -13.127 -24.579 1.00 63.38 478 LEU A CA 1
ATOM 3649 C C . LEU A 1 478 ? 8.845 -14.505 -25.240 1.00 63.38 478 LEU A C 1
ATOM 3651 O O . LEU A 1 478 ? 7.976 -15.357 -25.024 1.00 63.38 478 LEU A O 1
ATOM 3655 N N . SER A 1 479 ? 9.889 -14.751 -26.022 1.00 59.78 479 SER A N 1
ATOM 3656 C CA . SER A 1 479 ? 10.226 -16.097 -26.470 1.00 59.78 479 SER A CA 1
ATOM 3657 C C . SER A 1 479 ? 10.701 -16.949 -25.286 1.00 59.78 479 SER A C 1
ATOM 3659 O O . SER A 1 479 ? 11.245 -16.457 -24.300 1.00 59.78 479 SER A O 1
ATOM 3661 N N . SER A 1 480 ? 10.530 -18.270 -25.367 1.00 56.28 480 SER A N 1
ATOM 3662 C CA . SER A 1 480 ? 10.904 -19.195 -24.283 1.00 56.28 480 SER A CA 1
ATOM 3663 C C . SER A 1 480 ? 12.405 -19.218 -23.946 1.00 56.28 480 SER A C 1
ATOM 3665 O O . SER A 1 480 ? 12.789 -19.834 -22.956 1.00 56.28 480 SER A O 1
ATOM 3667 N N . SER A 1 481 ? 13.251 -18.598 -24.774 1.00 58.25 481 SER A N 1
ATOM 3668 C CA . SER A 1 481 ? 14.698 -18.447 -24.563 1.00 58.25 481 SER A CA 1
ATOM 3669 C C . SER A 1 481 ? 15.093 -17.173 -23.808 1.00 58.25 481 SER A C 1
ATOM 3671 O O . SER A 1 481 ? 16.243 -17.054 -23.393 1.00 58.25 481 SER A O 1
ATOM 3673 N N . GLU A 1 482 ? 14.171 -16.231 -23.624 1.00 65.06 482 GLU A N 1
ATOM 3674 C CA . GLU A 1 482 ? 14.418 -14.908 -23.045 1.00 65.06 482 GLU A CA 1
ATOM 3675 C C . GLU A 1 482 ? 13.981 -14.892 -21.571 1.00 65.06 482 GLU A C 1
ATOM 3677 O O . GLU A 1 482 ? 12.814 -14.640 -21.277 1.00 65.06 482 GLU A O 1
ATOM 3682 N N . LEU A 1 483 ? 14.884 -15.210 -20.629 1.00 68.38 483 LEU A N 1
ATOM 3683 C CA . LEU A 1 483 ? 14.552 -15.237 -19.186 1.00 68.38 483 LEU A CA 1
ATOM 3684 C C . LEU A 1 483 ? 15.351 -14.230 -18.329 1.00 68.38 483 LEU A C 1
ATOM 3686 O O . LEU A 1 483 ? 15.422 -14.393 -17.113 1.00 68.38 483 LEU A O 1
ATOM 3690 N N . GLY A 1 484 ? 15.930 -13.200 -18.958 1.00 81.94 484 GLY A N 1
ATOM 3691 C CA . GLY A 1 484 ? 16.511 -12.027 -18.288 1.00 81.94 484 GLY A CA 1
ATOM 3692 C C . GLY A 1 484 ? 15.463 -10.962 -17.942 1.00 81.94 484 GLY A C 1
ATOM 3693 O O . GLY A 1 484 ? 14.311 -11.076 -18.359 1.00 81.94 484 GLY A O 1
ATOM 3694 N N . ASN A 1 485 ? 15.837 -9.920 -17.193 1.00 89.12 485 ASN A N 1
ATOM 3695 C CA . ASN A 1 485 ? 14.957 -8.768 -16.976 1.00 89.12 485 ASN A CA 1
ATOM 3696 C C . ASN A 1 485 ? 15.022 -7.865 -18.208 1.00 89.12 485 ASN A C 1
ATOM 3698 O O . ASN A 1 485 ? 16.107 -7.589 -18.717 1.00 89.12 485 ASN A O 1
ATOM 3702 N N . LEU A 1 486 ? 13.870 -7.395 -18.665 1.00 87.38 486 LEU A N 1
ATOM 3703 C CA . LEU A 1 486 ? 13.766 -6.362 -19.680 1.00 87.38 486 LEU A CA 1
ATOM 3704 C C . LEU A 1 486 ? 13.804 -4.992 -19.005 1.00 87.38 486 LEU A C 1
ATOM 3706 O O . LEU A 1 486 ? 12.984 -4.709 -18.130 1.00 87.38 486 LEU A O 1
ATOM 3710 N N . TRP A 1 487 ? 14.722 -4.143 -19.453 1.00 89.12 487 TRP A N 1
ATOM 3711 C CA . TRP A 1 487 ? 14.893 -2.782 -18.957 1.00 89.12 487 TRP A CA 1
ATOM 3712 C C . TRP A 1 487 ? 14.728 -1.808 -20.116 1.00 89.12 487 TRP A C 1
ATOM 3714 O O . TRP A 1 487 ? 15.511 -1.842 -21.064 1.00 89.12 487 TRP A O 1
ATOM 3724 N N . TRP A 1 488 ? 13.756 -0.903 -20.036 1.00 84.62 488 TRP A N 1
ATOM 3725 C CA . TRP A 1 488 ? 13.498 0.077 -21.101 1.00 84.62 488 TRP A CA 1
ATOM 3726 C C . TRP A 1 488 ? 14.708 0.982 -21.433 1.00 84.62 488 TRP A C 1
ATOM 3728 O O . TRP A 1 488 ? 14.801 1.544 -22.527 1.00 84.62 488 TRP A O 1
ATOM 3738 N N . ASN A 1 489 ? 15.630 1.165 -20.482 1.00 85.81 489 ASN A N 1
ATOM 3739 C CA . ASN A 1 489 ? 16.827 1.994 -20.625 1.00 85.81 489 ASN A CA 1
ATOM 3740 C C . ASN A 1 489 ? 18.119 1.180 -20.826 1.00 85.81 489 ASN A C 1
ATOM 3742 O O . ASN A 1 489 ? 19.198 1.773 -20.888 1.00 85.81 489 ASN A O 1
ATOM 3746 N N . TYR A 1 490 ? 18.050 -0.148 -20.979 1.00 88.44 490 TYR A N 1
ATOM 3747 C CA . TYR A 1 490 ? 19.234 -0.945 -21.306 1.00 88.44 490 TYR A CA 1
ATOM 3748 C C . TYR A 1 490 ? 19.662 -0.722 -22.759 1.00 88.44 490 TYR A C 1
ATOM 3750 O O . TYR A 1 490 ? 18.864 -0.771 -23.687 1.00 88.44 490 TYR A O 1
ATOM 3758 N N . ASN A 1 491 ? 20.951 -0.473 -22.972 1.00 84.44 491 ASN A N 1
ATOM 3759 C CA . ASN A 1 491 ? 21.509 -0.127 -24.282 1.00 84.44 491 ASN A CA 1
ATOM 3760 C C . ASN A 1 491 ? 22.012 -1.342 -25.088 1.00 84.44 491 ASN A C 1
ATOM 3762 O O . ASN A 1 491 ? 22.668 -1.156 -26.115 1.00 84.44 491 ASN A O 1
ATOM 3766 N N . GLY A 1 492 ? 21.763 -2.568 -24.617 1.00 83.69 492 GLY A N 1
ATOM 3767 C CA . GLY A 1 492 ? 22.206 -3.795 -25.283 1.00 83.69 492 GLY A CA 1
ATOM 3768 C C . GLY A 1 492 ? 23.667 -4.185 -25.028 1.00 83.69 492 GLY A C 1
ATOM 3769 O O . GLY A 1 492 ? 24.167 -5.094 -25.691 1.00 83.69 492 GLY A O 1
ATOM 3770 N N . VAL A 1 493 ? 24.387 -3.502 -24.126 1.00 84.56 493 VAL A N 1
ATOM 3771 C CA . VAL A 1 493 ? 25.818 -3.746 -23.894 1.00 84.56 493 VAL A CA 1
ATOM 3772 C C . VAL A 1 493 ? 26.121 -4.050 -22.429 1.00 84.56 493 VAL A C 1
ATOM 3774 O O . VAL A 1 493 ? 25.908 -3.223 -21.550 1.00 84.56 493 VAL A O 1
ATOM 3777 N N . GLY A 1 494 ? 26.743 -5.208 -22.188 1.00 87.94 494 GLY A N 1
ATOM 3778 C CA . GLY A 1 494 ? 27.300 -5.575 -20.885 1.00 87.94 494 GLY A CA 1
ATOM 3779 C C . GLY A 1 494 ? 26.243 -5.895 -19.830 1.00 87.94 494 GLY A C 1
ATOM 3780 O O . GLY A 1 494 ? 25.107 -6.237 -20.155 1.00 87.94 494 GLY A O 1
ATOM 3781 N N . THR A 1 495 ? 26.652 -5.820 -18.567 1.00 89.94 495 THR A N 1
ATOM 3782 C CA . THR A 1 495 ? 25.755 -5.959 -17.417 1.00 89.94 495 THR A CA 1
ATOM 3783 C C . THR A 1 495 ? 24.950 -4.675 -17.223 1.00 89.94 495 THR A C 1
ATOM 3785 O O . THR A 1 495 ? 25.371 -3.600 -17.654 1.00 89.94 495 THR A O 1
ATOM 3788 N N . TYR A 1 496 ? 23.797 -4.771 -16.569 1.00 90.44 496 TYR A N 1
ATOM 3789 C CA . TYR A 1 496 ? 22.954 -3.617 -16.266 1.00 90.44 496 TYR A CA 1
ATOM 3790 C C . TYR A 1 496 ? 22.930 -3.339 -14.760 1.00 90.44 496 TYR A C 1
ATOM 3792 O O . TYR A 1 496 ? 22.754 -4.245 -13.947 1.00 90.44 496 TYR A O 1
ATOM 3800 N N . ASN A 1 497 ? 23.130 -2.079 -14.384 1.00 89.81 497 ASN A N 1
ATOM 3801 C CA . ASN A 1 497 ? 23.105 -1.613 -12.995 1.00 89.81 497 ASN A CA 1
ATOM 3802 C C . ASN A 1 497 ? 22.380 -0.266 -12.835 1.00 89.81 497 ASN A C 1
ATOM 3804 O O . ASN A 1 497 ? 22.589 0.418 -11.835 1.00 89.81 497 ASN A O 1
ATOM 3808 N N . ASP A 1 498 ? 21.619 0.132 -13.859 1.00 85.69 498 ASP A N 1
ATOM 3809 C CA . ASP A 1 498 ? 20.854 1.381 -13.911 1.00 85.69 498 ASP A CA 1
ATOM 3810 C C . ASP A 1 498 ? 21.651 2.622 -13.454 1.00 85.69 498 ASP A C 1
ATOM 3812 O O . ASP A 1 498 ? 21.274 3.373 -12.563 1.00 85.69 498 ASP A O 1
ATOM 3816 N N . SER A 1 499 ? 22.837 2.819 -14.038 1.00 84.19 499 SER A N 1
ATOM 3817 C CA . SER A 1 499 ? 23.741 3.934 -13.697 1.00 84.19 499 SER A CA 1
ATOM 3818 C C . SER A 1 499 ? 24.180 3.987 -12.223 1.00 84.19 499 SER A C 1
ATOM 3820 O O . SER A 1 499 ? 24.650 5.024 -11.758 1.00 84.19 499 SER A O 1
ATOM 3822 N N . GLY A 1 500 ? 24.091 2.865 -11.503 1.00 82.06 500 GLY A N 1
ATOM 3823 C CA . GLY A 1 500 ? 24.520 2.725 -10.112 1.00 82.06 500 GLY A CA 1
ATOM 3824 C C . GLY A 1 500 ? 23.398 2.794 -9.076 1.00 82.06 500 GLY A C 1
ATOM 3825 O O . GLY A 1 500 ? 23.708 2.743 -7.891 1.00 82.06 500 GLY A O 1
ATOM 3826 N N . THR A 1 501 ? 22.124 2.883 -9.477 1.00 85.81 501 THR A N 1
ATOM 3827 C CA . THR A 1 501 ? 20.981 2.796 -8.541 1.00 85.81 501 THR A CA 1
ATOM 3828 C C . THR A 1 501 ? 20.794 1.381 -7.980 1.00 85.81 501 THR A C 1
ATOM 3830 O O . THR A 1 501 ? 20.210 1.207 -6.910 1.00 85.81 501 THR A O 1
ATOM 3833 N N . ILE A 1 502 ? 21.335 0.364 -8.660 1.00 88.31 502 ILE A N 1
ATOM 3834 C CA . ILE A 1 502 ? 21.518 -0.985 -8.119 1.00 88.31 502 ILE A CA 1
ATOM 3835 C C . ILE A 1 502 ? 22.863 -1.015 -7.387 1.00 88.31 502 ILE A C 1
ATOM 3837 O O . ILE A 1 502 ? 23.910 -1.239 -8.002 1.00 88.31 502 ILE A O 1
ATOM 3841 N N . THR A 1 503 ? 22.844 -0.755 -6.075 1.00 83.94 503 THR A N 1
ATOM 3842 C CA . THR A 1 503 ? 24.087 -0.610 -5.299 1.00 83.94 503 THR A CA 1
ATOM 3843 C C . THR A 1 503 ? 24.782 -1.947 -5.041 1.00 83.94 503 THR A C 1
ATOM 3845 O O . THR A 1 503 ? 26.014 -2.005 -4.996 1.00 83.94 503 THR A O 1
ATOM 3848 N N . THR A 1 504 ? 24.020 -3.041 -4.906 1.00 80.88 504 THR A N 1
ATOM 3849 C CA . THR A 1 504 ? 24.585 -4.388 -4.746 1.00 80.88 504 THR A CA 1
ATOM 3850 C C . THR A 1 504 ? 24.105 -5.353 -5.823 1.00 80.88 504 THR A C 1
ATOM 3852 O O . THR A 1 504 ? 22.923 -5.437 -6.143 1.00 80.88 504 THR A O 1
ATOM 3855 N N . GLY A 1 505 ? 25.062 -6.077 -6.411 1.00 82.50 505 GLY A N 1
ATOM 3856 C CA . GLY A 1 505 ? 24.825 -6.908 -7.590 1.00 82.50 505 GLY A CA 1
ATOM 3857 C C . GLY A 1 505 ? 24.757 -6.099 -8.889 1.00 82.50 505 GLY A C 1
ATOM 3858 O O . GLY A 1 505 ? 24.997 -4.898 -8.916 1.00 82.50 505 GLY A O 1
ATOM 3859 N N . THR A 1 506 ? 24.479 -6.793 -9.987 1.00 87.88 506 THR A N 1
ATOM 3860 C CA . THR A 1 506 ? 24.150 -6.228 -11.305 1.00 87.88 506 THR A CA 1
ATOM 3861 C C . THR A 1 506 ? 23.348 -7.271 -12.060 1.00 87.88 506 THR A C 1
ATOM 3863 O O . THR A 1 506 ? 23.565 -8.464 -11.839 1.00 87.88 506 THR A O 1
ATOM 3866 N N . ASP A 1 507 ? 22.496 -6.858 -12.991 1.00 89.69 507 ASP A N 1
ATOM 3867 C CA . ASP A 1 507 ? 21.893 -7.791 -13.931 1.00 89.69 507 ASP A CA 1
ATOM 3868 C C . ASP A 1 507 ? 22.963 -8.296 -14.905 1.00 89.69 507 ASP A C 1
ATOM 3870 O O . ASP A 1 507 ? 23.484 -7.536 -15.727 1.00 89.69 507 ASP A O 1
ATOM 3874 N N . MET A 1 508 ? 23.335 -9.572 -14.781 1.00 87.88 508 MET A N 1
ATOM 3875 C CA . MET A 1 508 ? 24.386 -10.177 -15.608 1.00 87.88 508 MET A CA 1
ATOM 3876 C C . MET A 1 508 ? 23.887 -10.615 -16.989 1.00 87.88 508 MET A C 1
ATOM 3878 O O . MET A 1 508 ? 24.701 -10.898 -17.869 1.00 87.88 508 MET A O 1
ATOM 3882 N N . ALA A 1 509 ? 22.570 -10.696 -17.176 1.00 86.88 509 ALA A N 1
ATOM 3883 C CA . ALA A 1 509 ? 21.939 -11.147 -18.408 1.00 86.88 509 ALA A CA 1
ATOM 3884 C C . ALA A 1 509 ? 20.660 -10.336 -18.695 1.00 86.88 509 ALA A C 1
ATOM 3886 O O . ALA A 1 509 ? 19.576 -10.924 -18.783 1.00 86.88 509 ALA A O 1
ATOM 3887 N N . PRO A 1 510 ? 20.766 -9.000 -18.832 1.00 88.44 510 PRO A N 1
ATOM 3888 C CA . PRO A 1 510 ? 19.636 -8.165 -19.212 1.00 88.44 510 PRO A CA 1
ATOM 3889 C C . PRO A 1 510 ? 19.111 -8.598 -20.580 1.00 88.44 510 PRO A C 1
ATOM 3891 O O . PRO A 1 510 ? 19.865 -8.986 -21.478 1.00 88.44 510 PRO A O 1
ATOM 3894 N N . LEU A 1 511 ? 17.794 -8.558 -20.725 1.00 84.56 511 LEU A N 1
ATOM 3895 C CA . LEU A 1 511 ? 17.133 -8.928 -21.957 1.00 84.56 511 LEU A CA 1
ATOM 3896 C C . LEU A 1 511 ? 17.221 -7.784 -22.972 1.00 84.56 511 LEU A C 1
ATOM 3898 O O . LEU A 1 511 ? 17.043 -6.619 -22.622 1.00 84.56 511 LEU A O 1
ATOM 3902 N N . SER A 1 512 ? 17.446 -8.149 -24.233 1.00 80.44 512 SER A N 1
ATOM 3903 C CA . SER A 1 512 ? 17.119 -7.310 -25.382 1.00 80.44 512 SER A CA 1
ATOM 3904 C C . SER A 1 512 ? 16.084 -8.030 -26.244 1.00 80.44 512 SER A C 1
ATOM 3906 O O . SER A 1 512 ? 16.288 -9.196 -26.589 1.00 80.44 512 SER A O 1
ATOM 3908 N N . LEU A 1 513 ? 14.982 -7.369 -26.577 1.00 72.88 513 LEU A N 1
ATOM 3909 C CA . LEU A 1 513 ? 13.901 -7.903 -27.383 1.00 72.88 513 LEU A CA 1
ATOM 3910 C C . LEU A 1 513 ? 14.405 -8.222 -28.784 1.00 72.88 513 LEU A C 1
ATOM 3912 O O . LEU A 1 513 ? 14.959 -7.385 -29.506 1.00 72.88 513 LEU A O 1
ATOM 3916 N N . SER A 1 514 ? 14.126 -9.444 -29.229 1.00 68.12 514 SER A N 1
ATOM 3917 C CA . SER A 1 514 ? 14.308 -9.786 -30.633 1.00 68.12 514 SER A CA 1
ATOM 3918 C C . SER A 1 514 ? 13.401 -8.914 -31.510 1.00 68.12 514 SER A C 1
ATOM 3920 O O . SER A 1 514 ? 12.181 -9.073 -31.537 1.00 68.12 514 SER A O 1
ATOM 3922 N N . GLY A 1 515 ? 14.002 -7.963 -32.227 1.00 71.00 515 GLY A N 1
ATOM 3923 C CA . GLY A 1 515 ? 13.261 -6.986 -33.021 1.00 71.00 515 GLY A CA 1
ATOM 3924 C C . GLY A 1 515 ? 12.754 -5.780 -32.229 1.00 71.00 515 GLY A C 1
ATOM 3925 O O . GLY A 1 515 ? 11.857 -5.095 -32.723 1.00 71.00 515 GLY A O 1
ATOM 3926 N N . GLY A 1 516 ? 13.324 -5.491 -31.057 1.00 76.69 516 GLY A N 1
ATOM 3927 C CA . GLY A 1 516 ? 13.124 -4.217 -30.376 1.00 76.69 516 GLY A CA 1
ATOM 3928 C C . GLY A 1 516 ? 13.466 -3.029 -31.277 1.00 76.69 516 GLY A C 1
ATOM 3929 O O . GLY A 1 516 ? 14.337 -3.101 -32.153 1.00 76.69 516 GLY A O 1
ATOM 3930 N N . ALA A 1 517 ? 12.721 -1.945 -31.110 1.00 81.81 517 ALA A N 1
ATOM 3931 C CA . ALA A 1 517 ? 12.904 -0.699 -31.829 1.00 81.81 517 ALA A CA 1
ATOM 3932 C C . ALA A 1 517 ? 13.463 0.370 -30.891 1.00 81.81 517 ALA A C 1
ATOM 3934 O O . ALA A 1 517 ? 13.058 0.473 -29.737 1.00 81.81 517 ALA A O 1
ATOM 3935 N N . ASN A 1 518 ? 14.354 1.209 -31.407 1.00 87.38 518 ASN A N 1
ATOM 3936 C CA . ASN A 1 518 ? 14.886 2.338 -30.652 1.00 87.38 518 ASN A CA 1
ATOM 3937 C C . ASN A 1 518 ? 14.235 3.621 -31.149 1.00 87.38 518 ASN A C 1
ATOM 3939 O O . ASN A 1 518 ? 14.064 3.820 -32.355 1.00 87.38 518 ASN A O 1
ATOM 3943 N N . ILE A 1 519 ? 13.945 4.536 -30.237 1.00 88.44 519 ILE A N 1
ATOM 3944 C CA . ILE A 1 519 ? 13.566 5.895 -30.604 1.00 88.44 519 ILE A CA 1
ATOM 3945 C C . ILE A 1 519 ? 14.481 6.892 -29.925 1.00 88.44 519 ILE A C 1
ATOM 3947 O O . ILE A 1 519 ? 14.647 6.893 -28.707 1.00 88.44 519 ILE A O 1
ATOM 3951 N N . THR A 1 520 ? 15.080 7.740 -30.750 1.00 90.94 520 THR A N 1
ATOM 3952 C CA . THR A 1 520 ? 16.051 8.733 -30.322 1.00 90.94 520 THR A CA 1
ATOM 3953 C C . THR A 1 520 ? 15.514 10.126 -30.594 1.00 90.94 520 THR A C 1
ATOM 3955 O O . THR A 1 520 ? 15.218 10.490 -31.730 1.00 90.94 520 THR A O 1
ATOM 3958 N N . PHE A 1 521 ? 15.428 10.929 -29.551 1.00 88.75 521 PHE A N 1
ATOM 3959 C CA . PHE A 1 521 ? 15.053 12.326 -29.604 1.00 88.75 521 PHE A CA 1
ATOM 3960 C C . PHE A 1 521 ? 16.311 13.179 -29.623 1.00 88.75 521 PHE A C 1
ATOM 3962 O O . PHE A 1 521 ? 17.177 13.054 -28.756 1.00 88.75 521 PHE A O 1
ATOM 3969 N N . VAL A 1 522 ? 16.421 14.045 -30.627 1.00 88.00 522 VAL A N 1
ATOM 3970 C CA . VAL A 1 522 ? 17.595 14.897 -30.825 1.00 88.00 522 VAL A CA 1
ATOM 3971 C C . VAL A 1 522 ? 17.146 16.346 -30.909 1.00 88.00 522 VAL A C 1
ATOM 3973 O O . VAL A 1 522 ? 16.329 16.701 -31.761 1.00 88.00 522 VAL A O 1
ATOM 3976 N N . ALA A 1 523 ? 17.704 17.201 -30.052 1.00 82.19 523 ALA A N 1
ATOM 3977 C CA . ALA A 1 523 ? 17.544 18.642 -30.195 1.00 82.19 523 ALA A CA 1
ATOM 3978 C C . ALA A 1 523 ? 18.183 19.115 -31.508 1.00 82.19 523 ALA A C 1
ATOM 3980 O O . ALA A 1 523 ? 19.305 18.732 -31.850 1.00 82.19 523 ALA A O 1
ATOM 3981 N N . ARG A 1 524 ? 17.485 19.975 -32.255 1.00 78.56 524 ARG A N 1
ATOM 3982 C CA . ARG A 1 524 ? 18.021 20.547 -33.497 1.00 78.56 524 ARG A CA 1
ATOM 3983 C C . ARG A 1 524 ? 19.348 21.279 -33.240 1.00 78.56 524 ARG A C 1
ATOM 3985 O O . ARG A 1 524 ? 19.475 22.022 -32.274 1.00 78.56 524 ARG A O 1
ATOM 3992 N N . SER A 1 525 ? 20.318 21.129 -34.146 1.00 66.25 525 SER A N 1
ATOM 3993 C CA . SER A 1 525 ? 21.593 21.865 -34.094 1.00 66.25 525 SER A CA 1
ATOM 3994 C C . SER A 1 525 ? 21.369 23.376 -33.912 1.00 66.25 525 SER A C 1
ATOM 3996 O O . SER A 1 525 ? 20.620 23.978 -34.682 1.00 66.25 525 SER A O 1
ATOM 3998 N N . GLY A 1 526 ? 22.034 23.978 -32.919 1.00 65.50 526 GLY A N 1
ATOM 3999 C CA . GLY A 1 526 ? 21.887 25.395 -32.542 1.00 65.50 526 GLY A CA 1
ATOM 4000 C C . GLY A 1 526 ? 20.907 25.663 -31.390 1.00 65.50 526 GLY A C 1
ATOM 4001 O O . GLY A 1 526 ? 20.785 26.799 -30.941 1.00 65.50 526 GLY A O 1
ATOM 4002 N N . ALA A 1 527 ? 20.229 24.629 -30.893 1.00 64.56 527 ALA A N 1
ATOM 4003 C CA . ALA A 1 527 ? 19.436 24.673 -29.674 1.00 64.56 527 ALA A CA 1
ATOM 4004 C C . ALA A 1 527 ? 20.331 24.811 -28.426 1.00 64.56 527 ALA A C 1
ATOM 4006 O O . ALA A 1 527 ? 21.150 23.938 -28.180 1.00 64.56 527 ALA A O 1
ATOM 4007 N N . ASN A 1 528 ? 20.160 25.874 -27.629 1.00 66.50 528 ASN A N 1
ATOM 4008 C CA . ASN A 1 528 ? 20.851 26.086 -26.340 1.00 66.50 528 ASN A CA 1
ATOM 4009 C C . ASN A 1 528 ? 19.968 25.735 -25.118 1.00 66.50 528 ASN A C 1
ATOM 4011 O O . ASN A 1 528 ? 20.074 26.373 -24.075 1.00 66.50 528 ASN A O 1
ATOM 4015 N N . GLY A 1 529 ? 19.042 24.785 -25.258 1.00 68.62 529 GLY A N 1
ATOM 4016 C CA . GLY A 1 529 ? 18.042 24.451 -24.238 1.00 68.62 529 GLY A CA 1
ATOM 4017 C C . GLY A 1 529 ? 18.124 23.010 -23.745 1.00 68.62 529 GLY A C 1
ATOM 4018 O O . GLY A 1 529 ? 18.760 22.155 -24.366 1.00 68.62 529 GLY A O 1
ATOM 4019 N N . VAL A 1 530 ? 17.451 22.766 -22.623 1.00 76.00 530 VAL A N 1
ATOM 4020 C CA . VAL A 1 530 ? 17.130 21.425 -22.121 1.00 76.00 530 VAL A CA 1
ATOM 4021 C C . VAL A 1 530 ? 15.789 21.037 -22.730 1.00 76.00 530 VAL A C 1
ATOM 4023 O O . VAL A 1 530 ? 14.913 21.888 -22.899 1.00 76.00 530 VAL A O 1
ATOM 4026 N N . PHE A 1 531 ? 15.627 19.776 -23.102 1.00 74.12 531 PHE A N 1
ATOM 4027 C CA . PHE A 1 531 ? 14.342 19.259 -23.536 1.00 74.12 531 PHE A CA 1
ATOM 4028 C C . PHE A 1 531 ? 13.962 18.046 -22.706 1.00 74.12 531 PHE A C 1
ATOM 4030 O O . PHE A 1 531 ? 14.793 17.190 -22.442 1.00 74.12 531 PHE A O 1
ATOM 4037 N N . GLU A 1 532 ? 12.709 17.973 -22.301 1.00 78.69 532 GLU A N 1
ATOM 4038 C CA . GLU A 1 532 ? 12.148 16.801 -21.649 1.00 78.69 532 GLU A CA 1
ATOM 4039 C C . GLU A 1 532 ? 11.359 16.027 -22.697 1.00 78.69 532 GLU A C 1
ATOM 4041 O O . GLU A 1 532 ? 10.632 16.623 -23.493 1.00 78.69 532 GLU A O 1
ATOM 4046 N N . VAL A 1 533 ? 11.524 14.713 -22.739 1.00 77.69 533 VAL A N 1
ATOM 4047 C CA . VAL A 1 533 ? 10.732 13.827 -23.585 1.00 77.69 533 VAL A CA 1
ATOM 4048 C C . VAL A 1 533 ? 9.997 12.865 -22.693 1.00 77.69 533 VAL A C 1
ATOM 4050 O O . VAL A 1 533 ? 10.599 12.244 -21.824 1.00 77.69 533 VAL A O 1
ATOM 4053 N N . SER A 1 534 ? 8.726 12.679 -22.987 1.00 74.81 534 SER A N 1
ATOM 4054 C CA . SER A 1 534 ? 7.862 11.736 -22.322 1.00 74.81 534 SER A CA 1
ATOM 4055 C C . SER A 1 534 ? 7.283 10.753 -23.338 1.00 74.81 534 SER A C 1
ATOM 4057 O O . SER A 1 534 ? 6.838 11.152 -24.415 1.00 74.81 534 SER A O 1
ATOM 4059 N N . MET A 1 535 ? 7.315 9.455 -23.042 1.00 76.12 535 MET A N 1
ATOM 4060 C CA . MET A 1 535 ? 6.776 8.423 -23.925 1.00 76.12 535 MET A CA 1
ATOM 4061 C C . MET A 1 535 ? 6.408 7.165 -23.143 1.00 76.12 535 MET A C 1
ATOM 4063 O O . MET A 1 535 ? 7.214 6.627 -22.394 1.00 76.12 535 MET A O 1
ATOM 4067 N N . GLY A 1 536 ? 5.184 6.666 -23.330 1.00 65.69 536 GLY A N 1
ATOM 4068 C CA . GLY A 1 536 ? 4.729 5.436 -22.665 1.00 65.69 536 GLY A CA 1
ATOM 4069 C C . GLY A 1 536 ? 4.706 5.497 -21.129 1.00 65.69 536 GLY A C 1
ATOM 4070 O O . GLY A 1 536 ? 4.618 4.458 -20.497 1.00 65.69 536 GLY A O 1
ATOM 4071 N N . GLY A 1 537 ? 4.775 6.694 -20.537 1.00 64.88 537 GLY A N 1
ATOM 4072 C CA . GLY A 1 537 ? 4.812 6.932 -19.088 1.00 64.88 537 GLY A CA 1
ATOM 4073 C C . GLY A 1 537 ? 6.216 7.215 -18.562 1.00 64.88 537 GLY A C 1
ATOM 4074 O O . GLY A 1 537 ? 6.381 7.647 -17.431 1.00 64.88 537 GLY A O 1
ATOM 4075 N N . LEU A 1 538 ? 7.231 7.021 -19.402 1.00 72.62 538 LEU A N 1
ATOM 4076 C CA . LEU A 1 538 ? 8.624 7.290 -19.087 1.00 72.62 538 LEU A CA 1
ATOM 4077 C C . LEU A 1 538 ? 8.960 8.743 -19.416 1.00 72.62 538 LEU A C 1
ATOM 4079 O O . LEU A 1 538 ? 8.570 9.227 -20.477 1.00 72.62 538 LEU A O 1
ATOM 4083 N N . VAL A 1 539 ? 9.711 9.413 -18.543 1.00 75.75 539 VAL A N 1
ATOM 4084 C CA . VAL A 1 539 ? 10.172 10.794 -18.740 1.00 75.75 539 VAL A CA 1
ATOM 4085 C C . VAL A 1 539 ? 11.697 10.839 -18.672 1.00 75.75 539 VAL A C 1
ATOM 4087 O O . VAL A 1 539 ? 12.294 10.382 -17.696 1.00 75.75 539 VAL A O 1
ATOM 4090 N N . GLN A 1 540 ? 12.330 11.411 -19.699 1.00 78.94 540 GLN A N 1
ATOM 4091 C CA . GLN A 1 540 ? 13.774 11.634 -19.771 1.00 78.94 540 GLN A CA 1
ATOM 4092 C C . GLN A 1 540 ? 14.106 13.086 -20.117 1.00 78.94 540 GLN A C 1
ATOM 4094 O O . GLN A 1 540 ? 13.470 13.702 -20.970 1.00 78.94 540 GLN A O 1
ATOM 4099 N N . ASN A 1 541 ? 15.181 13.593 -19.516 1.00 81.69 541 ASN A N 1
ATOM 4100 C CA . ASN A 1 541 ? 15.741 14.904 -19.818 1.00 81.69 541 ASN A CA 1
ATOM 4101 C C . ASN A 1 541 ? 16.929 14.783 -20.779 1.00 81.69 541 ASN A C 1
ATOM 4103 O O . ASN A 1 541 ? 17.850 13.998 -20.565 1.00 81.69 541 ASN A O 1
ATOM 4107 N N . GLY A 1 542 ? 16.912 15.595 -21.826 1.00 80.38 542 GLY A N 1
ATOM 4108 C CA . GLY A 1 542 ? 17.964 15.755 -22.815 1.00 80.38 542 GLY A CA 1
ATOM 4109 C C . GLY A 1 542 ? 18.527 17.169 -22.804 1.00 80.38 542 GLY A C 1
ATOM 4110 O O . GLY A 1 542 ? 17.857 18.137 -22.451 1.00 80.38 542 GLY A O 1
ATOM 4111 N N . ALA A 1 543 ? 19.778 17.305 -23.224 1.00 80.88 543 ALA A N 1
ATOM 4112 C CA . ALA A 1 543 ? 20.444 18.594 -23.362 1.00 80.88 543 ALA A CA 1
ATOM 4113 C C . ALA A 1 543 ? 20.846 18.835 -24.819 1.00 80.88 543 ALA A C 1
ATOM 4115 O O . ALA A 1 543 ? 20.853 17.923 -25.650 1.00 80.88 543 ALA A O 1
ATOM 4116 N N . ALA A 1 544 ? 21.217 20.072 -25.139 1.00 77.12 544 ALA A N 1
ATOM 4117 C CA . ALA A 1 544 ? 21.801 20.418 -26.428 1.00 77.12 544 ALA A CA 1
ATOM 4118 C C . ALA A 1 544 ? 22.943 19.453 -26.813 1.00 77.12 544 ALA A C 1
ATOM 4120 O O . ALA A 1 544 ? 23.950 19.352 -26.115 1.00 77.12 544 ALA A O 1
ATOM 4121 N N . GLY A 1 545 ? 22.777 18.738 -27.930 1.00 78.00 545 GLY A N 1
ATOM 4122 C CA . GLY A 1 545 ? 23.762 17.770 -28.429 1.00 78.00 545 GLY A CA 1
ATOM 4123 C C . GLY A 1 545 ? 23.778 16.410 -27.718 1.00 78.00 545 GLY A C 1
ATOM 4124 O O . GLY A 1 545 ? 24.536 15.539 -28.137 1.00 78.00 545 GLY A O 1
ATOM 4125 N N . VAL A 1 546 ? 22.938 16.201 -26.699 1.00 85.62 546 VAL A N 1
ATOM 4126 C CA . VAL A 1 546 ? 22.802 14.923 -25.988 1.00 85.62 546 VAL A CA 1
ATOM 4127 C C . VAL A 1 546 ? 21.454 14.293 -26.356 1.00 85.62 546 VAL A C 1
ATOM 4129 O O . VAL A 1 546 ? 20.412 14.817 -25.956 1.00 85.62 546 VAL A O 1
ATOM 4132 N N . PRO A 1 547 ? 21.438 13.207 -27.150 1.00 87.31 547 PRO A N 1
ATOM 4133 C CA . PRO A 1 547 ? 20.200 12.540 -27.521 1.00 87.31 547 PRO A CA 1
ATOM 4134 C C . PRO A 1 547 ? 19.558 11.828 -26.324 1.00 87.31 547 PRO A C 1
ATOM 4136 O O . PRO A 1 547 ? 20.251 11.223 -25.511 1.00 87.31 547 PRO A O 1
ATOM 4139 N N . VAL A 1 548 ? 18.228 11.829 -26.282 1.00 87.00 548 VAL A N 1
ATOM 4140 C CA . VAL A 1 548 ? 17.421 10.997 -25.375 1.00 87.00 548 VAL A CA 1
ATOM 4141 C C . VAL A 1 548 ? 16.996 9.760 -26.148 1.00 87.00 548 VAL A C 1
ATOM 4143 O O . VAL A 1 548 ? 16.352 9.895 -27.185 1.00 87.00 548 VAL A O 1
ATOM 4146 N N . THR A 1 549 ? 17.380 8.565 -25.703 1.00 88.88 549 THR A N 1
ATOM 4147 C CA . THR A 1 549 ? 17.035 7.320 -26.405 1.00 88.88 549 THR A CA 1
ATOM 4148 C C . THR A 1 549 ? 16.270 6.386 -25.490 1.00 88.88 549 THR A C 1
ATOM 4150 O O . THR A 1 549 ? 16.747 6.036 -24.414 1.00 88.88 549 THR A O 1
ATOM 4153 N N . TYR A 1 550 ? 15.113 5.951 -25.969 1.00 85.19 550 TYR A N 1
ATOM 4154 C CA . TYR A 1 550 ? 14.387 4.821 -25.418 1.00 85.19 550 TYR A CA 1
ATOM 4155 C C . TYR A 1 550 ? 14.774 3.599 -26.237 1.00 85.19 550 TYR A C 1
ATOM 4157 O O . TYR A 1 550 ? 14.603 3.589 -27.464 1.00 85.19 550 TYR A O 1
ATOM 4165 N N . ASN A 1 551 ? 15.368 2.620 -25.569 1.00 84.69 551 ASN A N 1
ATOM 4166 C CA . ASN A 1 551 ? 15.905 1.443 -26.222 1.00 84.69 551 ASN A CA 1
ATOM 4167 C C . ASN A 1 551 ? 14.881 0.317 -26.181 1.00 84.69 551 ASN A C 1
ATOM 4169 O O . ASN A 1 551 ? 14.077 0.229 -25.257 1.00 84.69 551 ASN A O 1
ATOM 4173 N N . ASP A 1 552 ? 14.969 -0.553 -27.180 1.00 79.12 552 ASP A N 1
ATOM 4174 C CA . ASP A 1 552 ? 14.401 -1.890 -27.118 1.00 79.12 552 ASP A CA 1
ATOM 4175 C C . ASP A 1 552 ? 12.892 -1.915 -26.818 1.00 79.12 552 ASP A C 1
ATOM 4177 O O . ASP A 1 552 ? 12.385 -2.662 -25.987 1.00 79.12 552 ASP A O 1
ATOM 4181 N N . LEU A 1 553 ? 12.156 -1.045 -27.506 1.00 78.31 553 LEU A N 1
ATOM 4182 C CA . LEU A 1 553 ? 10.707 -0.939 -27.408 1.00 78.31 553 LEU A CA 1
ATOM 4183 C C . LEU A 1 553 ? 10.035 -1.971 -28.306 1.00 78.31 553 LEU A C 1
ATOM 4185 O O . LEU A 1 553 ? 10.511 -2.272 -29.405 1.00 78.31 553 LEU A O 1
ATOM 4189 N N . HIS A 1 554 ? 8.869 -2.460 -27.894 1.00 76.88 554 HIS A N 1
ATOM 4190 C CA . HIS A 1 554 ? 8.038 -3.271 -28.773 1.00 76.88 554 HIS A CA 1
ATOM 4191 C C . HIS A 1 554 ? 7.585 -2.486 -30.010 1.00 76.88 554 HIS A C 1
ATOM 4193 O O . HIS A 1 554 ? 7.451 -1.265 -30.005 1.00 76.88 554 HIS A O 1
ATOM 4199 N N . ALA A 1 555 ? 7.317 -3.202 -31.100 1.00 76.19 555 ALA A N 1
ATOM 4200 C CA . ALA A 1 555 ? 6.660 -2.594 -32.246 1.00 76.19 555 ALA A CA 1
ATOM 4201 C C . ALA A 1 555 ? 5.236 -2.168 -31.865 1.00 76.19 555 ALA A C 1
ATOM 4203 O O . ALA A 1 555 ? 4.488 -2.937 -31.261 1.00 76.19 555 ALA A O 1
ATOM 4204 N N . GLY A 1 556 ? 4.852 -0.950 -32.231 1.00 78.81 556 GLY A N 1
ATOM 4205 C CA . GLY A 1 556 ? 3.581 -0.382 -31.806 1.00 78.81 556 GLY A CA 1
ATOM 4206 C C . GLY A 1 556 ? 3.465 1.106 -32.087 1.00 78.81 556 GLY A C 1
ATOM 4207 O O . GLY A 1 556 ? 4.374 1.736 -32.631 1.00 78.81 556 GLY A O 1
ATOM 4208 N N . ILE A 1 557 ? 2.314 1.666 -31.724 1.00 78.25 557 ILE A N 1
ATOM 4209 C CA . ILE A 1 557 ? 2.072 3.105 -31.780 1.00 78.25 557 ILE A CA 1
ATOM 4210 C C . ILE A 1 557 ? 2.336 3.667 -30.391 1.00 78.25 557 ILE A C 1
ATOM 4212 O O . ILE A 1 557 ? 1.659 3.300 -29.434 1.00 78.25 557 ILE A O 1
ATOM 4216 N N . TYR A 1 558 ? 3.291 4.583 -30.303 1.00 77.38 558 TYR A N 1
ATOM 4217 C CA . TYR A 1 558 ? 3.615 5.288 -29.073 1.00 77.38 558 TYR A CA 1
ATOM 4218 C C . TYR A 1 558 ? 3.143 6.728 -29.182 1.00 77.38 558 TYR A C 1
ATOM 4220 O O . TYR A 1 558 ? 3.423 7.415 -30.168 1.00 77.38 558 TYR A O 1
ATOM 4228 N N . VAL A 1 559 ? 2.431 7.185 -28.155 1.00 77.00 559 VAL A N 1
ATOM 4229 C CA . VAL A 1 559 ? 2.226 8.613 -27.919 1.00 77.00 559 VAL A CA 1
ATOM 4230 C C . VAL A 1 559 ? 3.465 9.116 -27.199 1.00 77.00 559 VAL A C 1
ATOM 4232 O O . VAL A 1 559 ? 3.869 8.543 -26.183 1.00 77.00 559 VAL A O 1
ATOM 4235 N N . TYR A 1 560 ? 4.060 10.174 -27.732 1.00 80.25 560 TYR A N 1
ATOM 4236 C CA . TYR A 1 560 ? 5.146 10.874 -27.074 1.00 80.25 560 TYR A CA 1
ATOM 4237 C C . TYR A 1 560 ? 4.817 12.355 -26.981 1.00 80.25 560 TYR A C 1
ATOM 4239 O O . TYR A 1 560 ? 4.125 12.919 -27.836 1.00 80.25 560 TYR A O 1
ATOM 4247 N N . SER A 1 561 ? 5.354 12.991 -25.956 1.00 76.75 561 SER A N 1
ATOM 4248 C CA . SER A 1 561 ? 5.373 14.431 -25.847 1.00 76.75 561 SER A CA 1
ATOM 4249 C C . SER A 1 561 ? 6.780 14.923 -25.563 1.00 76.75 561 SER A C 1
ATOM 4251 O O . SER A 1 561 ? 7.639 14.177 -25.094 1.00 76.75 561 SER A O 1
ATOM 4253 N N . TYR A 1 562 ? 7.064 16.164 -25.930 1.00 76.19 562 TYR A N 1
ATOM 4254 C CA . TYR A 1 562 ? 8.296 16.803 -25.504 1.00 76.19 562 TYR A CA 1
ATOM 4255 C C . TYR A 1 562 ? 8.067 18.262 -25.150 1.00 76.19 562 TYR A C 1
ATOM 4257 O O . TYR A 1 562 ? 7.240 18.958 -25.753 1.00 76.19 562 TYR A O 1
ATOM 4265 N N . LEU A 1 563 ? 8.859 18.714 -24.188 1.00 73.50 563 LEU A N 1
ATOM 4266 C CA . LEU A 1 563 ? 8.979 20.094 -23.775 1.00 73.50 563 LEU A CA 1
ATOM 4267 C C . LEU A 1 563 ? 10.375 20.592 -24.116 1.00 73.50 563 LEU A C 1
ATOM 4269 O O . LEU A 1 563 ? 11.355 19.904 -23.866 1.00 73.50 563 LEU A O 1
ATOM 4273 N N . TYR A 1 564 ? 10.484 21.802 -24.650 1.00 68.62 564 TYR A N 1
ATOM 4274 C CA . TYR A 1 564 ? 11.771 22.460 -24.838 1.00 68.62 564 TYR A CA 1
ATOM 4275 C C . TYR A 1 564 ? 11.836 23.695 -23.941 1.00 68.62 564 TYR A C 1
ATOM 4277 O O . TYR A 1 564 ? 11.088 24.651 -24.144 1.00 68.62 564 TYR A O 1
ATOM 4285 N N . VAL A 1 565 ? 12.727 23.674 -22.952 1.00 64.81 565 VAL A N 1
ATOM 4286 C CA . VAL A 1 565 ? 12.937 24.776 -22.011 1.00 64.81 565 VAL A CA 1
ATOM 4287 C C . VAL A 1 565 ? 14.162 25.571 -22.457 1.00 64.81 565 VAL A C 1
ATOM 4289 O O . VAL A 1 565 ? 15.285 25.064 -22.507 1.00 64.81 565 VAL A O 1
ATOM 4292 N N . ASN A 1 566 ? 13.949 26.844 -22.793 1.00 62.88 566 ASN A N 1
ATOM 4293 C CA . ASN A 1 566 ? 15.017 27.817 -23.007 1.00 62.88 566 ASN A CA 1
ATOM 4294 C C . ASN A 1 566 ? 14.862 29.006 -22.052 1.00 62.88 566 ASN A C 1
ATOM 4296 O O . ASN A 1 566 ? 13.841 29.171 -21.391 1.00 62.88 566 ASN A O 1
ATOM 4300 N N . SER A 1 567 ? 15.885 29.853 -22.003 1.00 54.31 567 SER A N 1
ATOM 4301 C CA . SER A 1 567 ? 15.969 31.006 -21.105 1.00 54.31 567 SER A CA 1
ATOM 4302 C C . SER A 1 567 ? 14.984 32.154 -21.400 1.00 54.31 567 SER A C 1
ATOM 4304 O O . SER A 1 567 ? 15.109 33.193 -20.761 1.00 54.31 567 SER A O 1
ATOM 4306 N N . PHE A 1 568 ? 14.054 32.020 -22.361 1.00 50.78 568 PHE A N 1
ATOM 4307 C CA . PHE A 1 568 ? 13.208 33.128 -22.846 1.00 50.78 568 PHE A CA 1
ATOM 4308 C C . PHE A 1 568 ? 11.718 32.775 -23.082 1.00 50.78 568 PHE A C 1
ATOM 4310 O O . PHE A 1 568 ? 11.049 33.515 -23.789 1.00 50.78 568 PHE A O 1
ATOM 4317 N N . SER A 1 569 ? 11.205 31.677 -22.505 1.00 49.94 569 SER A N 1
ATOM 4318 C CA . SER A 1 569 ? 9.772 31.292 -22.402 1.00 49.94 569 SER A CA 1
ATOM 4319 C C . SER A 1 569 ? 8.895 31.289 -23.676 1.00 49.94 569 SER A C 1
ATOM 4321 O O . SER A 1 569 ? 8.501 32.327 -24.178 1.00 49.94 569 SER A O 1
ATOM 4323 N N . VAL A 1 570 ? 8.468 30.095 -24.116 1.00 47.50 570 VAL A N 1
ATOM 4324 C CA . VAL A 1 570 ? 7.066 29.600 -24.103 1.00 47.50 570 VAL A CA 1
ATOM 4325 C C . VAL A 1 570 ? 7.161 28.070 -24.121 1.00 47.50 570 VAL A C 1
ATOM 4327 O O . VAL A 1 570 ? 7.703 27.473 -25.051 1.00 47.50 570 VAL A O 1
ATOM 4330 N N . THR A 1 571 ? 6.642 27.434 -23.079 1.00 55.50 571 THR A N 1
ATOM 4331 C CA . THR A 1 571 ? 6.596 25.987 -22.849 1.00 55.50 571 THR A CA 1
ATOM 4332 C C . THR A 1 571 ? 5.472 25.332 -23.664 1.00 55.50 571 THR A C 1
ATOM 4334 O O . THR A 1 571 ? 4.473 24.877 -23.119 1.00 55.50 571 THR A O 1
ATOM 4337 N N . SER A 1 572 ? 5.587 25.285 -24.997 1.00 59.72 572 SER A N 1
ATOM 4338 C CA . SER A 1 572 ? 4.620 24.523 -25.803 1.00 59.72 572 SER A CA 1
ATOM 4339 C C . SER A 1 572 ? 4.914 23.023 -25.708 1.00 59.72 572 SER A C 1
ATOM 4341 O O . SER A 1 572 ? 5.876 22.544 -26.318 1.00 59.72 572 SER A O 1
ATOM 4343 N N . LEU A 1 573 ? 4.080 22.275 -24.983 1.00 67.50 573 LEU A N 1
ATOM 4344 C CA . LEU A 1 573 ? 4.087 20.816 -25.053 1.00 67.50 573 LEU A CA 1
ATOM 4345 C C . LEU A 1 573 ? 3.696 20.387 -26.467 1.00 67.50 573 LEU A C 1
ATOM 4347 O O . LEU A 1 573 ? 2.605 20.701 -26.943 1.00 67.50 573 LEU A O 1
ATOM 4351 N N . THR A 1 574 ? 4.579 19.665 -27.148 1.00 75.50 574 THR A N 1
ATOM 4352 C CA . THR A 1 574 ? 4.225 19.030 -28.420 1.00 75.50 574 THR A CA 1
ATOM 4353 C C . THR A 1 574 ? 3.850 17.585 -28.144 1.00 75.50 574 THR A C 1
ATOM 4355 O O . THR A 1 574 ? 4.706 16.841 -27.686 1.00 75.50 574 THR A O 1
ATOM 4358 N N . VAL A 1 575 ? 2.612 17.181 -28.447 1.00 77.19 575 VAL A N 1
ATOM 4359 C CA . VAL A 1 575 ? 2.148 15.784 -28.367 1.00 77.19 575 VAL A CA 1
ATOM 4360 C C . VAL A 1 575 ? 2.026 15.224 -29.780 1.00 77.19 575 VAL A C 1
ATOM 4362 O O . VAL A 1 575 ? 1.365 15.818 -30.628 1.00 77.19 575 VAL A O 1
ATOM 4365 N N . ASN A 1 576 ? 2.667 14.090 -30.044 1.00 82.19 576 ASN A N 1
ATOM 4366 C CA . ASN A 1 576 ? 2.668 13.421 -31.342 1.00 82.19 576 ASN A CA 1
ATOM 4367 C C . ASN A 1 576 ? 2.580 11.900 -31.164 1.00 82.19 576 ASN A C 1
ATOM 4369 O O . ASN A 1 576 ? 2.637 11.369 -30.055 1.00 82.19 576 ASN A O 1
ATOM 4373 N N . THR A 1 577 ? 2.441 11.188 -32.281 1.00 83.19 577 THR A N 1
ATOM 4374 C CA . THR A 1 577 ? 2.520 9.725 -32.309 1.00 83.19 577 THR A CA 1
ATOM 4375 C C . THR A 1 577 ? 3.649 9.268 -33.215 1.00 83.19 577 THR A C 1
ATOM 4377 O O . THR A 1 577 ? 3.976 9.916 -34.209 1.00 83.19 577 THR A O 1
ATOM 4380 N N . VAL A 1 578 ? 4.249 8.135 -32.870 1.00 84.75 578 VAL A N 1
ATOM 4381 C CA . VAL A 1 578 ? 5.254 7.444 -33.676 1.00 84.75 578 VAL A CA 1
ATOM 4382 C C . VAL A 1 578 ? 4.856 5.982 -33.788 1.00 84.75 578 VAL A C 1
ATOM 4384 O O . VAL A 1 578 ? 4.467 5.356 -32.806 1.00 84.75 578 VAL A O 1
ATOM 4387 N N . THR A 1 579 ? 4.916 5.436 -34.999 1.00 86.56 579 THR A N 1
ATOM 4388 C CA . THR A 1 579 ? 4.743 3.997 -35.218 1.00 86.56 579 THR A CA 1
ATOM 4389 C C . THR A 1 579 ? 6.122 3.367 -35.314 1.00 86.56 579 THR A C 1
ATOM 4391 O O . THR A 1 579 ? 6.861 3.645 -36.257 1.00 86.56 579 THR A O 1
ATOM 4394 N N . LEU A 1 580 ? 6.470 2.541 -34.333 1.00 81.62 580 LEU A N 1
ATOM 4395 C CA . LEU A 1 580 ? 7.706 1.775 -34.325 1.00 81.62 580 LEU A CA 1
ATOM 4396 C C . LEU A 1 580 ? 7.470 0.429 -35.002 1.00 81.62 580 LEU A C 1
ATOM 4398 O O . LEU A 1 580 ? 6.589 -0.335 -34.607 1.00 81.62 580 LEU A O 1
ATOM 4402 N N . ASN A 1 581 ? 8.270 0.144 -36.026 1.00 85.38 581 ASN A N 1
ATOM 4403 C CA . ASN A 1 581 ? 8.315 -1.170 -36.657 1.00 85.38 581 ASN A CA 1
ATOM 4404 C C . ASN A 1 581 ? 9.414 -2.019 -35.995 1.00 85.38 581 ASN A C 1
ATOM 4406 O O . ASN A 1 581 ? 10.400 -1.450 -35.514 1.00 85.38 581 ASN A O 1
ATOM 4410 N N . PRO A 1 582 ? 9.304 -3.358 -36.001 1.00 81.50 582 PRO A N 1
ATOM 4411 C CA . PRO A 1 582 ? 10.329 -4.218 -35.418 1.00 81.50 582 PRO A CA 1
ATOM 4412 C C . PRO A 1 582 ? 11.722 -3.939 -35.998 1.00 81.50 582 PRO A C 1
ATOM 4414 O O . PRO A 1 582 ? 11.856 -3.732 -37.205 1.00 81.50 582 PRO A O 1
ATOM 4417 N N . ALA A 1 583 ? 12.749 -3.965 -35.147 1.00 81.00 583 ALA A N 1
ATOM 4418 C CA . ALA A 1 583 ? 14.156 -3.757 -35.501 1.00 81.00 583 ALA A CA 1
ATOM 4419 C C . ALA A 1 583 ? 14.455 -2.414 -36.200 1.00 81.00 583 ALA A C 1
ATOM 4421 O O . ALA A 1 583 ? 15.415 -2.311 -36.968 1.00 81.00 583 ALA A O 1
ATOM 4422 N N . THR A 1 584 ? 13.640 -1.379 -35.971 1.00 84.88 584 THR A N 1
ATOM 4423 C CA . THR A 1 584 ? 13.878 -0.041 -36.535 1.00 84.88 584 THR A CA 1
ATOM 4424 C C . THR A 1 584 ? 14.420 0.931 -35.495 1.00 84.88 584 THR A C 1
ATOM 4426 O O . THR A 1 584 ? 14.091 0.853 -34.316 1.00 84.88 584 THR A O 1
ATOM 4429 N N . SER A 1 585 ? 15.251 1.875 -35.940 1.00 85.94 585 SER A N 1
ATOM 4430 C CA . SER A 1 585 ? 15.594 3.056 -35.152 1.00 85.94 585 SER A CA 1
ATOM 4431 C C . SER A 1 585 ? 14.915 4.266 -35.778 1.00 85.94 585 SER A C 1
ATOM 4433 O O . SER A 1 585 ? 15.087 4.530 -36.969 1.00 85.94 585 SER A O 1
ATOM 4435 N N . THR A 1 586 ? 14.117 4.977 -34.987 1.00 89.56 586 THR A N 1
ATOM 4436 C CA . THR A 1 586 ? 13.450 6.210 -35.411 1.00 89.56 586 THR A CA 1
ATOM 4437 C C . THR A 1 586 ? 14.090 7.396 -34.706 1.00 89.56 586 THR A C 1
ATOM 4439 O O . THR A 1 586 ? 14.264 7.383 -33.492 1.00 89.56 586 THR A O 1
ATOM 4442 N N . THR A 1 587 ? 14.430 8.446 -35.452 1.00 90.12 587 THR A N 1
ATOM 4443 C CA . THR A 1 587 ? 14.916 9.701 -34.869 1.00 90.12 587 THR A CA 1
ATOM 4444 C C . THR A 1 587 ? 13.833 10.767 -34.942 1.00 90.12 587 THR A C 1
ATOM 4446 O O . THR A 1 587 ? 13.370 11.109 -36.030 1.00 90.12 587 THR A O 1
ATOM 4449 N N . VAL A 1 588 ? 13.460 11.323 -33.793 1.00 86.19 588 VAL A N 1
ATOM 4450 C CA . VAL A 1 588 ? 12.554 12.468 -33.693 1.00 86.19 588 VAL A CA 1
ATOM 4451 C C . VAL A 1 588 ? 13.383 13.718 -33.433 1.00 86.19 588 VAL A C 1
ATOM 4453 O O . VAL A 1 588 ? 14.110 13.814 -32.444 1.00 86.19 588 VAL A O 1
ATOM 4456 N N . VAL A 1 589 ? 13.282 14.699 -34.328 1.00 83.94 589 VAL A N 1
ATOM 4457 C CA . VAL A 1 589 ? 13.936 15.994 -34.131 1.00 83.94 589 VAL A CA 1
ATOM 4458 C C . VAL A 1 589 ? 13.031 16.871 -33.278 1.00 83.94 589 VAL A C 1
ATOM 4460 O O . VAL A 1 589 ? 11.942 17.249 -33.707 1.00 83.94 589 VAL A O 1
ATOM 4463 N N . VAL A 1 590 ? 13.502 17.224 -32.085 1.00 79.25 590 VAL A N 1
ATOM 4464 C CA . VAL A 1 590 ? 12.829 18.174 -31.199 1.00 79.25 590 VAL A CA 1
ATOM 4465 C C . VAL A 1 590 ? 13.065 19.576 -31.753 1.00 79.25 590 VAL A C 1
ATOM 4467 O O . VAL A 1 590 ? 14.181 20.106 -31.718 1.00 79.25 590 VAL A O 1
ATOM 4470 N N . THR A 1 591 ? 12.019 20.168 -32.328 1.00 70.50 591 THR A N 1
ATOM 4471 C CA . THR A 1 591 ? 12.060 21.536 -32.853 1.00 70.50 591 THR A CA 1
ATOM 4472 C C . THR A 1 591 ? 11.398 22.495 -31.879 1.00 70.50 591 THR A C 1
ATOM 4474 O O . THR A 1 591 ? 10.221 22.329 -31.566 1.00 70.50 591 THR A O 1
ATOM 4477 N N . SER A 1 592 ? 12.117 23.540 -31.472 1.00 63.47 592 SER A N 1
ATOM 4478 C CA . SER A 1 592 ? 11.508 24.755 -30.936 1.00 63.47 592 SER A CA 1
ATOM 4479 C C . SER A 1 592 ? 11.381 25.797 -32.046 1.00 63.47 592 SER A C 1
ATOM 4481 O O . SER A 1 592 ? 12.246 25.918 -32.923 1.00 63.47 592 SER A O 1
ATOM 4483 N N . ALA A 1 593 ? 10.271 26.531 -32.046 1.00 57.69 593 ALA A N 1
ATOM 4484 C CA . ALA A 1 593 ? 10.120 27.694 -32.904 1.00 57.69 593 ALA A CA 1
ATOM 4485 C C . ALA A 1 593 ? 11.000 28.814 -32.336 1.00 57.69 593 ALA A C 1
ATOM 4487 O O . ALA A 1 593 ? 10.624 29.500 -31.391 1.00 57.69 593 ALA A O 1
ATOM 4488 N N . PHE A 1 594 ? 12.198 28.987 -32.891 1.00 55.12 594 PHE A N 1
ATOM 4489 C CA . PHE A 1 594 ? 12.984 30.184 -32.620 1.00 55.12 594 PHE A CA 1
ATOM 4490 C C . PHE A 1 594 ? 12.348 31.353 -33.365 1.00 55.12 594 PHE A C 1
ATOM 4492 O O . PHE A 1 594 ? 12.291 31.349 -34.597 1.00 55.12 594 PHE A O 1
ATOM 4499 N N . VAL A 1 595 ? 11.896 32.364 -32.629 1.00 57.34 595 VAL A N 1
ATOM 4500 C CA . VAL A 1 595 ? 11.576 33.664 -33.216 1.00 57.34 595 VAL A CA 1
ATOM 4501 C C . VAL A 1 595 ? 12.779 34.568 -32.978 1.00 57.34 595 VAL A C 1
ATOM 4503 O O . VAL A 1 595 ? 13.058 34.966 -31.851 1.00 57.34 595 VAL A O 1
ATOM 4506 N N . ASN A 1 596 ? 13.523 34.878 -34.040 1.00 62.25 596 ASN A N 1
ATOM 4507 C CA . ASN A 1 596 ? 14.553 35.910 -33.972 1.00 62.25 596 ASN A CA 1
ATOM 4508 C C . ASN A 1 596 ? 13.859 37.271 -33.862 1.00 62.25 596 ASN A C 1
ATOM 4510 O O . ASN A 1 596 ? 13.313 37.771 -34.846 1.00 62.25 596 ASN A O 1
ATOM 4514 N N . LEU A 1 597 ? 13.882 37.873 -32.674 1.00 66.50 597 LEU A N 1
ATOM 4515 C CA . LEU A 1 597 ? 13.389 39.230 -32.469 1.00 66.50 597 LEU A CA 1
ATOM 4516 C C . LEU A 1 597 ? 14.510 40.219 -32.790 1.00 66.50 597 LEU A C 1
ATOM 4518 O O . LEU A 1 597 ? 15.553 40.233 -32.141 1.00 66.50 597 LEU A O 1
ATOM 4522 N N . THR A 1 598 ? 14.303 41.040 -33.818 1.00 80.62 598 THR A N 1
ATOM 4523 C CA . THR A 1 598 ? 15.178 42.179 -34.111 1.00 80.62 598 THR A CA 1
ATOM 4524 C C . THR A 1 598 ? 14.490 43.440 -33.619 1.00 80.62 598 THR A C 1
ATOM 4526 O O . THR A 1 598 ? 13.436 43.808 -34.132 1.00 80.62 598 THR A O 1
ATOM 4529 N N . PHE A 1 599 ? 15.088 44.104 -32.635 1.00 80.25 599 PHE A N 1
ATOM 4530 C CA . PHE A 1 599 ? 14.623 45.403 -32.164 1.00 80.25 599 PHE A CA 1
ATOM 4531 C C . PHE A 1 599 ? 15.432 46.490 -32.859 1.00 80.25 599 PHE A C 1
ATOM 4533 O O . PHE A 1 599 ? 16.658 46.529 -32.757 1.00 80.25 599 PHE A O 1
ATOM 4540 N N . THR A 1 600 ? 14.748 47.360 -33.590 1.00 86.56 600 THR A N 1
ATOM 4541 C CA . THR A 1 600 ? 15.351 48.547 -34.192 1.00 86.56 600 THR A CA 1
ATOM 4542 C C . THR A 1 600 ? 14.796 49.760 -33.472 1.00 86.56 600 THR A C 1
ATOM 4544 O O . THR A 1 600 ? 13.600 50.027 -33.538 1.00 86.56 600 THR A O 1
ATOM 4547 N N . GLU A 1 601 ? 15.661 50.472 -32.760 1.00 81.19 601 GLU A N 1
ATOM 4548 C CA . GLU A 1 601 ? 15.300 51.751 -32.166 1.00 81.19 601 GLU A CA 1
ATOM 4549 C C . GLU A 1 601 ? 15.308 52.835 -33.248 1.00 81.19 601 GLU A C 1
ATOM 4551 O O . GLU A 1 601 ? 16.214 52.899 -34.082 1.00 81.19 601 GLU A O 1
ATOM 4556 N N . THR A 1 602 ? 14.263 53.660 -33.252 1.00 85.38 602 THR A N 1
ATOM 4557 C CA . THR A 1 602 ? 14.160 54.830 -34.121 1.00 85.38 602 THR A CA 1
ATOM 4558 C C . THR A 1 602 ? 13.605 56.012 -33.334 1.00 85.38 602 THR A C 1
ATOM 4560 O O . THR A 1 602 ? 12.504 55.919 -32.788 1.00 85.38 602 THR A O 1
ATOM 4563 N N . GLY A 1 603 ? 14.302 57.149 -33.371 1.00 82.62 603 GLY A N 1
ATOM 4564 C CA . GLY A 1 603 ? 13.812 58.420 -32.829 1.00 82.62 603 GLY A CA 1
ATOM 4565 C C . GLY A 1 603 ? 14.556 58.942 -31.598 1.00 82.62 603 GLY A C 1
ATOM 4566 O O . GLY A 1 603 ? 14.356 60.103 -31.242 1.00 82.62 603 GLY A O 1
ATOM 4567 N N . LEU A 1 604 ? 15.442 58.161 -30.982 1.00 84.06 604 LEU A N 1
ATOM 4568 C CA . LEU A 1 604 ? 16.362 58.640 -29.956 1.00 84.06 604 LEU A CA 1
ATOM 4569 C C . LEU A 1 604 ? 17.623 59.246 -30.583 1.00 84.06 604 LEU A C 1
ATOM 4571 O O . LEU A 1 604 ? 18.066 58.898 -31.679 1.00 84.06 604 LEU A O 1
ATOM 4575 N N . THR A 1 605 ? 18.228 60.195 -29.872 1.00 88.25 605 THR A N 1
ATOM 4576 C CA . THR A 1 605 ? 19.513 60.781 -30.262 1.00 88.25 605 THR A CA 1
ATOM 4577 C C . THR A 1 605 ? 20.620 59.728 -30.256 1.00 88.25 605 THR A C 1
ATOM 4579 O O . THR A 1 605 ? 20.680 58.885 -29.361 1.00 88.25 605 THR A O 1
ATOM 4582 N N . SER A 1 606 ? 21.538 59.801 -31.223 1.00 85.31 606 SER A N 1
ATOM 4583 C CA . SER A 1 606 ? 22.690 58.894 -31.308 1.00 85.31 606 SER A CA 1
ATOM 4584 C C . SER A 1 606 ? 23.443 58.808 -29.974 1.00 85.31 606 SER A C 1
ATOM 4586 O O . SER A 1 606 ? 23.827 59.833 -29.414 1.00 85.31 606 SER A O 1
ATOM 4588 N N . GLY A 1 607 ? 23.672 57.584 -29.487 1.00 83.31 607 GLY A N 1
ATOM 4589 C CA . GLY A 1 607 ? 24.337 57.313 -28.205 1.00 83.31 607 GLY A CA 1
ATOM 4590 C C . GLY A 1 607 ? 23.401 57.210 -26.995 1.00 83.31 607 GLY A C 1
ATOM 4591 O O . GLY A 1 607 ? 23.880 56.980 -25.888 1.00 83.31 607 GLY A O 1
ATOM 4592 N N . THR A 1 608 ? 22.085 57.353 -27.183 1.00 85.12 608 THR A N 1
ATOM 4593 C CA . THR A 1 608 ? 21.105 57.148 -26.106 1.00 85.12 608 THR A CA 1
ATOM 4594 C C . THR A 1 608 ? 20.961 55.658 -25.802 1.00 85.12 608 THR A C 1
ATOM 4596 O O . THR A 1 608 ? 20.648 54.866 -26.690 1.00 85.12 608 THR A O 1
ATOM 4599 N N . THR A 1 609 ? 21.164 55.273 -24.544 1.00 86.31 609 THR A N 1
ATOM 4600 C CA . THR A 1 609 ? 20.909 53.904 -24.082 1.00 86.31 609 THR A CA 1
ATOM 4601 C C . THR A 1 609 ? 19.407 53.647 -24.026 1.00 86.31 609 THR A C 1
ATOM 4603 O O . THR A 1 609 ? 18.662 54.428 -23.436 1.00 86.31 609 THR A O 1
ATOM 4606 N N . TRP A 1 610 ? 18.970 52.526 -24.587 1.00 83.94 610 TRP A N 1
ATOM 4607 C CA . TRP A 1 610 ? 17.602 52.034 -24.476 1.00 83.94 610 TRP A CA 1
ATOM 4608 C C . TRP A 1 610 ? 17.613 50.560 -24.090 1.00 83.94 610 TRP A C 1
ATOM 4610 O O . TRP A 1 610 ? 18.591 49.846 -24.317 1.00 83.94 610 TRP A O 1
ATOM 4620 N N . THR A 1 611 ? 16.507 50.121 -23.501 1.00 82.50 611 THR A N 1
ATOM 4621 C CA . THR A 1 611 ? 16.313 48.747 -23.045 1.00 82.50 611 THR A CA 1
ATOM 4622 C C . THR A 1 611 ? 15.000 48.236 -23.608 1.00 82.50 611 THR A C 1
ATOM 4624 O O . THR A 1 611 ? 13.993 48.942 -23.574 1.00 82.50 611 THR A O 1
ATOM 4627 N N . VAL A 1 612 ? 15.003 47.001 -24.100 1.00 75.56 612 VAL A N 1
ATOM 4628 C CA . VAL A 1 612 ? 13.783 46.262 -24.420 1.00 75.56 612 VAL A CA 1
ATOM 4629 C C . VAL A 1 612 ? 13.540 45.229 -23.339 1.00 75.56 612 VAL A C 1
ATOM 4631 O O . VAL A 1 612 ? 14.440 44.472 -22.982 1.00 75.56 612 VAL A O 1
ATOM 4634 N N . TYR A 1 613 ? 12.304 45.198 -22.857 1.00 61.56 613 TYR A N 1
ATOM 4635 C CA . TYR A 1 613 ? 11.791 44.112 -22.041 1.00 61.56 613 TYR A CA 1
ATOM 4636 C C . TYR A 1 613 ? 10.947 43.225 -22.951 1.00 61.56 613 TYR A C 1
ATOM 4638 O O . TYR A 1 613 ? 9.957 43.684 -23.523 1.00 61.56 613 TYR A O 1
ATOM 4646 N N . VAL A 1 614 ? 11.381 41.981 -23.128 1.00 57.66 614 VAL A N 1
ATOM 4647 C CA . VAL A 1 614 ? 10.593 40.929 -23.774 1.00 57.66 614 VAL A CA 1
ATOM 4648 C C . VAL A 1 614 ? 9.980 40.123 -22.638 1.00 57.66 614 VAL A C 1
ATOM 4650 O O . VAL A 1 614 ? 10.730 39.668 -21.776 1.00 57.66 614 VAL A O 1
ATOM 4653 N N . ASN A 1 615 ? 8.650 40.036 -22.598 1.00 48.75 615 ASN A N 1
ATOM 4654 C CA . ASN A 1 615 ? 7.930 39.155 -21.676 1.00 48.75 615 ASN A CA 1
ATOM 4655 C C . ASN A 1 615 ? 7.754 37.788 -22.322 1.00 48.75 615 ASN A C 1
ATOM 4657 O O . ASN A 1 615 ? 7.254 37.781 -23.472 1.00 48.75 615 ASN A O 1
#

InterPro domains:
  IPR007981 Peptidase A5, thermopsin [PF05317] (17-90)